Protein AF-A0A7S1FEK4-F1 (afdb_monomer_lite)

Organism: Noctiluca scintillans (NCBI:txid2966)

Radius of gyration: 28.72 Å; chains: 1; bounding box: 79×56×78 Å

Secondary structure (DSSP, 8-state):
----TTSSGGGS----------------------PPBP-B-SS---HHHHHHHHHHHTTT-TTHHHHHHHHHHHHHHHHHS-S-EEEEEE-HHHHHH----EEESSTTHHHHHHHHH-SBTTTSHHHHHHHHHHHHS--SSSB--HHHHHHHHHH-GGGHHHHGGGTT-B--SEEEEETT-BEEEEEEEE----SS-B--BTTB----HHHHHHHHHHHHHTTT-SSS--EEEEEE-TTS-EEEEE-SSS-EEEEE--PPPPPHHHHHHHHHHHHHHHSEEEEE---EEEEE--TT-EEEEEETTEEEEEEE--STTEEEEE-SSTT--EEEEEHHHHHHHB-GGG-B--------S-HHHHHHHHHHHHHHHHTT-EEE-B-TT-EEEEEEPPHHHHHHH-TTSEEE-TTS-EEE--TT-EEEEETT-S--EEE-GGGGGGEEE--SSS------S-SSB-HHHHHHHHHHHHHHHSEEEEE-SEEEEEEPPTT-EEEEEETTEEEEEEE---TT-EEEE-TTT--EEEE-HHHHHHHEE------S-TT-HHHHHHHHTT-EEEEEPTT-EEEEEEPPHHHHHHHSSSEEE-TTS-EEE--TT-EEEEESS-----EEE-HHHHHTTSEEEPPGGG-

Sequence (639 aa):
FGSSHSATLARLAKFRGALATMSDHSPHKLKLSIRPACKVEPDSRSVHEVVSLLKGHIAGAPCEKDFAHTLTTTVKLIQAGVGGIMIVVLADECLRECEFDFACLDDGHLQDCFEVAAPNIHTHRLEFEEILALFTAHGETDRWEQHELEALVKVLPAVAEKVAKMKGRAKDGAIVLSHSGTVLASAMNLKYPPKQWQLVKDGQHVSGTRHAGALGFAEHLSGITDNSLAGVVFVRSDAGGVHTFLPLKTPVAYHCGTKQHPTQEEVLAAFKNRAMHFGQQMVKMAPSMARPGHAGEIVKTVVGGRTIMQTLIENDCQMVVEEATEDRHLYVLPLQKFKLRFLWNSCVELDEPTLSGPDALKAYVEKELTQKREQGFKLYCPNPDIRRWMYRLTCDDISKHLSTGFFHAKWGALMPVQPGDFLAVPFEMDEVYLIPSENFCLYVPWSGTGKLEWRTTSRFLPQSNMMVLFQKRIQEEGKIMRKTGTVMARSAEVDEVVSTRVNGRVTSTKVVVDRTDMVVRSSAATDLYVLTKAKFEAMYVGPVEDEGDADDPLQLMLSAQGFKTYASRPDNLRWAYELTEKDIHDMKVAAFKSYWGAIQRVQPGDFLCIPYNTPTEIYLMPAAIMSGGMYESVRADAL

Foldseek 3Di:
DDDDPPPPVVVPPPDDDDDDDDDDDDDDDDDPDPFAAQDEPPDADDLVVVLVVVLVQQPPPVVSVLLSVQSSLVSVLLQAAAAKAKEKEFEVVLVVPDDFPKDAQQNQLLVLVCVFQPQFCPVRVVLVSLSVNLLRDDDALQADDLVSLLVNCVVPVRSLLSSLSRHRTHSDDYFYAYSNRGTPGPNIDRPFAADRYAHADPNHRDDDPSRRSQNRVLCVQLVRDPRHFRIWMWIAHNQFWIWIWGSHPRIYIYIHTHPHFAEQLLCCVLPVVVLVPVFFKKFQFDWWKKAFDAQQDWFFFAFLNHRQDIDHDNHRQKMWIQDPALVSTTDIDGVVVVVQFWVPVQWDQLDQDPDDDDPVVSVVVRVVSVVCVVVVITITGTDRVFMKRKD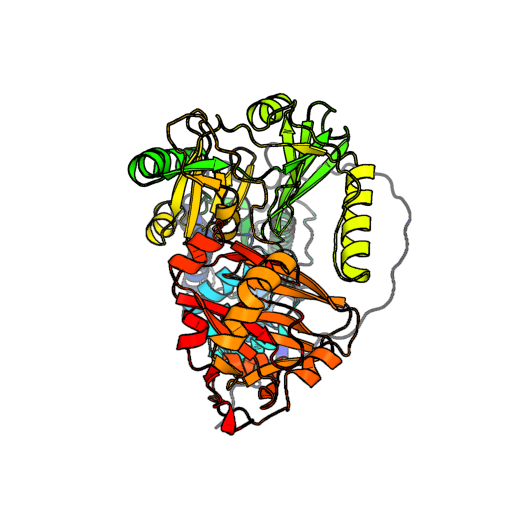FDAPVCCVPRRVNQWHQFPVRGIGGHDGGWIWIGTPPDSGIDIDGNLNCLSMDGDPVPSDPPPPPVCSAAEFVVCCVLPVVVLVPVFFKKFFFDKWWKAFDDQQDWFFFAAPNGGSDIDGDHDRQWMWIADPPGRTTDIDHNVRDVQFWADLDPDPDDPSRSNVSSSVSNVIGITGTDPLQIKRKDFDAPVNCVVSVHQWHQWPVGDIGGHDGRWIWIAGPPDRPTIDIDGNVNVVVPRMDGDDPVND

pLDDT: mean 86.13, std 16.71, range [21.19, 98.62]

Structure (mmCIF, N/CA/C/O backbone):
data_AF-A0A7S1FEK4-F1
#
_entry.id   AF-A0A7S1FEK4-F1
#
loop_
_atom_site.group_PDB
_atom_site.id
_atom_site.type_symbol
_atom_site.label_atom_id
_atom_site.label_alt_id
_atom_site.label_comp_id
_atom_site.label_asym_id
_atom_site.label_entity_id
_atom_site.label_seq_id
_atom_site.pdbx_PDB_ins_code
_atom_site.Cartn_x
_atom_site.Cartn_y
_atom_site.Cartn_z
_atom_site.occupancy
_atom_site.B_iso_or_equiv
_atom_site.auth_seq_id
_atom_site.auth_comp_id
_atom_site.auth_asym_id
_atom_site.auth_atom_id
_atom_site.pdbx_PDB_model_num
ATOM 1 N N . PHE A 1 1 ? 22.343 1.192 38.723 1.00 34.25 1 PHE A N 1
ATOM 2 C CA . PHE A 1 1 ? 21.776 0.175 37.818 1.00 34.25 1 PHE A CA 1
ATOM 3 C C . PHE A 1 1 ? 20.942 -0.793 38.640 1.00 34.25 1 PHE A C 1
ATOM 5 O O . PHE A 1 1 ? 21.455 -1.789 39.127 1.00 34.25 1 PHE A O 1
ATOM 12 N N . GLY A 1 2 ? 19.692 -0.420 38.915 1.00 28.95 2 GLY A N 1
ATOM 13 C CA . GLY A 1 2 ? 18.805 -1.138 39.824 1.00 28.95 2 GLY A CA 1
ATOM 14 C C . GLY A 1 2 ? 17.351 -0.994 39.387 1.00 28.95 2 GLY A C 1
ATOM 15 O O . GLY A 1 2 ? 16.915 0.104 39.062 1.00 28.95 2 GLY A O 1
ATOM 16 N N . SER A 1 3 ? 16.673 -2.142 39.356 1.00 40.44 3 SER A N 1
ATOM 17 C CA . SER A 1 3 ? 15.232 -2.378 39.523 1.00 40.44 3 SER A CA 1
ATOM 18 C C . SER A 1 3 ? 14.231 -1.407 38.874 1.00 40.44 3 SER A C 1
ATOM 20 O O . SER A 1 3 ? 13.824 -0.423 39.486 1.00 40.44 3 SER A O 1
ATOM 22 N N . SER A 1 4 ? 13.684 -1.807 37.721 1.00 31.36 4 SER A N 1
ATOM 23 C CA . SER A 1 4 ? 12.276 -1.516 37.369 1.00 31.36 4 SER A CA 1
ATOM 24 C C . SER A 1 4 ? 11.621 -2.516 36.397 1.00 31.36 4 SER A C 1
ATOM 26 O O . SER A 1 4 ? 10.408 -2.490 36.236 1.00 31.36 4 SER A O 1
ATOM 28 N N . HIS A 1 5 ? 12.357 -3.463 35.804 1.00 35.06 5 HIS A N 1
ATOM 29 C CA . HIS A 1 5 ? 11.821 -4.346 34.751 1.00 35.06 5 HIS A CA 1
ATOM 30 C C . HIS A 1 5 ? 11.108 -5.633 35.224 1.00 35.06 5 HIS A C 1
ATOM 32 O O . HIS A 1 5 ? 10.622 -6.403 34.402 1.00 35.06 5 HIS A O 1
ATOM 38 N N . SER A 1 6 ? 11.006 -5.892 36.533 1.00 35.62 6 SER A N 1
ATOM 39 C CA . SER A 1 6 ? 10.488 -7.179 37.043 1.00 35.62 6 SER A CA 1
ATOM 40 C C . SER A 1 6 ? 8.998 -7.184 37.426 1.00 35.62 6 SER A C 1
ATOM 42 O O . SER A 1 6 ? 8.461 -8.257 37.696 1.00 35.62 6 SER A O 1
ATOM 44 N N . ALA A 1 7 ? 8.316 -6.035 37.474 1.00 32.75 7 ALA A N 1
ATOM 45 C CA . ALA A 1 7 ? 6.931 -5.969 37.964 1.00 32.75 7 ALA A CA 1
ATOM 46 C C . ALA A 1 7 ? 5.872 -6.195 36.866 1.00 32.75 7 ALA A C 1
ATOM 48 O O . ALA A 1 7 ? 4.785 -6.689 37.160 1.00 32.75 7 ALA A O 1
ATOM 49 N N . THR A 1 8 ? 6.191 -5.903 35.603 1.00 37.31 8 THR A N 1
ATOM 50 C CA . THR A 1 8 ? 5.234 -6.015 34.487 1.00 37.31 8 THR A CA 1
ATOM 51 C C . THR A 1 8 ? 5.152 -7.445 33.932 1.00 37.31 8 THR A C 1
ATOM 53 O O . THR A 1 8 ? 4.069 -7.925 33.608 1.00 37.31 8 THR A O 1
ATOM 56 N N . LEU A 1 9 ? 6.260 -8.197 33.941 1.00 35.81 9 LEU A N 1
ATOM 57 C CA . LEU A 1 9 ? 6.309 -9.583 33.443 1.00 35.81 9 LEU A CA 1
ATOM 58 C C . LEU A 1 9 ? 5.668 -10.618 34.387 1.00 35.81 9 LEU A C 1
ATOM 60 O O . LEU A 1 9 ? 5.262 -11.691 33.944 1.00 35.81 9 LEU A O 1
ATOM 64 N N . ALA A 1 10 ? 5.503 -10.299 35.675 1.00 34.69 10 ALA A N 1
ATOM 65 C CA . ALA A 1 10 ? 4.890 -11.207 36.648 1.00 34.69 10 ALA A CA 1
ATOM 66 C C . ALA A 1 10 ? 3.350 -11.290 36.545 1.00 34.69 10 ALA A C 1
ATOM 68 O O . ALA A 1 10 ? 2.750 -12.171 37.159 1.00 34.69 10 ALA A O 1
ATOM 69 N N . ARG A 1 11 ? 2.696 -10.420 35.756 1.00 38.12 11 ARG A N 1
ATOM 70 C CA . ARG A 1 11 ? 1.232 -10.445 35.549 1.00 38.12 11 ARG A CA 1
ATOM 71 C C . ARG A 1 11 ? 0.770 -11.191 34.290 1.00 38.12 11 ARG A C 1
ATOM 73 O O . ARG A 1 11 ? -0.414 -11.479 34.187 1.00 38.12 11 ARG A O 1
ATOM 80 N N . LEU A 1 12 ? 1.678 -11.589 33.394 1.00 34.00 12 LEU A N 1
ATOM 81 C CA . LEU A 1 12 ? 1.349 -12.301 32.142 1.00 34.00 12 LEU A CA 1
ATOM 82 C C . LEU A 1 12 ? 1.669 -13.812 32.162 1.00 34.00 12 LEU A C 1
ATOM 84 O O . LEU A 1 12 ? 1.335 -14.535 31.228 1.00 34.00 12 LEU A O 1
ATOM 88 N N . ALA A 1 13 ? 2.255 -14.335 33.243 1.00 31.28 13 ALA A N 1
ATOM 89 C CA . ALA A 1 13 ? 2.728 -15.724 33.329 1.00 31.28 13 ALA A CA 1
ATOM 90 C C . ALA A 1 13 ? 1.694 -16.747 33.861 1.00 31.28 13 ALA A C 1
ATOM 92 O O . ALA A 1 13 ? 2.074 -17.757 34.453 1.00 31.28 13 ALA A O 1
ATOM 93 N N . LYS A 1 14 ? 0.389 -16.526 33.648 1.00 32.66 14 LYS A N 1
ATOM 94 C CA . LYS A 1 14 ? -0.673 -17.480 34.037 1.00 32.66 14 LYS A CA 1
ATOM 95 C C . LYS A 1 14 ? -1.536 -17.970 32.868 1.00 32.66 14 LYS A C 1
ATOM 97 O O . LYS A 1 14 ? -2.694 -18.317 33.054 1.00 32.66 14 LYS A O 1
ATOM 102 N N . PHE A 1 15 ? -0.958 -18.046 31.671 1.00 37.34 15 PHE A N 1
ATOM 103 C CA . PHE A 1 15 ? -1.645 -18.506 30.462 1.00 37.34 15 PHE A CA 1
ATOM 104 C C . PHE A 1 15 ? -0.815 -19.561 29.723 1.00 37.34 15 PHE A C 1
ATOM 106 O O . PHE A 1 15 ? 0.049 -19.235 28.915 1.00 37.34 15 PHE A O 1
ATOM 113 N N . ARG A 1 16 ? -1.064 -20.844 30.015 1.00 31.80 16 ARG A N 1
ATOM 114 C CA . ARG A 1 16 ? -0.754 -21.984 29.132 1.00 31.80 16 ARG A CA 1
ATOM 115 C C . ARG A 1 16 ? -1.435 -23.247 29.660 1.00 31.80 16 ARG A C 1
ATOM 117 O O . ARG A 1 16 ? -0.975 -23.840 30.630 1.00 31.80 16 ARG A O 1
ATOM 124 N N . GLY A 1 17 ? -2.510 -23.669 28.997 1.00 27.50 17 GLY A N 1
ATOM 125 C CA . GLY A 1 17 ? -3.096 -24.989 29.224 1.00 27.50 17 GLY A CA 1
ATOM 126 C C . GLY A 1 17 ? -4.518 -25.144 28.698 1.00 27.50 17 GLY A C 1
ATOM 127 O O . GLY A 1 17 ? -5.448 -25.004 29.477 1.00 27.50 17 GLY A O 1
ATOM 128 N N . ALA A 1 18 ? -4.665 -25.443 27.401 1.00 25.59 18 ALA A N 1
ATOM 129 C CA . ALA A 1 18 ? -5.616 -26.423 26.846 1.00 25.59 18 ALA A CA 1
ATOM 130 C C . ALA A 1 18 ? -5.756 -26.219 25.328 1.00 25.59 18 ALA A C 1
ATOM 132 O O . ALA A 1 18 ? -6.378 -25.267 24.866 1.00 25.59 18 ALA A O 1
ATOM 133 N N . LEU A 1 19 ? -5.184 -27.136 24.550 1.00 25.67 19 LEU A N 1
ATOM 134 C CA . LEU A 1 19 ? -5.393 -27.240 23.109 1.00 25.67 19 LEU A CA 1
ATOM 135 C C . LEU A 1 19 ? -5.577 -28.726 22.802 1.00 25.67 19 LEU A C 1
ATOM 137 O O . LEU A 1 19 ? -4.598 -29.461 22.727 1.00 25.67 19 LEU A O 1
ATOM 141 N N . ALA A 1 20 ? -6.830 -29.173 22.703 1.00 25.83 20 ALA A N 1
ATOM 142 C CA . ALA A 1 20 ? -7.195 -30.409 22.016 1.00 25.83 20 ALA A CA 1
ATOM 143 C C . ALA A 1 20 ? -8.710 -30.473 21.751 1.00 25.83 20 ALA A C 1
ATOM 145 O O . ALA A 1 20 ? -9.516 -30.346 22.666 1.00 25.83 20 ALA A O 1
ATOM 146 N N . THR A 1 21 ? -9.028 -30.758 20.483 1.00 28.38 21 THR A N 1
ATOM 147 C CA . THR A 1 21 ? -10.268 -31.334 19.928 1.00 28.38 21 THR A CA 1
ATOM 148 C C . THR A 1 21 ? -11.559 -30.518 20.000 1.00 28.38 21 THR A C 1
ATOM 150 O O . THR A 1 21 ? -12.125 -30.385 21.072 1.00 28.38 21 THR A O 1
ATOM 153 N N . MET A 1 22 ? -12.086 -30.118 18.832 1.00 24.09 22 MET A N 1
ATOM 154 C CA . MET A 1 22 ? -13.467 -30.412 18.404 1.00 24.09 22 MET A CA 1
ATOM 155 C C . MET A 1 22 ? -13.584 -30.261 16.875 1.00 24.09 22 MET A C 1
ATOM 157 O O . MET A 1 22 ? -13.577 -29.155 16.344 1.00 24.09 22 MET A O 1
ATOM 161 N N . SER A 1 23 ? -13.711 -31.389 16.175 1.00 25.47 23 SER A N 1
ATOM 162 C CA . SER A 1 23 ? -14.320 -31.473 14.848 1.00 25.47 23 SER A CA 1
ATOM 163 C C . SER A 1 23 ? -15.615 -32.260 15.010 1.00 25.47 23 SER A C 1
ATOM 165 O O . SER A 1 23 ? -15.557 -33.463 15.255 1.00 25.47 23 SER A O 1
ATOM 167 N N . ASP A 1 24 ? -16.766 -31.604 14.900 1.00 24.11 24 ASP A N 1
ATOM 168 C CA . ASP A 1 24 ? -18.014 -32.315 14.635 1.00 24.11 24 ASP A CA 1
ATOM 169 C C . ASP A 1 24 ? -18.982 -31.408 13.865 1.00 24.11 24 ASP A C 1
ATOM 171 O O . ASP A 1 24 ? -19.339 -30.312 14.305 1.00 24.11 24 ASP A O 1
ATOM 175 N N . HIS A 1 25 ? -19.348 -31.849 12.664 1.00 27.64 25 HIS A N 1
ATOM 176 C CA . HIS A 1 25 ? -20.291 -31.185 11.776 1.00 27.64 25 HIS A CA 1
ATOM 177 C C . HIS A 1 25 ? -21.609 -31.957 11.820 1.00 27.64 25 HIS A C 1
ATOM 179 O O . HIS A 1 25 ? -21.702 -33.067 11.301 1.00 27.64 25 HIS A O 1
ATOM 185 N N . SER A 1 26 ? -22.659 -31.330 12.354 1.00 24.62 26 SER A N 1
ATOM 186 C CA . SER A 1 26 ? -24.037 -31.764 12.123 1.00 24.62 26 SER A CA 1
ATOM 187 C C . SER A 1 26 ? -24.940 -30.558 11.820 1.00 24.62 26 SER A C 1
ATOM 189 O O . SER A 1 26 ? -24.748 -29.490 12.410 1.00 24.62 26 SER A O 1
ATOM 191 N N . PRO A 1 27 ? -25.905 -30.672 10.884 1.00 27.42 27 PRO A N 1
ATOM 192 C CA . PRO A 1 27 ? -26.661 -29.536 10.379 1.00 27.42 27 PRO A CA 1
ATOM 193 C C . PRO A 1 27 ? -27.870 -29.259 11.278 1.00 27.42 27 PRO A C 1
ATOM 195 O O . PRO A 1 27 ? -28.834 -30.029 11.321 1.00 27.42 27 PRO A O 1
ATOM 198 N N . HIS A 1 28 ? -27.860 -28.127 11.982 1.00 24.67 28 HIS A N 1
ATOM 199 C CA . HIS A 1 28 ? -29.025 -27.659 12.726 1.00 24.67 28 HIS A CA 1
ATOM 200 C C . HIS A 1 28 ? -29.735 -26.490 12.039 1.00 24.67 28 HIS A C 1
ATOM 202 O O . HIS A 1 28 ? -29.163 -25.448 11.736 1.00 24.67 28 HIS A O 1
ATOM 208 N N . LYS A 1 29 ? -31.033 -26.741 11.829 1.00 24.81 29 LYS A N 1
ATOM 209 C CA . LYS A 1 29 ? -32.154 -25.852 11.509 1.00 24.81 29 LYS A CA 1
ATOM 210 C C . LYS A 1 29 ? -31.912 -24.372 11.846 1.00 24.81 29 LYS A C 1
ATOM 212 O O . LYS A 1 29 ? -31.720 -24.012 13.006 1.00 24.81 29 LYS A O 1
ATOM 217 N N . LEU A 1 30 ? -32.057 -23.524 10.825 1.00 21.19 30 LEU A N 1
ATOM 218 C CA . LEU A 1 30 ? -32.137 -22.065 10.922 1.00 21.19 30 LEU A CA 1
ATOM 219 C C . LEU A 1 30 ? -33.287 -21.643 11.854 1.00 21.19 30 LEU A C 1
ATOM 221 O O . LEU A 1 30 ? -34.457 -21.662 11.474 1.00 21.19 30 LEU A O 1
ATOM 225 N N . LYS A 1 31 ? -32.951 -21.240 13.083 1.00 22.31 31 LYS A N 1
ATOM 226 C CA . LYS A 1 31 ? -33.803 -20.378 13.909 1.00 22.31 31 LYS A CA 1
ATOM 227 C C . LYS A 1 31 ? -33.533 -18.931 13.500 1.00 22.31 31 LYS A C 1
ATOM 229 O O . LYS A 1 31 ? -32.456 -18.409 13.773 1.00 22.31 31 LYS A O 1
ATOM 234 N N . LEU A 1 32 ? -34.513 -18.284 12.873 1.00 24.19 32 LEU A N 1
ATOM 235 C CA . LEU A 1 32 ? -34.544 -16.829 12.713 1.00 24.19 32 LEU A CA 1
ATOM 236 C C . LEU A 1 32 ? -34.671 -16.195 14.105 1.00 24.19 32 LEU A C 1
ATOM 238 O O . LEU A 1 32 ? -35.745 -16.184 14.700 1.00 24.19 32 LEU A O 1
ATOM 242 N N . SER A 1 33 ? -33.548 -15.728 14.646 1.00 30.56 33 SER A N 1
ATOM 243 C CA . SER A 1 33 ? -33.507 -14.889 15.841 1.00 30.56 33 SER A CA 1
ATOM 244 C C . SER A 1 33 ? -33.490 -13.431 15.392 1.00 30.56 33 SER A C 1
ATOM 246 O O . SER A 1 33 ? -32.501 -12.973 14.822 1.00 30.56 33 SER A O 1
ATOM 248 N N . ILE A 1 34 ? -34.595 -12.715 15.612 1.00 51.22 34 ILE A N 1
ATOM 249 C CA . ILE A 1 34 ? -34.664 -11.264 15.419 1.00 51.22 34 ILE A CA 1
ATOM 250 C C . ILE A 1 34 ? -34.016 -10.642 16.656 1.00 51.22 34 ILE A C 1
ATOM 252 O O . ILE A 1 34 ? -34.642 -10.539 17.711 1.00 51.22 34 ILE A O 1
ATOM 256 N N . ARG A 1 35 ? -32.732 -10.296 16.556 1.00 59.34 35 ARG A N 1
ATOM 257 C CA . ARG A 1 35 ? -32.041 -9.557 17.616 1.00 59.34 35 ARG A CA 1
ATOM 258 C C . ARG A 1 35 ? -32.496 -8.096 17.598 1.00 59.34 35 ARG A C 1
ATOM 260 O O . ARG A 1 35 ? -32.673 -7.546 16.509 1.00 59.34 35 ARG A O 1
ATOM 267 N N . PRO A 1 36 ? -32.682 -7.450 18.759 1.00 69.81 36 PRO A N 1
ATOM 268 C CA . PRO A 1 36 ? -32.928 -6.017 18.800 1.00 69.81 36 PRO A CA 1
ATOM 269 C C . PRO A 1 36 ? -31.762 -5.245 18.156 1.00 69.81 36 PRO A C 1
ATOM 271 O O . PRO A 1 36 ? -30.588 -5.597 18.306 1.00 69.81 36 PRO A O 1
ATOM 274 N N . ALA A 1 37 ? -32.097 -4.197 17.402 1.00 69.88 37 ALA A N 1
ATOM 275 C CA . ALA A 1 37 ? -31.111 -3.367 16.721 1.00 69.88 37 ALA A CA 1
ATOM 276 C C . ALA A 1 37 ? -30.411 -2.438 17.723 1.00 69.88 37 ALA A C 1
ATOM 278 O O . ALA A 1 37 ? -31.070 -1.758 18.513 1.00 69.88 37 ALA A O 1
ATOM 279 N N . CYS A 1 38 ? -29.079 -2.383 17.672 1.00 70.38 38 CYS A N 1
ATOM 280 C CA . CYS A 1 38 ? -28.321 -1.344 18.361 1.00 70.38 38 CYS A CA 1
ATOM 281 C C . CYS A 1 38 ? -28.657 0.001 17.707 1.00 70.38 38 CYS A C 1
ATOM 283 O O . CYS A 1 38 ? -28.471 0.164 16.498 1.00 70.38 38 CYS A O 1
ATOM 285 N N . LYS A 1 39 ? -29.159 0.966 18.486 1.00 66.31 39 LYS A N 1
ATOM 286 C CA . LYS A 1 39 ? -29.499 2.294 17.970 1.00 66.31 39 LYS A CA 1
ATOM 287 C C . LYS A 1 39 ? -28.207 3.048 17.655 1.00 66.31 39 LYS A C 1
ATOM 289 O O . LYS A 1 39 ? -27.507 3.494 18.561 1.00 66.31 39 LYS A O 1
ATOM 294 N N . VAL A 1 40 ? -27.904 3.184 16.368 1.00 70.50 40 VAL A N 1
ATOM 295 C CA . VAL A 1 40 ? -26.949 4.182 15.880 1.00 70.50 40 VAL A CA 1
ATOM 296 C C . VAL A 1 40 ? -27.720 5.486 15.764 1.00 70.50 40 VAL A C 1
ATOM 298 O O . VAL A 1 40 ? -28.808 5.516 15.185 1.00 70.50 40 VAL A O 1
ATOM 301 N N . GLU A 1 41 ? -27.217 6.550 16.373 1.00 72.19 41 GLU A N 1
ATOM 302 C CA . GLU A 1 41 ? -27.870 7.843 16.216 1.00 72.19 41 GLU A CA 1
ATOM 303 C C . GLU A 1 41 ? -27.711 8.342 14.771 1.00 72.19 41 GLU A C 1
ATOM 305 O O . GLU A 1 41 ? -26.610 8.262 14.225 1.00 72.19 41 GLU A O 1
ATOM 310 N N . PRO A 1 42 ? -28.806 8.800 14.136 1.00 58.72 42 PRO A N 1
ATOM 311 C CA . PRO A 1 42 ? -28.859 9.004 12.688 1.00 58.72 42 PRO A CA 1
ATOM 312 C C . PRO A 1 42 ? -28.021 10.193 12.207 1.00 58.72 42 PRO A C 1
ATOM 314 O O . PRO A 1 42 ? -27.601 10.208 11.052 1.00 58.72 42 PRO A O 1
ATOM 317 N N . ASP A 1 43 ? -27.755 11.164 13.081 1.00 73.62 43 ASP A N 1
ATOM 318 C CA . ASP A 1 43 ? -27.037 12.380 12.720 1.00 73.62 43 ASP A CA 1
ATOM 319 C C . ASP A 1 43 ? -25.547 12.236 13.029 1.00 73.62 43 ASP A C 1
ATOM 321 O O . ASP A 1 43 ? -25.150 11.918 14.155 1.00 73.62 43 ASP A O 1
ATOM 325 N N . SER A 1 44 ? -24.708 12.503 12.024 1.00 80.06 44 SER A N 1
ATOM 326 C CA . SER A 1 44 ? -23.266 12.623 12.232 1.00 80.06 44 SER A CA 1
ATOM 327 C C . SER A 1 44 ? -23.000 13.738 13.233 1.00 80.06 44 SER A C 1
ATOM 329 O O . SER A 1 44 ? -23.197 14.916 12.937 1.00 80.06 44 SER A O 1
ATOM 331 N N . ARG A 1 45 ? -22.485 13.364 14.401 1.00 88.19 45 ARG A N 1
ATOM 332 C CA . ARG A 1 45 ? -22.069 14.311 15.429 1.00 88.19 45 ARG A CA 1
ATOM 333 C C . ARG A 1 45 ? -20.685 14.858 15.110 1.00 88.19 45 ARG A C 1
ATOM 335 O O . ARG A 1 45 ? -19.827 14.175 14.546 1.00 88.19 45 ARG A O 1
ATOM 342 N N . SER A 1 46 ? -20.436 16.090 15.522 1.00 90.12 46 SER A N 1
ATOM 343 C CA . SER A 1 46 ? -19.081 16.624 15.589 1.00 90.12 46 SER A CA 1
ATOM 344 C C . SER A 1 46 ? -18.270 15.875 16.652 1.00 90.12 46 SER A C 1
ATOM 346 O O . SER A 1 46 ? -18.803 15.372 17.644 1.00 90.12 46 SER A O 1
ATOM 348 N N . VAL A 1 47 ? -16.943 15.851 16.502 1.00 88.50 47 VAL A N 1
ATOM 349 C CA . VAL A 1 47 ? -16.064 15.294 17.545 1.00 88.50 47 VAL A CA 1
ATOM 350 C C . VAL A 1 47 ? -16.249 16.003 18.881 1.00 88.50 47 VAL A C 1
ATOM 352 O O . VAL A 1 47 ? -16.174 15.360 19.923 1.00 88.50 47 VAL A O 1
ATOM 355 N N . HIS A 1 48 ? -16.538 17.305 18.870 1.00 91.94 48 HIS A N 1
ATOM 356 C CA . HIS A 1 48 ? -16.799 18.047 20.097 1.00 91.94 48 HIS A CA 1
ATOM 357 C C . HIS A 1 48 ? -18.040 17.526 20.837 1.00 91.94 48 HIS A C 1
ATOM 359 O O . HIS A 1 48 ? -17.982 17.328 22.048 1.00 91.94 48 HIS A O 1
ATOM 365 N N . GLU A 1 49 ? -19.130 17.241 20.121 1.00 92.19 49 GLU A N 1
ATOM 366 C CA . GLU A 1 49 ? -20.353 16.683 20.710 1.00 92.19 49 GLU A CA 1
ATOM 367 C C . GLU A 1 49 ? -20.140 15.268 21.239 1.00 92.19 49 GLU A C 1
ATOM 369 O O . GLU A 1 49 ? -20.539 14.987 22.367 1.00 92.19 49 GLU A O 1
ATOM 374 N N . VAL A 1 50 ? -19.473 14.395 20.472 1.00 90.50 50 VAL A N 1
ATOM 375 C CA . VAL A 1 50 ? -19.140 13.037 20.939 1.00 90.50 50 VAL A CA 1
ATOM 376 C C . VAL A 1 50 ? -18.308 13.116 22.217 1.00 90.50 50 VAL A C 1
ATOM 378 O O . VAL A 1 50 ? -18.641 12.475 23.207 1.00 90.50 50 VAL A O 1
ATOM 381 N N . VAL A 1 51 ? -17.272 13.956 22.244 1.00 92.06 51 VAL A N 1
ATOM 382 C CA . VAL A 1 51 ? -16.432 14.155 23.434 1.00 92.06 51 VAL A CA 1
ATOM 383 C C . VAL A 1 51 ? -17.231 14.711 24.614 1.00 92.06 51 VAL A C 1
ATOM 385 O O . VAL A 1 51 ? -17.019 14.276 25.743 1.00 92.06 51 VAL A O 1
ATOM 388 N N . SER A 1 52 ? -18.145 15.653 24.378 1.00 93.94 52 SER A N 1
ATOM 389 C CA . SER A 1 52 ? -19.008 16.215 25.423 1.00 93.94 52 SER A CA 1
ATOM 390 C C . SER A 1 52 ? -19.910 15.146 26.050 1.00 93.94 52 SER A C 1
ATOM 392 O O . SER A 1 52 ? -19.980 15.032 27.272 1.00 93.94 52 SER A O 1
ATOM 394 N N . LEU A 1 53 ? -20.521 14.292 25.222 1.00 92.75 53 LEU A N 1
ATOM 395 C CA . LEU A 1 53 ? -21.326 13.160 25.688 1.00 92.75 53 LEU A CA 1
ATOM 396 C C . LEU A 1 53 ? -20.489 12.162 26.486 1.00 92.75 53 LEU A C 1
ATOM 398 O O . LEU A 1 53 ? -20.896 11.762 27.572 1.00 92.75 53 LEU A O 1
ATOM 402 N N . LEU A 1 54 ? -19.311 11.790 25.973 1.00 91.62 54 LEU A N 1
ATOM 403 C CA . LEU A 1 54 ? -18.395 10.883 26.663 1.00 91.62 54 LEU A CA 1
ATOM 404 C C . LEU A 1 54 ? -18.032 11.409 28.051 1.00 91.62 54 LEU A C 1
ATOM 406 O O . LEU A 1 54 ? -18.119 10.655 29.012 1.00 91.62 54 LEU A O 1
ATOM 410 N N . LYS A 1 55 ? -17.706 12.704 28.165 1.00 93.56 55 LYS A N 1
ATOM 411 C CA . LYS A 1 55 ? -17.441 13.368 29.450 1.00 93.56 55 LYS A CA 1
ATOM 412 C C . LYS A 1 55 ? -18.632 13.295 30.401 1.00 93.56 55 LYS A C 1
ATOM 414 O O . LYS A 1 55 ? -18.436 13.029 31.577 1.00 93.56 55 LYS A O 1
ATOM 419 N N . GLY A 1 56 ? -19.851 13.478 29.894 1.00 93.19 56 GLY A N 1
ATOM 420 C CA . GLY A 1 56 ? -21.068 13.332 30.694 1.00 93.19 56 GLY A CA 1
ATOM 421 C C . GLY A 1 56 ? -21.237 11.928 31.286 1.00 93.19 56 GLY A C 1
ATOM 422 O O . GLY A 1 56 ? -21.640 11.806 32.437 1.00 93.19 56 GLY A O 1
ATOM 423 N N . HIS A 1 57 ? -20.880 10.878 30.537 1.00 90.38 57 HIS A N 1
ATOM 424 C CA . HIS A 1 57 ? -20.988 9.482 30.994 1.00 90.38 57 HIS A CA 1
ATOM 425 C C . HIS A 1 57 ? -19.919 9.065 32.009 1.00 90.38 57 HIS A C 1
ATOM 427 O O . HIS A 1 57 ? -20.137 8.116 32.756 1.00 90.38 57 HIS A O 1
ATOM 433 N N . ILE A 1 58 ? -18.774 9.750 32.043 1.00 92.44 58 ILE A N 1
ATOM 434 C CA . ILE A 1 58 ? -17.702 9.495 33.022 1.00 92.44 58 ILE A CA 1
ATOM 435 C C . ILE A 1 58 ? -17.682 10.515 34.165 1.00 92.44 58 ILE A C 1
ATOM 437 O O . ILE A 1 58 ? -16.782 10.467 35.001 1.00 92.44 58 ILE A O 1
ATOM 441 N N . ALA A 1 59 ? -18.643 11.439 34.203 1.00 93.06 59 ALA A N 1
ATOM 442 C CA . ALA A 1 59 ? -18.718 12.460 35.236 1.00 93.06 59 ALA A CA 1
ATOM 443 C C . ALA A 1 59 ? -18.806 11.812 36.627 1.00 93.06 59 ALA A C 1
ATOM 445 O O . ALA A 1 59 ? -19.690 10.996 36.892 1.00 93.06 59 ALA A O 1
ATOM 446 N N . GLY A 1 60 ? -17.880 12.171 37.518 1.00 88.69 60 GLY A N 1
ATOM 447 C CA . GLY A 1 60 ? -17.779 11.601 38.863 1.00 88.69 60 GLY A CA 1
ATOM 448 C C . GLY A 1 60 ? -17.036 10.263 38.952 1.00 88.69 60 GLY A C 1
ATOM 449 O O . GLY A 1 60 ? -16.913 9.724 40.053 1.00 88.69 60 GLY A O 1
ATOM 450 N N . ALA A 1 61 ? -16.516 9.726 37.843 1.00 87.19 61 ALA A N 1
ATOM 451 C CA . ALA A 1 61 ? -15.659 8.545 37.877 1.00 87.19 61 ALA A CA 1
ATOM 452 C C . ALA A 1 61 ? -14.291 8.860 38.522 1.00 87.19 61 ALA A C 1
ATOM 454 O O . ALA A 1 61 ? -13.766 9.972 38.371 1.00 87.19 61 ALA A O 1
ATOM 455 N N . PRO A 1 62 ? -13.653 7.881 39.191 1.00 83.56 62 PRO A N 1
ATOM 456 C CA . PRO A 1 62 ? -12.238 7.980 39.532 1.00 83.56 62 PRO A CA 1
ATOM 457 C C . PRO A 1 62 ? -11.425 8.287 38.267 1.00 83.56 62 PRO A C 1
ATOM 459 O O . PRO A 1 62 ? -11.669 7.707 37.212 1.00 83.56 62 PRO A O 1
ATOM 462 N N . CYS A 1 63 ? -10.490 9.235 38.352 1.00 89.94 63 CYS A N 1
ATOM 463 C CA . CYS A 1 63 ? -9.649 9.647 37.221 1.00 89.94 63 CYS A CA 1
ATOM 464 C C . CYS A 1 63 ? -10.410 10.223 36.005 1.00 89.94 63 CYS A C 1
ATOM 466 O O . CYS A 1 63 ? -9.897 10.176 34.885 1.00 89.94 63 CYS A O 1
ATOM 468 N N . GLU A 1 64 ? -11.592 10.828 36.213 1.00 92.94 64 GLU A N 1
ATOM 469 C CA . GLU A 1 64 ? -12.417 11.451 35.158 1.00 92.94 64 GLU A CA 1
ATOM 470 C C . GLU A 1 64 ? -11.592 12.293 34.173 1.00 92.94 64 GLU A C 1
ATOM 472 O O . GLU A 1 64 ? -11.770 12.192 32.962 1.00 92.94 64 GLU A O 1
ATOM 477 N N . LYS A 1 65 ? -10.657 13.109 34.676 1.00 95.19 65 LYS A N 1
ATOM 478 C CA . LYS A 1 65 ? -9.843 14.004 33.844 1.00 95.19 65 LYS A CA 1
ATOM 479 C C . LYS A 1 65 ? -8.958 13.244 32.853 1.00 95.19 65 LYS A C 1
ATOM 481 O O . LYS A 1 65 ? -8.921 13.615 31.679 1.00 95.19 65 LYS A O 1
ATOM 486 N N . ASP A 1 66 ? -8.265 12.208 33.316 1.00 95.81 66 ASP A N 1
ATOM 487 C CA . ASP A 1 66 ? -7.349 11.424 32.484 1.00 95.81 66 ASP A CA 1
ATOM 488 C C . ASP A 1 66 ? -8.142 10.571 31.498 1.00 95.81 66 ASP A C 1
ATOM 490 O O . ASP A 1 66 ? -7.837 10.565 30.303 1.00 95.81 66 ASP A O 1
ATOM 494 N N . PHE A 1 67 ? -9.244 9.971 31.960 1.00 95.75 67 PHE A N 1
ATOM 495 C CA . PHE A 1 67 ? -10.133 9.208 31.093 1.00 95.75 67 PHE A CA 1
ATOM 496 C C . PHE A 1 67 ? -10.732 10.100 29.997 1.00 95.75 67 PHE A C 1
ATOM 498 O O . PHE A 1 67 ? -10.634 9.785 28.811 1.00 95.75 67 PHE A O 1
ATOM 505 N N . ALA A 1 68 ? -11.255 11.275 30.357 1.00 95.69 68 ALA A N 1
ATOM 506 C CA . ALA A 1 68 ? -11.759 12.264 29.409 1.00 95.69 68 ALA A CA 1
ATOM 507 C C . ALA A 1 68 ? -10.690 12.699 28.400 1.00 95.69 68 ALA A C 1
ATOM 509 O O . ALA A 1 68 ? -10.999 12.898 27.219 1.00 95.69 68 ALA A O 1
ATOM 510 N N . 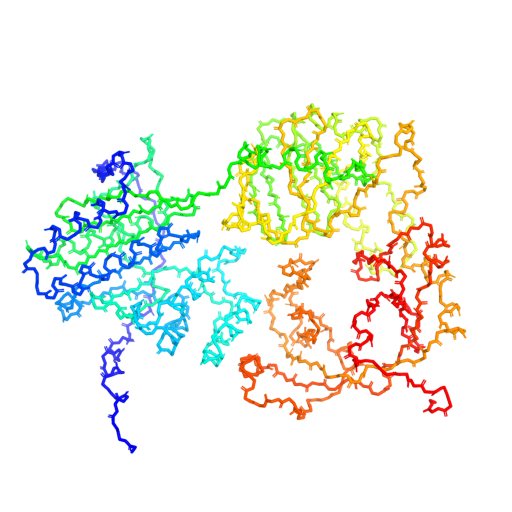HIS A 1 69 ? -9.444 12.872 28.852 1.00 97.25 69 HIS A N 1
ATOM 511 C CA . HIS A 1 69 ? -8.326 13.230 27.988 1.00 97.25 69 HIS A CA 1
ATOM 512 C C . HIS A 1 69 ? -8.036 12.117 26.977 1.00 97.25 69 HIS A C 1
ATOM 514 O O . HIS A 1 69 ? -8.022 12.396 25.780 1.00 97.25 69 HIS A O 1
ATOM 520 N N . THR A 1 70 ? -7.921 10.864 27.426 1.00 97.94 70 THR A N 1
ATOM 521 C CA . THR A 1 70 ? -7.726 9.683 26.567 1.00 97.94 70 THR A CA 1
ATOM 522 C C . THR A 1 70 ? -8.843 9.521 25.555 1.00 97.94 70 THR A C 1
ATOM 524 O O . THR A 1 70 ? -8.564 9.485 24.362 1.00 97.94 70 THR A O 1
ATOM 527 N N . LEU A 1 71 ? -10.106 9.553 25.984 1.00 96.69 71 LEU A N 1
ATOM 528 C CA . LEU A 1 71 ? -11.251 9.470 25.073 1.00 96.69 71 LEU A CA 1
ATOM 529 C C . LEU A 1 71 ? -11.227 10.592 24.021 1.00 96.69 71 LEU A C 1
ATOM 531 O O . LEU A 1 71 ? -11.473 10.349 22.840 1.00 96.69 71 LEU A O 1
ATOM 535 N N . THR A 1 72 ? -10.878 11.818 24.425 1.00 96.75 72 THR A N 1
ATOM 536 C CA . THR A 1 72 ? -10.756 12.957 23.502 1.00 96.75 72 THR A CA 1
ATOM 537 C C . THR A 1 72 ? -9.634 12.747 22.487 1.00 96.75 72 THR A C 1
ATOM 539 O O . THR A 1 72 ? -9.834 13.002 21.296 1.00 96.75 72 THR A O 1
ATOM 542 N N . THR A 1 73 ? -8.459 12.313 22.944 1.00 97.50 73 THR A N 1
ATOM 543 C CA . THR A 1 73 ? -7.294 12.053 22.091 1.00 97.50 73 THR A CA 1
ATOM 544 C C . THR A 1 73 ? -7.601 10.930 21.104 1.00 97.50 73 THR A C 1
ATOM 546 O O . THR A 1 73 ? -7.426 11.123 19.902 1.00 97.50 73 THR A O 1
ATOM 549 N N . THR A 1 74 ? -8.160 9.811 21.574 1.00 97.62 74 THR A N 1
ATOM 550 C CA . THR A 1 74 ? -8.523 8.658 20.743 1.00 97.62 74 THR A CA 1
ATOM 551 C C . THR A 1 74 ? -9.537 9.025 19.660 1.00 97.62 74 THR A C 1
ATOM 553 O O . THR A 1 74 ? -9.300 8.720 18.493 1.00 97.62 74 THR A O 1
ATOM 556 N N . VAL A 1 75 ? -10.626 9.738 19.985 1.00 95.75 75 VAL A N 1
ATOM 557 C CA . VAL A 1 75 ? -11.617 10.150 18.969 1.00 95.75 75 VAL A CA 1
ATOM 558 C C . VAL A 1 75 ? -10.981 11.032 17.897 1.00 95.75 75 VAL A C 1
ATOM 560 O O . VAL A 1 75 ? -11.184 10.784 16.711 1.00 95.75 75 VAL A O 1
ATOM 563 N N . LYS A 1 76 ? -10.205 12.050 18.293 1.00 95.25 76 LYS A N 1
ATOM 564 C CA . LYS A 1 76 ? -9.550 12.968 17.346 1.00 95.25 76 LYS A CA 1
ATOM 565 C C . LYS A 1 76 ? -8.574 12.237 16.431 1.00 95.25 76 LYS A C 1
ATOM 567 O O . LYS A 1 76 ? -8.574 12.472 15.225 1.00 95.25 76 LYS A O 1
ATOM 572 N N . LEU A 1 77 ? -7.769 11.351 17.011 1.00 95.38 77 LEU A N 1
ATOM 573 C CA . LEU A 1 77 ? -6.784 10.559 16.290 1.00 95.38 77 LEU A CA 1
ATOM 574 C C . LEU A 1 77 ? -7.451 9.664 15.243 1.00 95.38 77 LEU A C 1
ATOM 576 O O . LEU A 1 77 ? -7.091 9.684 14.066 1.00 95.38 77 LEU A O 1
ATOM 580 N N . ILE A 1 78 ? -8.464 8.904 15.663 1.00 94.56 78 ILE A N 1
ATOM 581 C CA . ILE A 1 78 ? -9.172 7.995 14.769 1.00 94.56 78 ILE A CA 1
ATOM 582 C C . ILE A 1 78 ? -9.882 8.790 13.665 1.00 94.56 78 ILE A C 1
ATOM 584 O O . ILE A 1 78 ? -9.777 8.419 12.498 1.00 94.56 78 ILE A O 1
ATOM 588 N N . GLN A 1 79 ? -10.536 9.908 13.993 1.00 93.56 79 GLN A N 1
ATOM 589 C CA . GLN A 1 79 ? -11.237 10.750 13.018 1.00 93.56 79 GLN A CA 1
ATOM 590 C C . GLN A 1 79 ? -10.319 11.266 11.894 1.00 93.56 79 GLN A C 1
ATOM 592 O O . GLN A 1 79 ? -10.744 11.353 10.738 1.00 93.56 79 GLN A O 1
ATOM 597 N N . ALA A 1 80 ? -9.079 11.626 12.239 1.00 91.81 80 ALA A N 1
ATOM 598 C CA . ALA A 1 80 ? -8.123 12.233 11.317 1.00 91.81 80 ALA A CA 1
ATOM 599 C C . ALA A 1 80 ? -7.478 11.234 10.340 1.00 91.81 80 ALA A C 1
ATOM 601 O O . ALA A 1 80 ? -7.063 11.638 9.251 1.00 91.81 80 ALA A O 1
ATOM 602 N N . GLY A 1 81 ? -7.377 9.957 10.718 1.00 91.06 81 GLY A N 1
ATOM 603 C CA . GLY A 1 81 ? -6.726 8.932 9.898 1.00 91.06 81 GLY A CA 1
ATOM 604 C C . GLY A 1 81 ? -7.650 8.225 8.893 1.00 91.06 81 GLY A C 1
ATOM 605 O O . GLY A 1 81 ? -8.828 8.551 8.754 1.00 91.06 81 GLY A O 1
ATOM 606 N N . VAL A 1 82 ? -7.091 7.227 8.203 1.00 90.19 82 VAL A N 1
ATOM 607 C CA . VAL A 1 82 ? -7.724 6.449 7.118 1.00 90.19 82 VAL A CA 1
ATOM 608 C C . VAL A 1 82 ? -7.577 4.942 7.351 1.00 90.19 82 VAL A C 1
ATOM 610 O O . VAL A 1 82 ? -6.667 4.530 8.059 1.00 90.19 82 VAL A O 1
ATOM 613 N N . GLY A 1 83 ? -8.449 4.121 6.759 1.00 90.44 83 GLY A N 1
ATOM 614 C CA . GLY A 1 83 ? -8.426 2.657 6.918 1.00 90.44 83 GLY A CA 1
ATOM 615 C C . GLY A 1 83 ? -9.014 2.175 8.246 1.00 90.44 83 GLY A C 1
ATOM 616 O O . GLY A 1 83 ? -9.285 2.962 9.148 1.00 90.44 83 GLY A O 1
ATOM 617 N N . GLY A 1 84 ? -9.269 0.889 8.395 1.00 93.19 84 GLY A N 1
ATOM 618 C CA . GLY A 1 84 ? -10.020 0.345 9.524 1.00 93.19 84 GLY A CA 1
ATOM 619 C C . GLY A 1 84 ? -9.184 0.200 10.782 1.00 93.19 84 GLY A C 1
ATOM 620 O O . GLY A 1 84 ? -8.038 -0.230 10.733 1.00 93.19 84 GLY A O 1
ATOM 621 N N . ILE A 1 85 ? -9.771 0.529 11.931 1.00 96.88 85 ILE A N 1
ATOM 622 C CA . ILE A 1 85 ? -9.136 0.300 13.233 1.00 96.88 85 ILE A CA 1
ATOM 623 C C . ILE A 1 85 ? -10.179 0.081 14.315 1.00 96.88 85 ILE A C 1
ATOM 625 O O . ILE A 1 85 ? -11.274 0.645 14.257 1.00 96.88 85 ILE A O 1
ATOM 629 N N . MET A 1 86 ? -9.811 -0.697 15.328 1.00 97.94 86 MET A N 1
ATOM 630 C CA . MET A 1 86 ? -10.501 -0.743 16.607 1.00 97.94 86 MET A CA 1
ATOM 631 C C . MET A 1 86 ? -9.564 -0.283 17.725 1.00 97.94 86 MET A C 1
ATOM 633 O O . MET A 1 86 ? -8.444 -0.777 17.836 1.00 97.94 86 MET A O 1
ATOM 637 N N . ILE A 1 87 ? -10.019 0.652 18.558 1.00 98.44 87 ILE A N 1
ATOM 638 C CA . ILE A 1 87 ? -9.309 1.055 19.776 1.00 98.44 87 ILE A CA 1
ATOM 639 C C . ILE A 1 87 ? -10.250 0.899 20.962 1.00 98.44 87 ILE A C 1
ATOM 641 O O . ILE A 1 87 ? -11.369 1.401 20.949 1.00 98.44 87 ILE A O 1
ATOM 645 N N . VAL A 1 88 ? -9.792 0.215 21.997 1.00 98.44 88 VAL A N 1
ATOM 646 C CA . VAL A 1 88 ? -10.504 0.028 23.257 1.00 98.44 88 VAL A CA 1
ATOM 647 C C . VAL A 1 88 ? -9.821 0.887 24.313 1.00 98.44 88 VAL A C 1
ATOM 649 O O . VAL A 1 88 ? -8.604 0.837 24.430 1.00 98.44 88 VAL A O 1
ATOM 652 N N . VAL A 1 89 ? -10.579 1.644 25.104 1.00 98.19 89 VAL A N 1
ATOM 653 C CA . VAL A 1 89 ? -10.062 2.358 26.282 1.00 98.19 89 VAL A CA 1
ATOM 654 C C . VAL A 1 89 ? -10.738 1.791 27.524 1.00 98.19 89 VAL A C 1
ATOM 656 O O . VAL A 1 89 ? -11.962 1.851 27.621 1.00 98.19 89 VAL A O 1
ATOM 659 N N . LEU A 1 90 ? -9.967 1.233 28.457 1.00 97.19 90 LEU A N 1
ATOM 660 C CA . LEU A 1 90 ? -10.472 0.565 29.663 1.00 97.19 90 LEU A CA 1
ATOM 661 C C . LEU A 1 90 ? -10.175 1.374 30.928 1.00 97.19 90 LEU A C 1
ATOM 663 O O . LEU A 1 90 ? -9.086 1.929 31.077 1.00 97.19 90 LEU A O 1
ATOM 667 N N . ALA A 1 91 ? -11.131 1.402 31.858 1.00 94.75 91 ALA A N 1
ATOM 668 C CA . ALA A 1 91 ? -10.918 1.924 33.205 1.00 94.75 91 ALA A CA 1
ATOM 669 C C . ALA A 1 91 ? -9.994 0.992 34.010 1.00 94.75 91 ALA A C 1
ATOM 671 O O . ALA A 1 91 ? -10.039 -0.232 33.851 1.00 94.75 91 ALA A O 1
ATOM 672 N N . ASP A 1 92 ? -9.170 1.549 34.901 1.00 91.50 92 ASP A N 1
ATOM 673 C CA . ASP A 1 92 ? -8.199 0.747 35.660 1.00 91.50 92 ASP A CA 1
ATOM 674 C C . ASP A 1 92 ? -8.872 -0.207 36.650 1.00 91.50 92 ASP A C 1
ATOM 676 O O . ASP A 1 92 ? -8.348 -1.285 36.918 1.00 91.50 92 ASP A O 1
ATOM 680 N N . GLU A 1 93 ? -10.036 0.162 37.180 1.00 91.06 93 GLU A N 1
ATOM 681 C CA . GLU A 1 93 ? -10.875 -0.702 38.015 1.00 91.06 93 GLU A CA 1
ATOM 682 C C . GLU A 1 93 ? -11.224 -1.983 37.255 1.00 91.06 93 GLU A C 1
ATOM 684 O O . GLU A 1 93 ? -10.979 -3.085 37.742 1.00 91.06 93 GLU A O 1
ATOM 689 N N . CYS A 1 94 ? -11.681 -1.832 36.009 1.00 91.88 94 CYS A N 1
ATOM 690 C CA . CYS A 1 94 ? -12.048 -2.949 35.151 1.00 91.88 94 CYS A CA 1
ATOM 691 C C . CYS A 1 94 ? -10.838 -3.841 34.834 1.00 91.88 94 CYS A C 1
ATOM 693 O O . CYS A 1 94 ? -10.946 -5.062 34.875 1.00 91.88 94 CYS A O 1
ATOM 695 N N . LEU A 1 95 ? -9.667 -3.246 34.586 1.00 91.38 95 LEU A N 1
ATOM 696 C CA . LEU A 1 95 ? -8.423 -3.987 34.343 1.00 91.38 95 LEU A CA 1
ATOM 697 C C . LEU A 1 95 ? -7.941 -4.790 35.559 1.00 91.38 95 LEU A C 1
ATOM 699 O O . LEU A 1 95 ? -7.248 -5.791 35.393 1.00 91.38 95 LEU A O 1
ATOM 703 N N . ARG A 1 96 ? -8.253 -4.346 36.783 1.00 90.88 96 ARG A N 1
ATOM 704 C CA . ARG A 1 96 ? -7.872 -5.054 38.017 1.00 90.88 96 ARG A CA 1
ATOM 705 C C . ARG A 1 96 ? -8.819 -6.199 38.355 1.00 90.88 96 ARG A C 1
ATOM 707 O O . ARG A 1 96 ? -8.382 -7.172 38.963 1.00 90.88 96 ARG A O 1
ATOM 714 N N . GLU A 1 97 ? -10.093 -6.049 38.019 1.00 91.56 97 GLU A N 1
ATOM 715 C CA . GLU A 1 97 ? -11.165 -6.939 38.473 1.00 91.56 97 GLU A CA 1
ATOM 716 C C . GLU A 1 97 ? -11.560 -7.991 37.434 1.00 91.56 97 GLU A C 1
ATOM 718 O O . GLU A 1 97 ? -12.224 -8.967 37.780 1.00 91.56 97 GLU A O 1
ATOM 723 N N . CYS A 1 98 ? -11.170 -7.816 36.170 1.00 91.38 98 CYS A N 1
ATOM 724 C CA . CYS A 1 98 ? -11.607 -8.672 35.072 1.00 91.38 98 CYS A CA 1
ATOM 725 C C . CYS A 1 98 ? -10.448 -9.324 34.328 1.00 91.38 98 CYS A C 1
ATOM 727 O O . CYS A 1 98 ? -9.411 -8.713 34.074 1.00 91.38 98 CYS A O 1
ATOM 729 N N . GLU A 1 99 ? -10.679 -10.565 33.908 1.00 93.81 99 GLU A N 1
ATOM 730 C CA . GLU A 1 99 ? -9.860 -11.236 32.907 1.00 93.81 99 GLU A CA 1
ATOM 731 C C . GLU A 1 99 ? -10.542 -11.113 31.545 1.00 93.81 99 GLU A C 1
ATOM 733 O O . GLU A 1 99 ? -11.740 -11.376 31.407 1.00 93.81 99 GLU A O 1
ATOM 738 N N . PHE A 1 100 ? -9.771 -10.720 30.534 1.00 95.56 100 PHE A N 1
ATOM 739 C CA . PHE A 1 100 ? -10.263 -10.589 29.171 1.00 95.56 100 PHE A CA 1
ATOM 740 C C . PHE A 1 100 ? -9.744 -11.722 28.286 1.00 95.56 100 PHE A C 1
ATOM 742 O O . PHE A 1 100 ? -8.552 -12.028 28.288 1.00 95.56 100 PHE A O 1
ATOM 749 N N . ASP A 1 101 ? -10.629 -12.319 27.487 1.00 96.12 101 ASP A N 1
ATOM 750 C CA . ASP A 1 101 ? -10.268 -13.320 26.482 1.00 96.12 101 ASP A CA 1
ATOM 751 C C . ASP A 1 101 ? -9.841 -12.625 25.185 1.00 96.12 101 ASP A C 1
ATOM 753 O O . ASP A 1 101 ? -10.610 -12.457 24.229 1.00 96.12 101 ASP A O 1
ATOM 757 N N . PHE A 1 102 ? -8.591 -12.171 25.182 1.00 96.44 102 PHE A N 1
ATOM 758 C CA . PHE A 1 102 ? -7.924 -11.639 24.002 1.00 96.44 102 PHE A CA 1
ATOM 759 C C . PHE A 1 102 ? -6.981 -12.687 23.414 1.00 96.44 102 PHE A C 1
ATOM 761 O O . PHE A 1 102 ? -6.313 -13.431 24.131 1.00 96.44 102 PHE A O 1
ATOM 768 N N . ALA A 1 103 ? -6.904 -12.735 22.087 1.00 96.75 103 ALA A N 1
ATOM 769 C CA . ALA A 1 103 ? -5.841 -13.451 21.392 1.00 96.75 103 ALA A CA 1
ATOM 770 C C . ALA A 1 103 ? -5.004 -12.465 20.586 1.00 96.75 103 ALA A C 1
ATOM 772 O O . ALA A 1 103 ? -5.548 -11.682 19.812 1.00 96.75 103 ALA A O 1
ATOM 773 N N . CYS A 1 104 ? -3.688 -12.530 20.750 1.00 96.75 104 CYS A N 1
ATOM 774 C CA . CYS A 1 104 ? -2.771 -11.739 19.950 1.00 96.75 104 CYS A CA 1
ATOM 775 C C . CYS A 1 104 ? -2.682 -12.307 18.527 1.00 96.75 104 CYS A C 1
ATOM 777 O O . CYS A 1 104 ? -2.466 -13.508 18.362 1.00 96.75 104 CYS A O 1
ATOM 779 N N . LEU A 1 105 ? -2.871 -11.466 17.510 1.00 96.75 105 LEU A N 1
ATOM 780 C CA . LEU A 1 105 ? -2.856 -11.877 16.102 1.00 96.75 105 LEU A CA 1
ATOM 781 C C . LEU A 1 105 ? -1.446 -11.915 15.495 1.00 96.75 105 LEU A C 1
ATOM 783 O O . LEU A 1 105 ? -1.243 -12.538 14.451 1.00 96.75 105 LEU A O 1
ATOM 787 N N . ASP A 1 106 ? -0.476 -11.268 16.137 1.00 97.00 106 ASP A N 1
ATOM 788 C CA . ASP A 1 106 ? 0.885 -11.092 15.629 1.00 97.00 106 ASP A CA 1
ATOM 789 C C . ASP A 1 106 ? 1.970 -11.579 16.605 1.00 97.00 106 ASP A C 1
ATOM 791 O O . ASP A 1 106 ? 3.126 -11.176 16.502 1.00 97.00 106 ASP A O 1
ATOM 795 N N . ASP A 1 107 ? 1.591 -12.440 17.554 1.00 96.81 107 ASP A N 1
ATOM 796 C CA . ASP A 1 107 ? 2.451 -12.961 18.625 1.00 96.81 107 ASP A CA 1
ATOM 797 C C . ASP A 1 107 ? 3.045 -11.883 19.564 1.00 96.81 107 ASP A C 1
ATOM 799 O O . ASP A 1 107 ? 3.961 -12.167 20.335 1.00 96.81 107 ASP A O 1
ATOM 803 N N . GLY A 1 108 ? 2.495 -10.662 19.560 1.00 97.25 108 GLY A N 1
ATOM 804 C CA . GLY A 1 108 ? 2.850 -9.571 20.476 1.00 97.25 108 GLY A CA 1
ATOM 805 C C . GLY A 1 108 ? 3.937 -8.649 19.933 1.00 97.25 108 GLY A C 1
ATOM 806 O O . GLY A 1 108 ? 4.422 -7.779 20.650 1.00 97.25 108 GLY A O 1
ATOM 807 N N . HIS A 1 109 ? 4.331 -8.815 18.673 1.00 97.88 109 HIS A N 1
ATOM 808 C CA . HIS A 1 109 ? 5.441 -8.064 18.096 1.00 97.88 109 HIS A CA 1
ATOM 809 C C . HIS A 1 109 ? 5.117 -6.578 17.876 1.00 97.88 109 HIS A C 1
ATOM 811 O O . HIS A 1 109 ? 5.989 -5.731 18.075 1.00 97.88 109 HIS A O 1
ATOM 817 N N . LEU A 1 110 ? 3.872 -6.226 17.547 1.00 97.94 110 LEU A N 1
ATOM 818 C CA . LEU A 1 110 ? 3.431 -4.831 17.506 1.00 97.94 110 LEU A CA 1
ATOM 819 C C . LEU A 1 110 ? 3.398 -4.211 18.908 1.00 97.94 110 LEU A C 1
ATOM 821 O O . LEU A 1 110 ? 3.747 -3.041 19.065 1.00 97.94 110 LEU A O 1
ATOM 825 N N . GLN A 1 111 ? 3.046 -4.992 19.934 1.00 98.19 111 GLN A N 1
ATOM 826 C CA . GLN A 1 111 ? 3.053 -4.518 21.319 1.00 98.19 111 GLN A CA 1
ATOM 827 C C . GLN A 1 111 ? 4.477 -4.184 21.766 1.00 98.19 111 GLN A C 1
ATOM 829 O O . GLN A 1 111 ? 4.690 -3.101 22.305 1.00 98.19 111 GLN A O 1
ATOM 834 N N . ASP A 1 112 ? 5.451 -5.042 21.448 1.00 98.06 112 ASP A N 1
ATOM 835 C CA . ASP A 1 112 ? 6.871 -4.761 21.688 1.00 98.06 112 ASP A CA 1
ATOM 836 C C . ASP A 1 112 ? 7.313 -3.430 21.043 1.00 98.06 112 ASP A C 1
ATOM 838 O O . ASP A 1 112 ? 8.148 -2.716 21.599 1.00 98.06 112 ASP A O 1
ATOM 842 N N . CYS A 1 113 ? 6.767 -3.077 19.872 1.00 98.06 113 CYS A N 1
ATOM 843 C CA . CYS A 1 113 ? 7.071 -1.808 19.205 1.00 98.06 113 CYS A CA 1
ATOM 844 C C . CYS A 1 113 ? 6.450 -0.611 19.935 1.00 98.06 113 CYS A C 1
ATOM 846 O O . CYS A 1 113 ? 7.125 0.401 20.134 1.00 98.06 113 CYS A O 1
ATOM 848 N N . PHE A 1 114 ? 5.190 -0.725 20.370 1.00 98.38 114 PHE A N 1
ATOM 849 C CA . PHE A 1 114 ? 4.546 0.311 21.180 1.00 98.38 114 PHE A CA 1
ATOM 850 C C . PHE A 1 114 ? 5.278 0.526 22.504 1.00 98.38 114 PHE A C 1
ATOM 852 O O . PHE A 1 114 ? 5.520 1.667 22.869 1.00 98.38 114 PHE A O 1
ATOM 859 N N . GLU A 1 115 ? 5.694 -0.529 23.201 1.00 98.25 115 GLU A N 1
ATOM 860 C CA . GLU A 1 115 ? 6.409 -0.402 24.478 1.00 98.25 115 GLU A CA 1
ATOM 861 C C . GLU A 1 115 ? 7.712 0.396 24.363 1.00 98.25 115 GLU A C 1
ATOM 863 O O . GLU A 1 115 ? 8.077 1.117 25.292 1.00 98.25 115 GLU A O 1
ATOM 868 N N . VAL A 1 116 ? 8.392 0.290 23.218 1.00 98.00 116 VAL A N 1
ATOM 869 C CA . VAL A 1 116 ? 9.661 0.977 22.963 1.00 98.00 116 VAL A CA 1
ATOM 870 C C . VAL A 1 116 ? 9.455 2.402 22.448 1.00 98.00 116 VAL A C 1
ATOM 872 O O . VAL A 1 116 ? 10.099 3.319 22.951 1.00 98.00 116 VAL A O 1
ATOM 875 N N . ALA A 1 117 ? 8.593 2.602 21.447 1.00 97.94 117 ALA A N 1
ATOM 876 C CA . ALA A 1 117 ? 8.477 3.894 20.763 1.00 97.94 117 ALA A CA 1
ATOM 877 C C . ALA A 1 117 ? 7.279 4.740 21.198 1.00 97.94 117 ALA A C 1
ATOM 879 O O . ALA A 1 117 ? 7.349 5.964 21.146 1.00 97.94 117 ALA A O 1
ATOM 880 N N . ALA A 1 118 ? 6.174 4.113 21.600 1.00 98.19 118 ALA A N 1
ATOM 881 C CA . ALA A 1 118 ? 4.922 4.815 21.862 1.00 98.19 118 ALA A CA 1
ATOM 882 C C . ALA A 1 118 ? 4.096 4.188 23.002 1.00 98.19 118 ALA A C 1
ATOM 884 O O . ALA A 1 118 ? 2.931 3.834 22.798 1.00 98.19 118 ALA A O 1
ATOM 885 N N . PRO A 1 119 ? 4.647 4.064 24.228 1.00 98.44 119 PRO A N 1
ATOM 886 C CA . PRO A 1 119 ? 3.974 3.356 25.318 1.00 98.44 119 PRO A CA 1
ATOM 887 C C . PRO A 1 119 ? 2.730 4.090 25.830 1.00 98.44 119 PRO A C 1
ATOM 889 O O . PRO A 1 119 ? 1.928 3.514 26.564 1.00 98.44 119 PRO A O 1
ATOM 892 N N . ASN A 1 120 ? 2.551 5.367 25.478 1.00 98.62 120 ASN A N 1
ATOM 893 C CA . ASN A 1 120 ? 1.396 6.162 25.873 1.00 98.62 120 ASN A CA 1
ATOM 894 C C . ASN A 1 120 ? 1.017 7.175 24.781 1.00 98.62 120 ASN A C 1
ATOM 896 O O . ASN A 1 120 ? 1.861 7.944 24.318 1.00 98.62 120 ASN A O 1
ATOM 900 N N . ILE A 1 121 ? -0.270 7.203 24.421 1.00 98.38 121 ILE A N 1
ATOM 901 C CA . ILE A 1 121 ? -0.832 8.015 23.327 1.00 98.38 121 ILE A CA 1
ATOM 902 C C . ILE A 1 121 ? -0.691 9.532 23.545 1.00 98.38 121 ILE A C 1
ATOM 904 O O . ILE A 1 121 ? -0.738 10.302 22.587 1.00 98.38 121 ILE A O 1
ATOM 908 N N . HIS A 1 122 ? -0.537 9.983 24.792 1.00 97.94 122 HIS A N 1
ATOM 909 C CA . HIS A 1 122 ? -0.448 11.407 25.123 1.00 97.94 122 HIS A CA 1
ATOM 910 C C . HIS A 1 122 ? 0.979 11.925 25.052 1.00 97.94 122 HIS A C 1
ATOM 912 O O . HIS A 1 122 ? 1.215 13.004 24.514 1.00 97.94 122 HIS A O 1
ATOM 918 N N . THR A 1 123 ? 1.925 11.169 25.610 1.00 98.12 123 THR A N 1
ATOM 919 C CA . THR A 1 123 ? 3.329 11.587 25.708 1.00 98.12 123 THR A CA 1
ATOM 920 C C . THR A 1 123 ? 4.154 11.226 24.476 1.00 98.12 123 THR A C 1
ATOM 922 O O . THR A 1 123 ? 5.153 11.891 24.234 1.00 98.12 123 THR A O 1
ATOM 925 N N . HIS A 1 124 ? 3.713 10.246 23.680 1.00 98.25 124 HIS A N 1
ATOM 926 C CA . HIS A 1 124 ? 4.386 9.765 22.461 1.00 98.25 124 HIS A CA 1
ATOM 927 C C . HIS A 1 124 ? 3.434 9.817 21.264 1.00 98.25 124 HIS A C 1
ATOM 929 O O . HIS A 1 124 ? 3.213 8.842 20.543 1.00 98.25 124 HIS A O 1
ATOM 935 N N . ARG A 1 125 ? 2.740 10.949 21.132 1.00 96.88 125 ARG A N 1
ATOM 936 C CA . ARG A 1 125 ? 1.619 11.075 20.203 1.00 96.88 125 ARG A CA 1
ATOM 937 C C . ARG A 1 125 ? 2.039 10.904 18.742 1.00 96.88 125 ARG A C 1
ATOM 939 O O . ARG A 1 125 ? 1.297 10.285 17.987 1.00 96.88 125 ARG A O 1
ATOM 946 N N . LEU A 1 126 ? 3.180 11.470 18.349 1.00 96.75 126 LEU A N 1
ATOM 947 C CA . LEU A 1 126 ? 3.644 11.426 16.960 1.00 96.75 126 LEU A CA 1
ATOM 948 C C . LEU A 1 126 ? 4.054 10.000 16.582 1.00 96.75 126 LEU A C 1
ATOM 950 O O . LEU A 1 126 ? 3.632 9.485 15.556 1.00 96.75 126 LEU A O 1
ATOM 954 N N . GLU A 1 127 ? 4.789 9.325 17.458 1.00 98.00 127 GLU A N 1
ATOM 955 C CA . GLU A 1 127 ? 5.212 7.940 17.279 1.00 98.00 127 GLU A CA 1
ATOM 956 C C . GLU A 1 127 ? 4.003 6.993 17.230 1.00 98.00 127 GLU A C 1
ATOM 958 O O . GLU A 1 127 ? 3.943 6.096 16.388 1.00 98.00 127 GLU A O 1
ATOM 963 N N . PHE A 1 128 ? 2.994 7.230 18.077 1.00 98.19 128 PHE A N 1
ATOM 964 C CA . PHE A 1 128 ? 1.728 6.497 18.031 1.00 98.19 128 PHE A CA 1
ATOM 965 C C . PHE A 1 128 ? 0.990 6.721 16.701 1.00 98.19 128 PHE A C 1
ATOM 967 O O . PHE A 1 128 ? 0.467 5.767 16.123 1.00 98.19 128 PHE A O 1
ATOM 974 N N . GLU A 1 129 ? 0.934 7.967 16.215 1.00 96.81 129 GLU A N 1
ATOM 975 C CA . GLU A 1 129 ? 0.322 8.339 14.930 1.00 96.81 129 GLU A CA 1
ATOM 976 C C . GLU A 1 129 ? 0.987 7.605 13.752 1.00 96.81 129 GLU A C 1
ATOM 978 O O . GLU A 1 129 ? 0.278 7.063 12.903 1.00 96.81 129 GLU A O 1
ATOM 983 N N . GLU A 1 130 ? 2.317 7.505 13.741 1.00 96.25 130 GLU A N 1
ATOM 984 C CA . GLU A 1 130 ? 3.092 6.823 12.693 1.00 96.25 130 GLU A CA 1
ATOM 985 C C . GLU A 1 130 ? 2.888 5.299 12.703 1.00 96.25 130 GLU A C 1
ATOM 987 O O . GLU A 1 130 ? 2.600 4.700 11.660 1.00 96.25 130 GLU A O 1
ATOM 992 N N . ILE A 1 131 ? 2.935 4.659 13.883 1.00 97.50 131 ILE A N 1
ATOM 993 C CA . ILE A 1 131 ? 2.622 3.223 14.009 1.00 97.50 131 ILE A CA 1
ATOM 994 C C . ILE A 1 131 ? 1.185 2.960 13.553 1.00 97.50 131 ILE A C 1
ATOM 996 O O . ILE A 1 131 ? 0.934 2.026 12.789 1.00 97.50 131 ILE A O 1
ATOM 1000 N N . LEU A 1 132 ? 0.232 3.791 13.989 1.00 96.81 132 LEU A N 1
ATOM 1001 C CA . LEU A 1 132 ? -1.173 3.640 13.629 1.00 96.81 132 LEU A CA 1
ATOM 1002 C C . LEU A 1 132 ? -1.396 3.821 12.121 1.00 96.81 132 LEU A C 1
ATOM 1004 O O . LEU A 1 132 ? -2.181 3.075 11.533 1.00 96.81 132 LEU A O 1
ATOM 1008 N N . ALA A 1 133 ? -0.725 4.781 11.483 1.00 93.56 133 ALA A N 1
ATOM 1009 C CA . ALA A 1 133 ? -0.830 5.007 10.044 1.00 93.56 133 ALA A CA 1
ATOM 1010 C C . ALA A 1 133 ? -0.392 3.769 9.246 1.00 93.56 133 ALA A C 1
ATOM 1012 O O . ALA A 1 133 ? -1.114 3.332 8.350 1.00 93.56 133 ALA A O 1
ATOM 1013 N N . LEU A 1 134 ? 0.734 3.151 9.615 1.00 94.19 134 LEU A N 1
ATOM 1014 C CA . LEU A 1 134 ? 1.219 1.931 8.963 1.00 94.19 134 LEU A CA 1
ATOM 1015 C C . LEU A 1 134 ? 0.360 0.705 9.296 1.00 94.19 134 LEU A C 1
ATOM 1017 O O . LEU A 1 134 ? 0.045 -0.078 8.397 1.00 94.19 134 LEU A O 1
ATOM 1021 N N . PHE A 1 135 ? -0.084 0.569 10.550 1.00 96.00 135 PHE A N 1
ATOM 1022 C CA . PHE A 1 135 ? -0.977 -0.509 10.986 1.00 96.00 135 PHE A CA 1
ATOM 1023 C C . PHE A 1 135 ? -2.330 -0.472 10.259 1.00 96.00 135 PHE A C 1
ATOM 1025 O O . PHE A 1 135 ? -2.878 -1.512 9.919 1.00 96.00 135 PHE A O 1
ATOM 1032 N N . THR A 1 136 ? -2.854 0.719 9.965 1.00 93.81 136 THR A N 1
ATOM 1033 C CA . THR A 1 136 ? -4.170 0.888 9.317 1.00 93.81 136 THR A CA 1
ATOM 1034 C C . THR A 1 136 ? -4.109 1.016 7.798 1.00 93.81 136 THR A C 1
ATOM 1036 O O . THR A 1 136 ? -5.148 1.011 7.137 1.00 93.81 136 THR A O 1
ATOM 1039 N N . ALA A 1 137 ? -2.911 1.105 7.215 1.00 88.56 137 ALA A N 1
ATOM 1040 C CA . ALA A 1 137 ? -2.747 1.095 5.769 1.00 88.56 137 ALA A CA 1
ATOM 1041 C C . ALA A 1 137 ? -3.226 -0.248 5.191 1.00 88.56 137 ALA A C 1
ATOM 1043 O O . ALA A 1 137 ? -2.819 -1.306 5.650 1.00 88.56 137 ALA A O 1
ATOM 1044 N N . HIS A 1 138 ? -4.054 -0.247 4.153 1.00 80.75 138 HIS A N 1
ATOM 1045 C CA . HIS A 1 138 ? -4.466 -1.508 3.532 1.00 80.75 138 HIS A CA 1
ATOM 1046 C C . HIS A 1 138 ? -3.338 -2.120 2.694 1.00 80.75 138 HIS A C 1
ATOM 1048 O O . HIS A 1 138 ? -2.761 -1.450 1.830 1.00 80.75 138 HIS A O 1
ATOM 1054 N N . GLY A 1 139 ? -3.053 -3.399 2.947 1.00 74.62 139 GLY A N 1
ATOM 1055 C CA . GLY A 1 139 ? -2.195 -4.253 2.126 1.00 74.62 139 GLY A CA 1
ATOM 1056 C C . GLY A 1 139 ? -3.020 -5.268 1.331 1.00 74.62 139 GLY A C 1
ATOM 1057 O O . GLY A 1 139 ? -4.244 -5.270 1.384 1.00 74.62 139 GLY A O 1
ATOM 1058 N N . GLU A 1 140 ? -2.358 -6.143 0.580 1.00 72.12 140 GLU A N 1
ATOM 1059 C CA . GLU A 1 140 ? -3.036 -7.247 -0.130 1.00 72.12 140 GLU A CA 1
ATOM 1060 C C . GLU A 1 140 ? -3.389 -8.404 0.787 1.00 72.12 140 GLU A C 1
ATOM 1062 O O . GLU A 1 140 ? -4.384 -9.099 0.601 1.00 72.12 140 GLU A O 1
ATOM 1067 N N . THR A 1 141 ? -2.504 -8.632 1.748 1.00 83.00 141 THR A N 1
ATOM 1068 C CA . THR A 1 141 ? -2.499 -9.820 2.591 1.00 83.00 141 THR A CA 1
ATOM 1069 C C . THR A 1 141 ? -3.019 -9.531 3.994 1.00 83.00 141 THR A C 1
ATOM 1071 O O . THR A 1 141 ? -3.088 -10.458 4.798 1.00 83.00 141 THR A O 1
ATOM 1074 N N . ASP A 1 142 ? -3.331 -8.260 4.293 1.00 89.25 142 ASP A N 1
ATOM 1075 C CA . ASP A 1 142 ? -3.535 -7.734 5.649 1.00 89.25 142 ASP A CA 1
ATOM 1076 C C . ASP A 1 142 ? -2.445 -8.223 6.619 1.00 89.25 142 ASP A C 1
ATOM 1078 O O . ASP A 1 142 ? -2.692 -8.557 7.779 1.00 89.25 142 ASP A O 1
ATOM 1082 N N . ARG A 1 143 ? -1.210 -8.313 6.114 1.00 93.44 143 ARG A N 1
ATOM 1083 C CA . ARG A 1 143 ? -0.011 -8.684 6.862 1.00 93.44 143 ARG A CA 1
ATOM 1084 C C . ARG A 1 143 ? 1.061 -7.632 6.666 1.00 93.44 143 ARG A C 1
ATOM 1086 O O . ARG A 1 143 ? 1.077 -6.938 5.656 1.00 93.44 143 ARG A O 1
ATOM 1093 N N . TRP A 1 144 ? 1.968 -7.559 7.628 1.00 94.69 144 TRP A N 1
ATOM 1094 C CA . TRP A 1 144 ? 3.123 -6.679 7.563 1.00 94.69 144 TRP A CA 1
ATOM 1095 C C . TRP A 1 144 ? 4.079 -7.094 6.448 1.00 94.69 144 TRP A C 1
ATOM 1097 O O . TRP A 1 144 ? 4.635 -8.200 6.451 1.00 94.69 144 TRP A O 1
ATOM 1107 N N . GLU A 1 145 ? 4.304 -6.177 5.518 1.00 91.50 145 GLU A N 1
ATOM 1108 C CA . GLU A 1 145 ? 5.212 -6.369 4.396 1.00 91.50 145 GLU A CA 1
ATOM 1109 C C . GLU A 1 145 ? 6.557 -5.671 4.619 1.00 91.50 145 GLU A C 1
ATOM 1111 O O . GLU A 1 145 ? 6.643 -4.667 5.321 1.00 91.50 145 GLU A O 1
ATOM 1116 N N . GLN A 1 146 ? 7.618 -6.155 3.962 1.00 92.94 146 GLN A N 1
ATOM 1117 C CA . GLN A 1 146 ? 8.980 -5.638 4.166 1.00 92.94 146 GLN A CA 1
ATOM 1118 C C . GLN A 1 146 ? 9.072 -4.112 4.036 1.00 92.94 146 GLN A C 1
ATOM 1120 O O . GLN A 1 146 ? 9.668 -3.456 4.879 1.00 92.94 146 GLN A O 1
ATOM 1125 N N . HIS A 1 147 ? 8.474 -3.541 2.991 1.00 89.25 147 HIS A N 1
ATOM 1126 C CA . HIS A 1 147 ? 8.548 -2.104 2.739 1.00 89.25 147 HIS A CA 1
ATOM 1127 C C . HIS A 1 147 ? 7.875 -1.263 3.840 1.00 89.25 147 HIS A C 1
ATOM 1129 O O . HIS A 1 147 ? 8.313 -0.147 4.103 1.00 89.25 147 HIS A O 1
ATOM 1135 N N . GLU A 1 148 ? 6.841 -1.795 4.499 1.00 92.56 148 GLU A N 1
ATOM 1136 C CA . GLU A 1 148 ? 6.172 -1.141 5.629 1.00 92.56 148 GLU A CA 1
ATOM 1137 C C . GLU A 1 148 ? 7.052 -1.189 6.878 1.00 92.56 148 GLU A C 1
ATOM 1139 O O . GLU A 1 148 ? 7.143 -0.202 7.601 1.00 92.56 148 GLU A O 1
ATOM 1144 N N . LEU A 1 149 ? 7.746 -2.311 7.098 1.00 95.62 149 LEU A N 1
ATOM 1145 C CA . LEU A 1 149 ? 8.717 -2.467 8.182 1.00 95.62 149 LEU A CA 1
ATOM 1146 C C . LEU A 1 149 ? 9.897 -1.501 8.019 1.00 95.62 149 LEU A C 1
ATOM 1148 O O . LEU A 1 149 ? 10.280 -0.825 8.969 1.00 95.62 149 LEU A O 1
ATOM 1152 N N . GLU A 1 150 ? 10.435 -1.373 6.805 1.00 94.44 150 GLU A N 1
ATOM 1153 C CA . GLU A 1 150 ? 11.505 -0.413 6.515 1.00 94.44 150 GLU A CA 1
ATOM 1154 C C . GLU A 1 150 ? 11.039 1.038 6.691 1.00 94.44 150 GLU A C 1
ATOM 1156 O O . GLU A 1 150 ? 11.772 1.858 7.245 1.00 94.44 150 GLU A O 1
ATOM 1161 N N . ALA A 1 151 ? 9.811 1.356 6.263 1.00 92.56 151 ALA A N 1
ATOM 1162 C CA . ALA A 1 151 ? 9.215 2.668 6.495 1.00 92.56 151 ALA A CA 1
ATOM 1163 C C . ALA A 1 151 ? 9.060 2.954 7.997 1.00 92.56 151 ALA A C 1
ATOM 1165 O O . ALA A 1 151 ? 9.398 4.049 8.443 1.00 92.56 151 ALA A O 1
ATOM 1166 N N . LEU A 1 152 ? 8.625 1.958 8.776 1.00 95.62 152 LEU A N 1
ATOM 1167 C CA . LEU A 1 152 ? 8.485 2.065 10.224 1.00 95.62 152 LEU A CA 1
ATOM 1168 C C . LEU A 1 152 ? 9.830 2.330 10.902 1.00 95.62 152 LEU A C 1
ATOM 1170 O O . LEU A 1 152 ? 9.926 3.260 11.691 1.00 95.62 152 LEU A O 1
ATOM 1174 N N . VAL A 1 153 ? 10.879 1.574 10.568 1.00 97.12 153 VAL A N 1
ATOM 1175 C CA . VAL A 1 153 ? 12.222 1.748 11.156 1.00 97.12 153 VAL A CA 1
ATOM 1176 C C . VAL A 1 153 ? 12.847 3.084 10.768 1.00 97.12 153 VAL A C 1
ATOM 1178 O O . VAL A 1 153 ? 13.520 3.711 11.583 1.00 97.12 153 VAL A O 1
ATOM 1181 N N . LYS A 1 154 ? 12.591 3.565 9.548 1.00 95.00 154 LYS A N 1
ATOM 1182 C CA . LYS A 1 154 ? 13.059 4.884 9.111 1.00 95.00 154 LYS A CA 1
ATOM 1183 C C . LYS A 1 154 ? 12.469 6.017 9.954 1.00 95.00 154 LYS A C 1
ATOM 1185 O O . LYS A 1 154 ? 13.153 7.008 10.195 1.00 95.00 154 LYS A O 1
ATOM 1190 N N . VAL A 1 155 ? 11.207 5.889 10.362 1.00 96.00 155 VAL A N 1
ATOM 1191 C CA . VAL A 1 155 ? 10.518 6.891 11.187 1.00 96.00 155 VAL A CA 1
ATOM 1192 C C . VAL A 1 155 ? 10.793 6.670 12.676 1.00 96.00 155 VAL A C 1
ATOM 1194 O O . VAL A 1 155 ? 10.968 7.635 13.415 1.00 96.00 155 VAL A O 1
ATOM 1197 N N . LEU A 1 156 ? 10.895 5.411 13.107 1.00 97.38 156 LEU A N 1
ATOM 1198 C CA . LEU A 1 156 ? 11.101 4.985 14.490 1.00 97.38 156 LEU A CA 1
ATOM 1199 C C . LEU A 1 156 ? 12.323 4.051 14.611 1.00 97.38 156 LEU A C 1
ATOM 1201 O O . LEU A 1 156 ? 12.175 2.847 14.821 1.00 97.38 156 LEU A O 1
ATOM 1205 N N . PRO A 1 157 ? 13.551 4.595 14.545 1.00 97.44 157 PRO A N 1
ATOM 1206 C CA . PRO A 1 157 ? 14.796 3.839 14.696 1.00 97.44 157 PRO A CA 1
ATOM 1207 C C . PRO A 1 157 ? 14.835 2.856 15.873 1.00 97.44 157 PRO A C 1
ATOM 1209 O O . PRO A 1 157 ? 15.313 1.731 15.744 1.00 97.44 157 PRO A O 1
ATOM 1212 N N . ALA A 1 158 ? 14.288 3.259 17.024 1.00 97.19 158 ALA A N 1
ATOM 1213 C CA . ALA A 1 158 ? 14.365 2.494 18.266 1.00 97.19 158 ALA A CA 1
ATOM 1214 C C . ALA A 1 158 ? 13.672 1.119 18.201 1.00 97.19 158 ALA A C 1
ATOM 1216 O O . ALA A 1 158 ? 13.979 0.247 19.011 1.00 97.19 158 ALA A O 1
ATOM 1217 N N . VAL A 1 159 ? 12.751 0.899 17.252 1.00 97.38 159 VAL A N 1
ATOM 1218 C CA . VAL A 1 159 ? 12.011 -0.370 17.139 1.00 97.38 159 VAL A CA 1
ATOM 1219 C C . VAL A 1 159 ? 12.653 -1.378 16.184 1.00 97.38 159 VAL A C 1
ATOM 1221 O O . VAL A 1 159 ? 12.114 -2.472 16.033 1.00 97.38 159 VAL A O 1
ATOM 1224 N N . ALA A 1 160 ? 13.798 -1.063 15.571 1.00 96.75 160 ALA A N 1
ATOM 1225 C CA . ALA A 1 160 ? 14.479 -1.891 14.569 1.00 96.75 160 ALA A CA 1
ATOM 1226 C C . ALA A 1 160 ? 14.480 -3.403 14.866 1.00 96.75 160 ALA A C 1
ATOM 1228 O O . ALA A 1 160 ? 13.989 -4.207 14.070 1.00 96.75 160 ALA A O 1
ATOM 1229 N N . GLU A 1 161 ? 14.967 -3.802 16.041 1.00 93.50 161 GLU A N 1
ATOM 1230 C CA . GLU A 1 161 ? 15.048 -5.216 16.427 1.00 93.50 161 GLU A CA 1
ATOM 1231 C C . GLU A 1 161 ? 13.675 -5.877 16.626 1.00 93.50 161 GLU A C 1
ATOM 1233 O O . GLU A 1 161 ? 13.513 -7.081 16.406 1.00 93.50 161 GLU A O 1
ATOM 1238 N N . LYS A 1 162 ? 12.674 -5.105 17.065 1.00 96.19 162 LYS A N 1
ATOM 1239 C CA . LYS A 1 162 ? 11.311 -5.595 17.322 1.00 96.19 162 LYS A CA 1
ATOM 1240 C C . LYS A 1 162 ? 10.555 -5.804 16.015 1.00 96.19 162 LYS A C 1
ATOM 1242 O O . LYS A 1 162 ? 9.961 -6.863 15.802 1.00 96.19 162 LYS A O 1
ATOM 1247 N N . VAL A 1 163 ? 10.670 -4.833 15.112 1.00 95.62 163 VAL A N 1
ATOM 1248 C CA . VAL A 1 163 ? 10.001 -4.801 13.806 1.00 95.62 163 VAL A CA 1
ATOM 1249 C C . VAL A 1 163 ? 10.400 -5.987 12.928 1.00 95.62 163 VAL A C 1
ATOM 1251 O O . VAL A 1 163 ? 9.567 -6.522 12.196 1.00 95.62 163 VAL A O 1
ATOM 1254 N N . ALA A 1 164 ? 11.636 -6.481 13.048 1.00 94.88 164 ALA A N 1
ATOM 1255 C CA . ALA A 1 164 ? 12.114 -7.641 12.295 1.00 94.88 164 ALA A CA 1
ATOM 1256 C C . ALA A 1 164 ? 11.185 -8.869 12.398 1.00 94.88 164 ALA A C 1
ATOM 1258 O O . ALA A 1 164 ? 10.983 -9.575 11.407 1.00 94.88 164 ALA A O 1
ATOM 1259 N N . LYS A 1 165 ? 10.573 -9.092 13.570 1.00 96.06 165 LYS A N 1
ATOM 1260 C CA . LYS A 1 165 ? 9.709 -10.251 13.860 1.00 96.06 165 LYS A CA 1
ATOM 1261 C C . LYS A 1 165 ? 8.273 -10.102 13.354 1.00 96.06 165 LYS A C 1
ATOM 1263 O O . LYS A 1 165 ? 7.526 -11.081 13.326 1.00 96.06 165 LYS A O 1
ATOM 1268 N N . MET A 1 166 ? 7.883 -8.897 12.940 1.00 97.00 166 MET A N 1
ATOM 1269 C CA . MET A 1 166 ? 6.535 -8.611 12.451 1.00 97.00 166 MET A CA 1
ATOM 1270 C C . MET A 1 166 ? 6.323 -9.075 11.009 1.00 97.00 166 MET A C 1
ATOM 1272 O O . MET A 1 166 ? 5.179 -9.197 10.584 1.00 97.00 166 MET A O 1
ATOM 1276 N N . LYS A 1 167 ? 7.384 -9.372 10.247 1.00 95.00 167 LYS A N 1
ATOM 1277 C CA . LYS A 1 167 ? 7.272 -9.762 8.835 1.00 95.00 167 LYS A CA 1
ATOM 1278 C C . LYS A 1 167 ? 6.290 -10.920 8.631 1.00 95.00 167 LYS A C 1
ATOM 1280 O O . LYS A 1 167 ? 6.414 -11.976 9.245 1.00 95.00 167 LYS A O 1
ATOM 1285 N N . GLY A 1 168 ? 5.314 -10.714 7.744 1.00 93.38 168 GLY A N 1
ATOM 1286 C CA . GLY A 1 168 ? 4.289 -11.704 7.416 1.00 93.38 168 GLY A CA 1
ATOM 1287 C C . GLY A 1 168 ? 3.255 -11.940 8.523 1.00 93.38 168 GLY A C 1
ATOM 1288 O O . GLY A 1 168 ? 2.358 -12.767 8.343 1.00 93.38 168 GLY A O 1
ATOM 1289 N N . ARG A 1 169 ? 3.330 -11.238 9.659 1.00 96.06 169 ARG A N 1
ATOM 1290 C CA . ARG A 1 169 ? 2.330 -11.310 10.735 1.00 96.06 169 ARG A CA 1
ATOM 1291 C C . ARG A 1 169 ? 1.104 -10.481 10.396 1.00 96.06 169 ARG A C 1
ATOM 1293 O O . ARG A 1 169 ? 1.181 -9.572 9.575 1.00 96.06 169 ARG A O 1
ATOM 1300 N N . ALA A 1 170 ? -0.029 -10.830 11.000 1.00 95.38 170 ALA A N 1
ATOM 1301 C CA . ALA A 1 170 ? -1.291 -10.152 10.742 1.00 95.38 170 ALA A CA 1
ATOM 1302 C C . ALA A 1 170 ? -1.215 -8.670 11.135 1.00 95.38 170 ALA A C 1
ATOM 1304 O O . ALA A 1 170 ? -0.630 -8.310 12.156 1.00 95.38 170 ALA A O 1
ATOM 1305 N N . LYS A 1 171 ? -1.836 -7.830 10.315 1.00 94.25 171 LYS A N 1
ATOM 1306 C CA . LYS A 1 171 ? -1.950 -6.387 10.491 1.00 94.25 171 LYS A CA 1
ATOM 1307 C C . LYS A 1 171 ? -3.417 -6.015 10.707 1.00 94.25 171 LYS A C 1
ATOM 1309 O O . LYS A 1 171 ? -4.027 -5.297 9.925 1.00 94.25 171 LYS A O 1
ATOM 1314 N N . ASP A 1 172 ? -4.005 -6.600 11.744 1.00 94.69 172 ASP A N 1
ATOM 1315 C CA . ASP A 1 172 ? -5.413 -6.416 12.096 1.00 94.69 172 ASP A CA 1
ATOM 1316 C C . ASP A 1 172 ? -5.600 -6.544 13.614 1.00 94.69 172 ASP A C 1
ATOM 1318 O O . ASP A 1 172 ? -4.667 -6.875 14.349 1.00 94.69 172 ASP A O 1
ATOM 1322 N N . GLY A 1 173 ? -6.817 -6.285 14.085 1.00 96.19 173 GLY A N 1
ATOM 1323 C CA . GLY A 1 173 ? -7.200 -6.386 15.490 1.00 96.19 173 GLY A CA 1
ATOM 1324 C C . GLY A 1 173 ? -7.330 -5.035 16.190 1.00 96.19 173 GLY A C 1
ATOM 1325 O O . GLY A 1 173 ? -7.338 -3.969 15.573 1.00 96.19 173 GLY A O 1
ATOM 1326 N N . ALA A 1 174 ? -7.494 -5.098 17.507 1.00 98.25 174 ALA A N 1
ATOM 1327 C CA . ALA A 1 174 ? -7.704 -3.944 18.364 1.00 98.25 174 ALA A CA 1
ATOM 1328 C C . ALA A 1 174 ? -6.414 -3.493 19.058 1.00 98.25 174 ALA A C 1
ATOM 1330 O O . ALA A 1 174 ? -5.576 -4.313 19.442 1.00 98.25 174 ALA A O 1
ATOM 1331 N N . ILE A 1 175 ? -6.302 -2.183 19.276 1.00 98.62 175 ILE A N 1
ATOM 1332 C CA . ILE A 1 175 ? -5.363 -1.587 20.231 1.00 98.62 175 ILE A CA 1
ATOM 1333 C C . ILE A 1 175 ? -6.121 -1.333 21.533 1.00 98.62 175 ILE A C 1
ATOM 1335 O O . ILE A 1 175 ? -7.203 -0.752 21.518 1.00 98.62 175 ILE A O 1
ATOM 1339 N N . VAL A 1 176 ? -5.568 -1.764 22.661 1.00 98.56 176 VAL A N 1
ATOM 1340 C CA . VAL A 1 176 ? -6.163 -1.599 23.988 1.00 98.56 176 VAL A CA 1
ATOM 1341 C C . VAL A 1 176 ? -5.348 -0.577 24.768 1.00 98.56 176 VAL A C 1
ATOM 1343 O O . VAL A 1 176 ? -4.137 -0.719 24.916 1.00 98.56 176 VAL A O 1
ATOM 1346 N N . LEU A 1 177 ? -6.021 0.449 25.274 1.00 98.62 177 LEU A N 1
ATOM 1347 C CA . LEU A 1 177 ? -5.457 1.540 26.054 1.00 98.62 177 LEU A CA 1
ATOM 1348 C C . LEU A 1 177 ? -6.019 1.522 27.478 1.00 98.62 177 LEU A C 1
ATOM 1350 O O . LEU A 1 177 ? -7.185 1.176 27.692 1.00 98.62 177 LEU A O 1
ATOM 1354 N N . SER A 1 178 ? -5.224 1.963 28.449 1.00 97.88 178 SER A N 1
ATOM 1355 C CA . SER A 1 178 ? -5.740 2.362 29.760 1.00 97.88 178 SER A CA 1
ATOM 1356 C C . SER A 1 178 ? -6.468 3.702 29.660 1.00 97.88 178 SER A C 1
ATOM 1358 O O . SER A 1 178 ? -6.265 4.481 28.726 1.00 97.88 178 SER A O 1
ATOM 1360 N N . HIS A 1 179 ? -7.257 4.036 30.676 1.00 96.31 179 HIS A N 1
ATOM 1361 C CA . HIS A 1 179 ? -7.888 5.348 30.790 1.00 96.31 179 HIS A CA 1
ATOM 1362 C C . HIS A 1 179 ? -6.871 6.500 30.889 1.00 96.31 179 HIS A C 1
ATOM 1364 O O . HIS A 1 179 ? -7.209 7.633 30.561 1.00 96.31 179 HIS A O 1
ATOM 1370 N N . SER A 1 180 ? -5.624 6.223 31.280 1.00 97.31 180 SER A N 1
ATOM 1371 C CA . SER A 1 180 ? -4.496 7.167 31.288 1.00 97.31 180 SER A CA 1
ATOM 1372 C C . SER A 1 180 ? -3.725 7.230 29.959 1.00 97.31 180 SER A C 1
ATOM 1374 O O . SER A 1 180 ? -2.731 7.949 29.852 1.00 97.31 180 SER A O 1
ATOM 1376 N N . GLY A 1 181 ? -4.173 6.497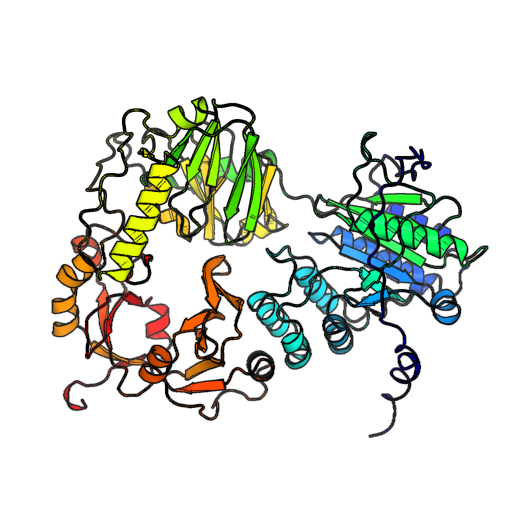 28.936 1.00 98.12 181 GLY A N 1
ATOM 1377 C CA . GLY A 1 181 ? -3.616 6.523 27.583 1.00 98.12 181 GLY A CA 1
ATOM 1378 C C . GLY A 1 181 ? -2.441 5.576 27.341 1.00 98.12 181 GLY A C 1
ATOM 1379 O O . GLY A 1 181 ? -1.855 5.615 26.261 1.00 98.12 181 GLY A O 1
ATOM 1380 N N . THR A 1 182 ? -2.084 4.732 28.310 1.00 98.44 182 THR A N 1
ATOM 1381 C CA . THR A 1 182 ? -1.008 3.740 28.170 1.00 98.44 182 THR A CA 1
ATOM 1382 C C . THR A 1 182 ? -1.452 2.611 27.250 1.00 98.44 182 THR A C 1
ATOM 1384 O O . THR A 1 182 ? -2.572 2.123 27.382 1.00 98.44 182 THR A O 1
ATOM 1387 N N . VAL A 1 183 ? -0.580 2.171 26.343 1.00 98.44 183 VAL A N 1
ATOM 1388 C CA . VAL A 1 183 ? -0.844 1.039 25.447 1.00 98.44 183 VAL A CA 1
ATOM 1389 C C . VAL A 1 183 ? -0.671 -0.267 26.211 1.00 98.44 183 VAL A C 1
ATOM 1391 O O . VAL A 1 183 ? 0.430 -0.619 26.624 1.00 98.44 183 VAL A O 1
ATOM 1394 N N . LEU A 1 184 ? -1.774 -0.981 26.415 1.00 98.00 184 LEU A N 1
ATOM 1395 C CA . LEU A 1 184 ? -1.816 -2.225 27.184 1.00 98.00 184 LEU A CA 1
ATOM 1396 C C . LEU A 1 184 ? -1.630 -3.458 26.303 1.00 98.00 184 LEU A C 1
ATOM 1398 O O . LEU A 1 184 ? -1.070 -4.455 26.748 1.00 98.00 184 LEU A O 1
ATOM 1402 N N . ALA A 1 185 ? -2.161 -3.403 25.083 1.00 97.94 185 ALA A N 1
ATOM 1403 C CA . ALA A 1 185 ? -2.094 -4.482 24.112 1.00 97.94 185 ALA A CA 1
ATOM 1404 C C . ALA A 1 185 ? -2.347 -3.937 22.698 1.00 97.94 185 ALA A C 1
ATOM 1406 O O . ALA A 1 185 ? -3.029 -2.925 22.525 1.00 97.94 185 ALA A O 1
ATOM 1407 N N . SER A 1 186 ? -1.864 -4.631 21.671 1.00 98.00 186 SER A N 1
ATOM 1408 C CA . SER A 1 186 ? -2.099 -4.287 20.264 1.00 98.00 186 SER A CA 1
ATOM 1409 C C . SER A 1 186 ? -2.255 -5.544 19.411 1.00 98.00 186 SER A C 1
ATOM 1411 O O . SER A 1 186 ? -1.909 -6.632 19.860 1.00 98.00 186 SER A O 1
ATOM 1413 N N . ALA A 1 187 ? -2.849 -5.411 18.221 1.00 97.44 187 ALA A N 1
ATOM 1414 C CA . ALA A 1 187 ? -3.214 -6.538 17.354 1.00 97.44 187 ALA A CA 1
ATOM 1415 C C . ALA A 1 187 ? -4.086 -7.606 18.058 1.00 97.44 187 ALA A C 1
ATOM 1417 O O . ALA A 1 187 ? -3.938 -8.811 17.849 1.00 97.44 187 ALA A O 1
ATOM 1418 N N . MET A 1 188 ? -5.010 -7.170 18.923 1.00 98.00 188 MET A N 1
ATOM 1419 C CA . MET A 1 188 ? -5.846 -8.069 19.724 1.00 98.00 188 MET A CA 1
ATOM 1420 C C . MET A 1 188 ? -7.121 -8.485 18.985 1.00 98.00 188 MET A C 1
ATOM 1422 O O . MET A 1 188 ? -7.930 -7.648 18.586 1.00 98.00 188 MET A O 1
ATOM 1426 N N . ASN A 1 189 ? -7.362 -9.788 18.879 1.00 97.38 189 ASN A N 1
ATOM 1427 C CA . ASN A 1 189 ? -8.668 -10.340 18.541 1.00 97.38 189 ASN A CA 1
ATOM 1428 C C . ASN A 1 189 ? -9.540 -10.411 19.800 1.00 97.38 189 ASN A C 1
ATOM 1430 O O . ASN A 1 189 ? -9.269 -11.200 20.711 1.00 97.38 189 ASN A O 1
ATOM 1434 N N . LEU A 1 190 ? -10.591 -9.593 19.836 1.00 96.25 190 LEU A N 1
ATOM 1435 C CA . LEU A 1 190 ? -11.566 -9.582 20.921 1.00 96.25 190 LEU A CA 1
ATOM 1436 C C . LEU A 1 190 ? -12.536 -10.759 20.721 1.00 96.25 190 LEU A C 1
ATOM 1438 O O . LEU A 1 190 ? -13.399 -10.703 19.844 1.00 96.25 190 LEU A O 1
ATOM 1442 N N . LYS A 1 191 ? -12.441 -11.825 21.530 1.00 95.81 191 LYS A N 1
ATOM 1443 C CA . LYS A 1 191 ? -13.288 -13.031 21.389 1.00 95.81 191 LYS A CA 1
ATOM 1444 C C . LYS A 1 191 ? -14.703 -12.859 21.954 1.00 95.81 191 LYS A C 1
ATOM 1446 O O . LYS A 1 191 ? -15.236 -13.717 22.655 1.00 95.81 191 LYS A O 1
ATOM 1451 N N . TYR A 1 192 ? -15.341 -11.746 21.612 1.00 95.56 192 TYR A N 1
ATOM 1452 C CA . TYR A 1 192 ? -16.632 -11.336 22.149 1.00 95.56 192 TYR A CA 1
ATOM 1453 C C . TYR A 1 192 ? -17.625 -11.123 21.010 1.00 95.56 192 TYR A C 1
ATOM 1455 O O . TYR A 1 192 ? -17.795 -9.999 20.541 1.00 95.56 192 TYR A O 1
ATOM 1463 N N . PRO A 1 193 ? -18.285 -12.188 20.518 1.00 94.06 193 PRO A N 1
ATOM 1464 C CA . PRO A 1 193 ? -19.339 -12.023 19.531 1.00 94.06 193 PRO A CA 1
ATOM 1465 C C . PRO A 1 193 ? -20.542 -11.319 20.176 1.00 94.06 193 PRO A C 1
ATOM 1467 O O . PRO A 1 193 ? -20.889 -11.647 21.317 1.00 94.06 193 PRO A O 1
ATOM 1470 N N . PRO A 1 194 ? -21.228 -10.410 19.461 1.00 93.44 194 PRO A N 1
ATOM 1471 C CA . PRO A 1 194 ? -22.440 -9.798 19.980 1.00 93.44 194 PRO A CA 1
ATOM 1472 C C . PRO A 1 194 ? -23.489 -10.892 20.181 1.00 93.44 194 PRO A C 1
ATOM 1474 O O . PRO A 1 194 ? -23.691 -11.750 19.310 1.00 93.44 194 PRO A O 1
ATOM 1477 N N . LYS A 1 195 ? -24.128 -10.911 21.349 1.00 94.06 195 LYS A N 1
ATOM 1478 C CA . LYS A 1 195 ? -25.131 -11.914 21.733 1.00 94.06 195 LYS A CA 1
ATOM 1479 C C . LYS A 1 195 ? -26.527 -11.321 21.702 1.00 94.06 195 LYS A C 1
ATOM 1481 O O . LYS A 1 195 ? -27.458 -11.999 21.265 1.00 94.06 195 LYS A O 1
ATOM 1486 N N . GLN A 1 196 ? -26.658 -10.085 22.170 1.00 92.12 196 GLN A N 1
ATOM 1487 C CA . GLN A 1 196 ? -27.948 -9.443 22.386 1.00 92.12 196 GLN A CA 1
ATOM 1488 C C . GLN A 1 196 ? -28.312 -8.498 21.248 1.00 92.12 196 GLN A C 1
ATOM 1490 O O . GLN A 1 196 ? -29.468 -8.477 20.835 1.00 92.12 196 GLN A O 1
ATOM 1495 N N . TRP A 1 197 ? -27.339 -7.772 20.705 1.00 90.00 197 TRP A N 1
ATOM 1496 C CA . TRP A 1 197 ? -27.583 -6.705 19.750 1.00 90.00 197 TRP A CA 1
ATOM 1497 C C . TRP A 1 197 ? -26.987 -7.030 18.383 1.00 90.00 197 TRP A C 1
ATOM 1499 O O . TRP A 1 197 ? -26.181 -7.947 18.199 1.00 90.00 197 TRP A O 1
ATOM 1509 N N . GLN A 1 198 ? -27.429 -6.278 17.384 1.00 89.50 198 GLN A N 1
ATOM 1510 C CA . GLN A 1 198 ? -26.836 -6.283 16.056 1.00 89.50 198 GLN A CA 1
ATOM 1511 C C . GLN A 1 198 ? -26.859 -4.867 15.488 1.00 89.50 198 GLN A C 1
ATOM 1513 O O . GLN A 1 198 ? -27.817 -4.119 15.693 1.00 89.50 198 GLN A O 1
ATOM 1518 N N . LEU A 1 199 ? -25.807 -4.503 14.759 1.00 85.12 199 LEU A N 1
ATOM 1519 C CA . LEU A 1 199 ? -25.796 -3.282 13.964 1.00 85.12 199 LEU A CA 1
ATOM 1520 C C . LEU A 1 199 ? -26.537 -3.525 12.652 1.00 85.12 199 LEU A C 1
ATOM 1522 O O . LEU A 1 199 ? -26.273 -4.500 11.948 1.00 85.12 199 LEU A O 1
ATOM 1526 N N . VAL A 1 200 ? -27.461 -2.624 12.338 1.00 81.94 200 VAL A N 1
ATOM 1527 C CA . VAL A 1 200 ? -28.259 -2.654 11.113 1.00 81.94 200 VAL A CA 1
ATOM 1528 C C . VAL A 1 200 ? -27.984 -1.359 10.361 1.00 81.94 200 VAL A C 1
ATOM 1530 O O . VAL A 1 200 ? -28.106 -0.280 10.938 1.00 81.94 200 VAL A O 1
ATOM 1533 N N . LYS A 1 201 ? -27.604 -1.466 9.088 1.00 75.12 201 LYS A N 1
ATOM 1534 C CA . LYS A 1 201 ? -27.365 -0.327 8.196 1.00 75.12 201 LYS A CA 1
ATOM 1535 C C . LYS A 1 201 ? -28.461 -0.312 7.138 1.00 75.12 201 LYS A C 1
ATOM 1537 O O . LYS A 1 201 ? -28.606 -1.294 6.421 1.00 75.12 201 LYS A O 1
ATOM 1542 N N . ASP A 1 202 ? -29.246 0.762 7.066 1.00 75.81 202 ASP A N 1
ATOM 1543 C CA . ASP A 1 202 ? -30.315 0.941 6.066 1.00 75.81 202 ASP A CA 1
ATOM 1544 C C . ASP A 1 202 ? -31.303 -0.242 5.993 1.00 75.81 202 ASP A C 1
ATOM 1546 O O . ASP A 1 202 ? -31.732 -0.674 4.925 1.00 75.81 202 ASP A O 1
ATOM 1550 N N . GLY A 1 203 ? -31.628 -0.829 7.151 1.00 72.75 203 GLY A N 1
ATOM 1551 C CA . GLY A 1 203 ? -32.484 -2.018 7.244 1.00 72.75 203 GLY A CA 1
ATOM 1552 C C . GLY A 1 203 ? -31.810 -3.334 6.831 1.00 72.75 203 GLY A C 1
ATOM 1553 O O . GLY A 1 203 ? -32.433 -4.388 6.937 1.00 72.75 203 GLY A O 1
ATOM 1554 N N . GLN A 1 204 ? -30.544 -3.307 6.406 1.00 73.19 204 GLN A N 1
ATOM 1555 C CA . GLN A 1 204 ? -29.759 -4.487 6.059 1.00 73.19 204 GLN A CA 1
ATOM 1556 C C . GLN A 1 204 ? -28.843 -4.925 7.212 1.00 73.19 204 GLN A C 1
ATOM 1558 O O . GLN A 1 204 ? -28.199 -4.119 7.891 1.00 73.19 204 GLN A O 1
ATOM 1563 N N . HIS A 1 205 ? -28.749 -6.242 7.410 1.00 69.44 205 HIS A N 1
ATOM 1564 C CA . HIS A 1 205 ? -27.887 -6.892 8.402 1.00 69.44 205 HIS A CA 1
ATOM 1565 C C . HIS A 1 205 ? -26.419 -6.938 7.940 1.00 69.44 205 HIS A C 1
ATOM 1567 O O . HIS A 1 205 ? -25.837 -8.013 7.808 1.00 69.44 205 HIS A O 1
ATOM 1573 N N . VAL A 1 206 ? -25.822 -5.780 7.654 1.00 65.31 206 VAL A N 1
ATOM 1574 C CA . VAL A 1 206 ? -24.452 -5.685 7.131 1.00 65.31 206 VAL A CA 1
ATOM 1575 C C . VAL A 1 206 ? -23.607 -4.854 8.088 1.00 65.31 206 VAL A C 1
ATOM 1577 O O . VAL A 1 206 ? -23.528 -3.633 7.979 1.00 65.31 206 VAL A O 1
ATOM 1580 N N . SER A 1 207 ? -22.967 -5.522 9.046 1.00 75.06 207 SER A N 1
ATOM 1581 C CA . SER A 1 207 ? -21.918 -4.920 9.870 1.00 75.06 207 SER A CA 1
ATOM 1582 C C . SER A 1 207 ? -20.587 -5.593 9.570 1.00 75.06 207 SER A C 1
ATOM 1584 O O . SER A 1 207 ? -20.516 -6.823 9.578 1.00 75.06 207 SER A O 1
ATOM 1586 N N . GLY A 1 208 ? -19.535 -4.802 9.347 1.00 88.69 208 GLY A N 1
ATOM 1587 C CA . GLY A 1 208 ? -18.177 -5.330 9.225 1.00 88.69 208 GLY A CA 1
ATOM 1588 C C . GLY A 1 208 ? -17.761 -6.112 10.475 1.00 88.69 208 GLY A C 1
ATOM 1589 O O . GLY A 1 208 ? -18.277 -5.874 11.571 1.00 88.69 208 GLY A O 1
ATOM 1590 N N . THR A 1 209 ? -16.812 -7.036 10.325 1.00 92.19 209 THR A N 1
ATOM 1591 C CA . THR A 1 209 ? -16.306 -7.880 11.423 1.00 92.19 209 THR A CA 1
ATOM 1592 C C . THR A 1 209 ? -15.787 -7.048 12.598 1.00 92.19 209 THR A C 1
ATOM 1594 O O . THR A 1 209 ? -16.094 -7.365 13.745 1.00 92.19 209 THR A O 1
ATOM 1597 N N . ARG A 1 210 ? -15.099 -5.929 12.324 1.00 94.25 210 ARG A N 1
ATOM 1598 C CA . ARG A 1 210 ? -14.641 -4.978 13.354 1.00 94.25 210 ARG A CA 1
ATOM 1599 C C . ARG A 1 210 ? -15.812 -4.363 14.124 1.00 94.25 210 ARG A C 1
ATOM 1601 O O . ARG A 1 210 ? -15.818 -4.385 15.347 1.00 94.25 210 ARG A O 1
ATOM 1608 N N . HIS A 1 211 ? -16.847 -3.877 13.439 1.00 94.25 211 HIS A N 1
ATOM 1609 C CA . HIS A 1 211 ? -18.040 -3.328 14.098 1.00 94.25 211 HIS A CA 1
ATOM 1610 C C . HIS A 1 211 ? -18.771 -4.365 14.948 1.00 94.25 211 HIS A C 1
ATOM 1612 O O . HIS A 1 211 ? -19.200 -4.050 16.055 1.00 94.25 211 HIS A O 1
ATOM 1618 N N . ALA A 1 212 ? -18.884 -5.601 14.457 1.00 94.00 212 ALA A N 1
ATOM 1619 C CA . ALA A 1 212 ? -19.483 -6.693 15.215 1.00 94.00 212 ALA A CA 1
ATOM 1620 C C . ALA A 1 212 ? -18.660 -7.029 16.470 1.00 94.00 212 ALA A C 1
ATOM 1622 O O . ALA A 1 212 ? -19.234 -7.140 17.551 1.00 94.00 212 ALA A O 1
ATOM 1623 N N . GLY A 1 213 ? -17.332 -7.134 16.345 1.00 95.56 213 GLY A N 1
ATOM 1624 C CA . GLY A 1 213 ? -16.431 -7.382 17.475 1.00 95.56 213 GLY A CA 1
ATOM 1625 C C . GLY A 1 213 ? -16.467 -6.263 18.517 1.00 95.56 213 GLY A C 1
ATOM 1626 O O . GLY A 1 213 ? -16.531 -6.534 19.711 1.00 95.56 213 GLY A O 1
ATOM 1627 N N . ALA A 1 214 ? -16.521 -5.004 18.080 1.00 96.38 214 ALA A N 1
ATOM 1628 C CA . ALA A 1 214 ? -16.634 -3.867 18.986 1.00 96.38 214 ALA A CA 1
ATOM 1629 C C . ALA A 1 214 ? -17.974 -3.812 19.717 1.00 96.38 214 ALA A C 1
ATOM 1631 O O . ALA A 1 214 ? -17.993 -3.567 20.921 1.00 96.38 214 ALA A O 1
ATOM 1632 N N . LEU A 1 215 ? -19.083 -4.074 19.016 1.00 95.81 215 LEU A N 1
ATOM 1633 C CA . LEU A 1 215 ? -20.395 -4.174 19.649 1.00 95.81 215 LEU A CA 1
ATOM 1634 C C . LEU A 1 215 ? -20.408 -5.306 20.677 1.00 95.81 215 LEU A C 1
ATOM 1636 O O . LEU A 1 215 ? -20.838 -5.096 21.805 1.00 95.81 215 LEU A O 1
ATOM 1640 N N . GLY A 1 216 ? -19.916 -6.491 20.313 1.00 96.06 216 GLY A N 1
ATOM 1641 C CA . GLY A 1 216 ? -19.895 -7.627 21.228 1.00 96.06 216 GLY A CA 1
ATOM 1642 C C . GLY A 1 216 ? -18.981 -7.413 22.435 1.00 96.06 216 GLY A C 1
ATOM 1643 O O . GLY A 1 216 ? -19.325 -7.829 23.541 1.00 96.06 216 GLY A O 1
ATOM 1644 N N . PHE A 1 217 ? -17.872 -6.688 22.273 1.00 97.00 217 PHE A N 1
ATOM 1645 C CA . PHE A 1 217 ? -17.039 -6.298 23.407 1.00 97.00 217 PHE A CA 1
ATOM 1646 C C . PHE A 1 217 ? -17.700 -5.223 24.282 1.00 97.00 217 PHE A C 1
ATOM 1648 O O . PHE A 1 217 ? -17.672 -5.334 25.505 1.00 97.00 217 PHE A O 1
ATOM 1655 N N . ALA A 1 218 ? -18.374 -4.232 23.693 1.00 95.81 218 ALA A N 1
ATOM 1656 C CA . ALA A 1 218 ? -19.155 -3.251 24.448 1.00 95.81 218 ALA A CA 1
ATOM 1657 C C . ALA A 1 218 ? -20.322 -3.903 25.219 1.00 95.81 218 ALA A C 1
ATOM 1659 O O . ALA A 1 218 ? -20.578 -3.539 26.365 1.00 95.81 218 ALA A O 1
ATOM 1660 N N . GLU A 1 219 ? -20.989 -4.908 24.638 1.00 95.19 219 GLU A N 1
ATOM 1661 C CA . GLU A 1 219 ? -21.975 -5.738 25.345 1.00 95.19 219 GLU A CA 1
ATOM 1662 C C . GLU A 1 219 ? -21.353 -6.432 26.557 1.00 95.19 219 GLU A C 1
ATOM 1664 O O . GLU A 1 219 ? -21.941 -6.429 27.637 1.00 95.19 219 GLU A O 1
ATOM 1669 N N . HIS A 1 220 ? -20.163 -7.012 26.398 1.00 95.31 220 HIS A N 1
ATOM 1670 C CA . HIS A 1 220 ? -19.470 -7.669 27.500 1.00 95.31 220 HIS A CA 1
ATOM 1671 C C . HIS A 1 220 ? -19.136 -6.688 28.628 1.00 95.31 220 HIS A C 1
ATOM 1673 O O . HIS A 1 220 ? -19.477 -6.960 29.777 1.00 95.31 220 HIS A O 1
ATOM 1679 N N . LEU A 1 221 ? -18.557 -5.530 28.293 1.00 94.81 221 LEU A N 1
ATOM 1680 C CA . LEU A 1 221 ? -18.231 -4.478 29.259 1.00 94.81 221 LEU A CA 1
ATOM 1681 C C . LEU A 1 221 ? -19.470 -3.984 30.025 1.00 94.81 221 LEU A C 1
ATOM 1683 O O . LEU A 1 221 ? -19.367 -3.687 31.211 1.00 94.81 221 LEU A O 1
ATOM 1687 N N . SER A 1 222 ? -20.647 -3.952 29.385 1.00 93.38 222 SER A N 1
ATOM 1688 C CA . SER A 1 222 ? -21.895 -3.514 30.034 1.00 93.38 222 SER A CA 1
ATOM 1689 C C . SER A 1 222 ? -22.368 -4.440 31.161 1.00 93.38 222 SER A C 1
ATOM 1691 O O . SER A 1 222 ? -23.194 -4.042 31.976 1.00 93.38 222 SER A O 1
ATOM 1693 N N . GLY A 1 223 ? -21.862 -5.677 31.201 1.00 92.06 223 GLY A N 1
ATOM 1694 C CA . GLY A 1 223 ? -22.170 -6.654 32.244 1.00 92.06 223 GLY A CA 1
ATOM 1695 C C . GLY A 1 223 ? -21.173 -6.679 33.403 1.00 92.06 223 GLY A C 1
ATOM 1696 O O . GLY A 1 223 ? -21.366 -7.478 34.314 1.00 92.06 223 GLY A O 1
ATOM 1697 N N . ILE A 1 224 ? -20.105 -5.874 33.358 1.00 90.94 224 ILE A N 1
ATOM 1698 C CA . ILE A 1 224 ? -19.038 -5.895 34.369 1.00 90.94 224 ILE A CA 1
ATOM 1699 C C . ILE A 1 224 ? -19.354 -4.956 35.537 1.00 90.94 224 ILE A C 1
ATOM 1701 O O . ILE A 1 224 ? -19.131 -5.313 36.691 1.00 90.94 224 ILE A O 1
ATOM 1705 N N . THR A 1 225 ? -19.863 -3.758 35.256 1.00 78.25 225 THR A N 1
ATOM 1706 C CA . THR A 1 225 ? -20.029 -2.700 36.258 1.00 78.25 225 THR A CA 1
ATOM 1707 C C . THR A 1 225 ? -21.476 -2.224 36.326 1.00 78.25 225 THR A C 1
ATOM 1709 O O . THR A 1 225 ? -22.054 -1.793 35.333 1.00 78.25 225 THR A O 1
ATOM 1712 N N . ASP A 1 226 ? -22.062 -2.243 37.527 1.00 74.62 226 ASP A N 1
ATOM 1713 C CA . ASP A 1 226 ? -23.473 -1.879 37.709 1.00 74.62 226 ASP A CA 1
ATOM 1714 C C . ASP A 1 226 ? -23.747 -0.372 37.534 1.00 74.62 226 ASP A C 1
ATOM 1716 O O . ASP A 1 226 ? -24.890 -0.008 37.274 1.00 74.62 226 ASP A O 1
ATOM 1720 N N . ASN A 1 227 ? -22.740 0.512 37.664 1.00 68.38 227 ASN A N 1
ATOM 1721 C CA . ASN A 1 227 ? -22.940 1.976 37.606 1.00 68.38 227 ASN A CA 1
ATOM 1722 C C . ASN A 1 227 ? -21.757 2.826 37.085 1.00 68.38 227 ASN A C 1
ATOM 1724 O O . ASN A 1 227 ? -21.925 4.033 36.919 1.00 68.38 227 ASN A O 1
ATOM 1728 N N . SER A 1 228 ? -20.569 2.262 36.843 1.00 78.94 228 SER A N 1
ATOM 1729 C CA . SER A 1 228 ? -19.412 3.004 36.309 1.00 78.94 228 SER A CA 1
ATOM 1730 C C . SER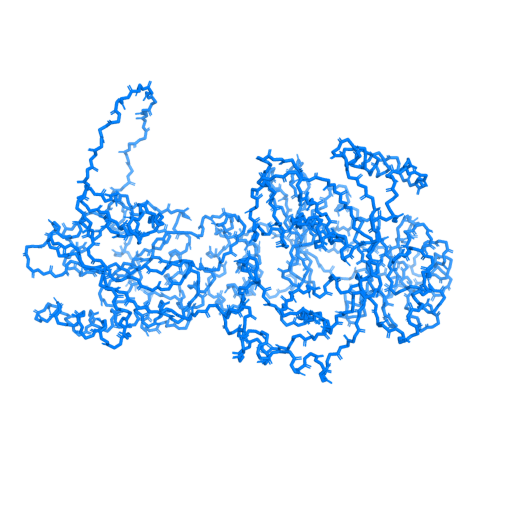 A 1 228 ? -19.088 2.568 34.884 1.00 78.94 228 SER A C 1
ATOM 1732 O O . SER A 1 228 ? -19.375 1.441 34.489 1.00 78.94 228 SER A O 1
ATOM 1734 N N . LEU A 1 229 ? -18.491 3.450 34.085 1.00 85.75 229 LEU A N 1
ATOM 1735 C CA . LEU A 1 229 ? -18.106 3.115 32.718 1.00 85.75 229 LEU A CA 1
ATOM 1736 C C . LEU A 1 229 ? -16.846 2.232 32.725 1.00 85.75 229 LEU A C 1
ATOM 1738 O O . LEU A 1 229 ? -15.743 2.734 32.925 1.00 85.75 229 LEU A O 1
ATOM 1742 N N . ALA A 1 230 ? -17.003 0.927 32.482 1.00 93.06 230 ALA A N 1
ATOM 1743 C CA . ALA A 1 230 ? -15.885 -0.025 32.432 1.00 93.06 230 ALA A CA 1
ATOM 1744 C C . ALA A 1 230 ? -14.879 0.278 31.302 1.00 93.06 230 ALA A C 1
ATOM 1746 O O . ALA A 1 230 ? -13.685 -0.007 31.417 1.00 93.06 230 ALA A O 1
ATOM 1747 N N . GLY A 1 231 ? -15.352 0.876 30.207 1.00 95.62 231 GLY A N 1
ATOM 1748 C CA . GLY A 1 231 ? -14.527 1.248 29.066 1.00 95.62 231 GLY A CA 1
ATOM 1749 C C . GLY A 1 231 ? -15.329 1.860 27.922 1.00 95.62 231 GLY A C 1
ATOM 1750 O O . GLY A 1 231 ? -16.539 2.042 28.018 1.00 95.62 231 GLY A O 1
ATOM 1751 N N . VAL A 1 232 ? -14.652 2.177 26.823 1.00 97.00 232 VAL A N 1
ATOM 1752 C CA . VAL A 1 232 ? -15.251 2.670 25.574 1.00 97.00 232 VAL A CA 1
ATOM 1753 C C . VAL A 1 232 ? -14.573 1.978 24.401 1.00 97.00 232 VAL A C 1
ATOM 1755 O O . VAL A 1 232 ? -13.351 1.820 24.400 1.00 97.00 232 VAL A O 1
ATOM 1758 N N . VAL A 1 233 ? -15.351 1.579 23.393 1.00 97.75 233 VAL A N 1
ATOM 1759 C CA . VAL A 1 233 ? -14.811 0.963 22.174 1.00 97.75 233 VAL A CA 1
ATOM 1760 C C . VAL A 1 233 ? -15.007 1.900 20.994 1.00 97.75 233 VAL A C 1
ATOM 1762 O O . VAL A 1 233 ? -16.122 2.314 20.691 1.00 97.75 233 VAL A O 1
ATOM 1765 N N . PHE A 1 234 ? -13.925 2.212 20.301 1.00 97.88 234 PHE A N 1
ATOM 1766 C CA . PHE A 1 234 ? -13.910 3.022 19.096 1.00 97.88 234 PHE A CA 1
ATOM 1767 C C . PHE A 1 234 ? -13.648 2.141 17.883 1.00 97.88 234 PHE A C 1
ATOM 1769 O O . PHE A 1 234 ? -12.749 1.303 17.904 1.00 97.88 234 PHE A O 1
ATOM 1776 N N . VAL A 1 235 ? -14.393 2.363 16.804 1.00 96.81 235 VAL A N 1
ATOM 1777 C CA . VAL A 1 235 ? -14.173 1.695 15.518 1.00 96.81 235 VAL A CA 1
ATOM 1778 C C . VAL A 1 235 ? -14.193 2.703 14.392 1.00 96.81 235 VAL A C 1
ATOM 1780 O O . VAL A 1 235 ? -15.172 3.429 14.233 1.00 96.81 235 VAL A O 1
ATOM 1783 N N . ARG A 1 236 ? -13.165 2.683 13.546 1.00 95.19 236 ARG A N 1
ATOM 1784 C CA . ARG A 1 236 ? -13.198 3.324 12.229 1.00 95.19 236 ARG A CA 1
ATOM 1785 C C . ARG A 1 236 ? -13.482 2.292 11.156 1.00 95.19 236 ARG A C 1
ATOM 1787 O O . ARG A 1 236 ? -12.855 1.233 11.151 1.00 95.19 236 ARG A O 1
ATOM 1794 N N . SER A 1 237 ? -14.412 2.596 10.257 1.00 91.00 237 SER A N 1
ATOM 1795 C CA . SER A 1 237 ? -14.634 1.767 9.069 1.00 91.00 237 SER A CA 1
ATOM 1796 C C . SER A 1 237 ? -13.628 2.098 7.971 1.00 91.00 237 SER A C 1
ATOM 1798 O O . SER A 1 237 ? -13.260 3.260 7.810 1.00 91.00 237 SER A O 1
ATOM 1800 N N . ASP A 1 238 ? -13.287 1.103 7.152 1.00 85.12 238 ASP A N 1
ATOM 1801 C CA . ASP A 1 238 ? -12.585 1.304 5.875 1.00 85.12 238 ASP A CA 1
ATOM 1802 C C . ASP A 1 238 ? -13.396 2.212 4.936 1.00 85.12 238 ASP A C 1
ATOM 1804 O O . ASP A 1 238 ? -12.839 3.015 4.198 1.00 85.12 238 ASP A O 1
ATOM 1808 N N . ALA A 1 239 ? -14.730 2.137 5.020 1.00 79.94 239 ALA A N 1
ATOM 1809 C CA . ALA A 1 239 ? -15.654 2.989 4.272 1.00 79.94 239 ALA A CA 1
ATOM 1810 C C . ALA A 1 239 ? -15.822 4.398 4.878 1.00 79.94 239 ALA A C 1
ATOM 1812 O O . ALA A 1 239 ? -16.666 5.167 4.422 1.00 79.94 239 ALA A O 1
ATOM 1813 N N . GLY A 1 240 ? -15.061 4.724 5.926 1.00 84.31 240 GLY A N 1
ATOM 1814 C CA . GLY A 1 240 ? -15.143 5.987 6.648 1.00 84.31 240 GLY A CA 1
ATOM 1815 C C . GLY A 1 240 ? -16.124 5.991 7.826 1.00 84.31 240 GLY A C 1
ATOM 1816 O O . GLY A 1 240 ? -16.949 5.098 8.026 1.00 84.31 240 GLY A O 1
ATOM 1817 N N . GLY A 1 241 ? -16.008 7.034 8.644 1.00 89.62 241 GLY A N 1
ATOM 1818 C CA . GLY A 1 241 ? -16.772 7.217 9.873 1.00 89.62 241 GLY A CA 1
ATOM 1819 C C . GLY A 1 241 ? -16.168 6.502 11.084 1.00 89.62 241 GLY A C 1
ATOM 1820 O O . GLY A 1 241 ? -15.637 5.391 10.992 1.00 89.62 241 GLY A O 1
ATOM 1821 N N . VAL A 1 242 ? -16.278 7.149 12.240 1.00 93.50 242 VAL A N 1
ATOM 1822 C CA . VAL A 1 242 ? -15.923 6.606 13.552 1.00 93.50 242 VAL A CA 1
ATOM 1823 C C . VAL A 1 242 ? -17.202 6.301 14.313 1.00 93.50 242 VAL A C 1
ATOM 1825 O O . VAL A 1 242 ? -18.125 7.111 14.347 1.00 93.50 242 VAL A O 1
ATOM 1828 N N . HIS A 1 243 ? -17.244 5.125 14.925 1.00 94.75 243 HIS A N 1
ATOM 1829 C CA . HIS A 1 243 ? -18.311 4.687 15.805 1.00 94.75 243 HIS A CA 1
ATOM 1830 C C . HIS A 1 243 ? -17.745 4.518 17.207 1.00 94.75 243 HIS A C 1
ATOM 1832 O O . HIS A 1 243 ? -16.766 3.797 17.400 1.00 94.75 243 HIS A O 1
ATOM 1838 N N . THR A 1 244 ? -18.371 5.174 18.172 1.00 96.00 244 THR A N 1
ATOM 1839 C CA . THR A 1 244 ? -18.009 5.098 19.584 1.00 96.00 244 THR A CA 1
ATOM 1840 C C . THR A 1 244 ? -19.092 4.334 20.324 1.00 96.00 244 THR A C 1
ATOM 1842 O O . THR A 1 244 ? -20.201 4.842 20.479 1.00 96.00 244 THR A O 1
ATOM 1845 N N . PHE A 1 245 ? -18.775 3.123 20.769 1.00 95.12 245 PHE A N 1
ATOM 1846 C CA . PHE A 1 245 ? -19.671 2.250 21.513 1.00 95.12 245 PHE A CA 1
ATOM 1847 C C . PHE A 1 245 ? -19.511 2.479 23.011 1.00 95.12 245 PHE A C 1
ATOM 1849 O O . PHE A 1 245 ? -18.425 2.300 23.571 1.00 95.12 245 PHE A O 1
ATOM 1856 N N . LEU A 1 246 ? -20.619 2.837 23.653 1.00 93.19 246 LEU A N 1
ATOM 1857 C CA . LEU A 1 246 ? -20.723 2.933 25.099 1.00 93.19 246 LEU A CA 1
ATOM 1858 C C . LEU A 1 246 ? -21.332 1.654 25.686 1.00 93.19 246 LEU A C 1
ATOM 1860 O O . LEU A 1 246 ? -22.435 1.276 25.271 1.00 93.19 246 LEU A O 1
ATOM 1864 N N . PRO A 1 247 ? -20.668 1.012 26.664 1.00 91.62 247 PRO A N 1
ATOM 1865 C CA . PRO A 1 247 ? -21.148 -0.201 27.320 1.00 91.62 247 PRO A CA 1
ATOM 1866 C C . PRO A 1 247 ? -22.241 0.097 28.354 1.00 91.62 247 PRO A C 1
ATOM 1868 O O . PRO A 1 247 ? -22.083 -0.121 29.549 1.00 91.62 247 PRO A O 1
ATOM 1871 N N . LEU A 1 248 ? -23.370 0.620 27.887 1.00 88.50 248 LEU A N 1
ATOM 1872 C CA . LEU A 1 248 ? -24.576 0.795 28.692 1.00 88.50 248 LEU A CA 1
ATOM 1873 C C . LEU A 1 248 ? -25.444 -0.469 28.604 1.00 88.50 248 LEU A C 1
ATOM 1875 O O . LEU A 1 248 ? -25.322 -1.244 27.656 1.00 88.50 248 LEU A O 1
ATOM 1879 N N . LYS A 1 249 ? -26.400 -0.630 29.532 1.00 87.19 249 LYS A N 1
ATOM 1880 C CA . LYS A 1 249 ? -27.400 -1.723 29.505 1.00 87.19 249 LYS A CA 1
ATOM 1881 C C . LYS A 1 249 ? -28.087 -1.872 28.139 1.00 87.19 249 LYS A C 1
ATOM 1883 O O . LYS A 1 249 ? -28.486 -2.961 27.735 1.00 87.19 249 LYS A O 1
ATOM 1888 N N . THR A 1 250 ? -28.243 -0.758 27.433 1.00 86.00 250 THR A N 1
ATOM 1889 C CA . THR A 1 250 ? -28.550 -0.723 26.006 1.00 86.00 250 THR A CA 1
ATOM 1890 C C . THR A 1 250 ? -27.383 -0.024 25.319 1.00 86.00 250 THR A C 1
ATOM 1892 O O . THR A 1 250 ? -27.265 1.191 25.492 1.00 86.00 250 THR A O 1
ATOM 1895 N N . PRO A 1 251 ? -26.515 -0.749 24.589 1.00 83.75 251 PRO A N 1
ATOM 1896 C CA . PRO A 1 251 ? -25.361 -0.153 23.938 1.00 83.75 251 PRO A CA 1
ATOM 1897 C C . PRO A 1 251 ? -25.779 1.014 23.047 1.00 83.75 251 PRO A C 1
ATOM 1899 O O . PRO A 1 251 ? -26.725 0.911 22.262 1.00 83.75 251 PRO A O 1
ATOM 1902 N N . VAL A 1 252 ? -25.069 2.130 23.185 1.00 88.19 252 VAL A N 1
ATOM 1903 C CA . VAL A 1 252 ? -25.254 3.316 22.345 1.00 88.19 252 VAL A CA 1
ATOM 1904 C C . VAL A 1 252 ? -24.018 3.464 21.477 1.00 88.19 252 VAL A C 1
ATOM 1906 O O . VAL A 1 252 ? -22.898 3.402 21.985 1.00 88.19 252 VAL A O 1
ATOM 1909 N N . ALA A 1 253 ? -24.223 3.661 20.177 1.00 91.44 253 ALA A N 1
ATOM 1910 C CA . ALA A 1 253 ? -23.155 3.943 19.232 1.00 91.44 253 ALA A CA 1
ATOM 1911 C C . ALA A 1 253 ? -23.291 5.379 18.712 1.00 91.44 253 ALA A C 1
ATOM 1913 O O . ALA A 1 253 ? -24.261 5.706 18.023 1.00 91.44 253 ALA A O 1
ATOM 1914 N N . TYR A 1 254 ? -22.313 6.228 19.025 1.00 92.00 254 TYR A N 1
ATOM 1915 C CA . TYR A 1 254 ? -22.216 7.567 18.445 1.00 92.00 254 TYR A CA 1
ATOM 1916 C C . TYR A 1 254 ? -21.424 7.524 17.146 1.00 92.00 254 TYR A C 1
ATOM 1918 O O . TYR A 1 254 ? -20.339 6.945 17.114 1.00 92.00 254 TYR A O 1
ATOM 1926 N N . HIS A 1 255 ? -21.943 8.164 16.102 1.00 91.06 255 HIS A N 1
ATOM 1927 C CA . HIS A 1 255 ? -21.279 8.281 14.810 1.00 91.06 255 HIS A CA 1
ATOM 1928 C C . HIS A 1 255 ? -20.675 9.679 14.631 1.00 91.06 255 HIS A C 1
ATOM 1930 O O . HIS A 1 255 ? -21.357 10.682 14.854 1.00 91.06 255 HIS A O 1
ATOM 1936 N N . CYS A 1 256 ? -19.420 9.756 14.189 1.00 91.00 256 CYS A N 1
ATOM 1937 C CA . CYS A 1 256 ? -18.840 10.987 13.657 1.00 91.00 256 CYS A CA 1
ATOM 1938 C C . CYS A 1 256 ? -18.092 10.731 12.343 1.00 91.00 256 CYS A C 1
ATOM 1940 O O . CYS A 1 256 ? -17.436 9.704 12.164 1.00 91.00 256 CYS A O 1
ATOM 1942 N N . GLY A 1 257 ? -18.192 11.673 11.404 1.00 88.06 257 GLY A N 1
ATOM 1943 C CA . GLY A 1 257 ? -17.513 11.577 10.114 1.00 88.06 257 GLY A CA 1
ATOM 1944 C C . GLY A 1 257 ? -15.986 11.600 10.245 1.00 88.06 257 GLY A C 1
ATOM 1945 O O . GLY A 1 257 ? -15.426 12.391 11.007 1.00 88.06 257 GLY A O 1
ATOM 1946 N N . THR A 1 258 ? -15.308 10.750 9.473 1.00 90.12 258 THR A N 1
ATOM 1947 C CA . THR A 1 258 ? -13.850 10.802 9.270 1.00 90.12 258 THR A CA 1
ATOM 1948 C C . THR A 1 258 ? -13.507 11.693 8.090 1.00 90.12 258 THR A C 1
ATOM 1950 O O . THR A 1 258 ? -14.384 12.110 7.327 1.00 90.12 258 THR A O 1
ATOM 1953 N N . LYS A 1 259 ? -12.205 11.902 7.887 1.00 86.88 259 LYS A N 1
ATOM 1954 C CA . LYS A 1 259 ? -11.681 12.301 6.584 1.00 86.88 259 LYS A CA 1
ATOM 1955 C C . LYS A 1 259 ? -12.257 11.377 5.501 1.00 86.88 259 LYS A C 1
ATOM 1957 O O . LYS A 1 259 ? -12.125 10.157 5.599 1.00 86.88 259 LYS A O 1
ATOM 1962 N N . GLN A 1 260 ? -12.957 11.959 4.534 1.00 87.12 260 GLN A N 1
ATOM 1963 C CA . GLN A 1 260 ? -13.539 11.226 3.414 1.00 87.12 260 GLN A CA 1
ATOM 1964 C C . GLN A 1 260 ? -12.531 11.173 2.272 1.00 87.12 260 GLN A C 1
ATOM 1966 O O . GLN A 1 260 ? -11.770 12.122 2.059 1.00 87.12 260 GLN A O 1
ATOM 1971 N N . HIS A 1 261 ? -12.523 10.063 1.545 1.00 90.81 261 HIS A N 1
ATOM 1972 C CA . HIS A 1 261 ? -11.832 10.003 0.268 1.00 90.81 261 HIS A CA 1
ATOM 1973 C C . HIS A 1 261 ? -12.562 10.919 -0.720 1.00 90.81 261 HIS A C 1
ATOM 1975 O O . HIS A 1 261 ? -13.783 10.790 -0.838 1.00 90.81 261 HIS A O 1
ATOM 1981 N N . PRO A 1 262 ? -11.855 11.815 -1.430 1.00 94.94 262 PRO A N 1
ATOM 1982 C CA . PRO A 1 262 ? -12.452 12.613 -2.486 1.00 94.94 262 PRO A CA 1
ATOM 1983 C C . PRO A 1 262 ? -13.238 11.739 -3.460 1.00 94.94 262 PRO A C 1
ATOM 1985 O O . PRO A 1 262 ? -12.772 10.685 -3.904 1.00 94.94 262 PRO A O 1
ATOM 1988 N N . THR A 1 263 ? -14.438 12.185 -3.783 1.00 95.00 263 THR A N 1
ATOM 1989 C CA . THR A 1 263 ? -15.288 11.594 -4.812 1.00 95.00 263 THR A CA 1
ATOM 1990 C C . THR A 1 263 ? -14.739 11.903 -6.201 1.00 95.00 263 THR A C 1
ATOM 1992 O O . THR A 1 263 ? -13.941 12.824 -6.398 1.00 95.00 263 THR A O 1
ATOM 1995 N N . GLN A 1 264 ? -15.198 11.152 -7.197 1.00 95.44 264 GLN A N 1
ATOM 1996 C CA . GLN A 1 264 ? -14.863 11.390 -8.598 1.00 95.44 264 GLN A CA 1
ATOM 1997 C C . GLN A 1 264 ? -15.174 12.836 -9.017 1.00 95.44 264 GLN A C 1
ATOM 1999 O O . GLN A 1 264 ? -14.402 13.455 -9.750 1.00 95.44 264 GLN A O 1
ATOM 2004 N N . GLU A 1 265 ? -16.299 13.371 -8.548 1.00 96.19 265 GLU A N 1
ATOM 2005 C CA . GLU A 1 265 ? -16.785 14.715 -8.838 1.00 96.19 265 GLU A CA 1
ATOM 2006 C C . GLU A 1 265 ? -15.891 15.784 -8.202 1.00 96.19 265 GLU A C 1
ATOM 2008 O O . GLU A 1 265 ? -15.538 16.756 -8.870 1.00 96.19 265 GLU A O 1
ATOM 2013 N N . GLU A 1 266 ? -15.468 15.588 -6.950 1.00 96.69 266 GLU A N 1
ATOM 2014 C CA . GLU A 1 266 ? -14.537 16.489 -6.260 1.00 96.69 266 GLU A CA 1
ATOM 2015 C C . GLU A 1 266 ? -13.164 16.507 -6.940 1.00 96.69 266 GLU A C 1
ATOM 2017 O O . GLU A 1 266 ? -12.614 17.582 -7.195 1.00 96.69 266 GLU A O 1
ATOM 2022 N N . VAL A 1 267 ? -12.629 15.338 -7.311 1.00 97.25 267 VAL A N 1
ATOM 2023 C CA . VAL A 1 267 ? -11.358 15.259 -8.049 1.00 97.25 267 VAL A CA 1
ATOM 2024 C C . VAL A 1 267 ? -11.495 15.913 -9.421 1.00 97.25 267 VAL A C 1
ATOM 2026 O O . VAL A 1 267 ? -10.629 16.689 -9.826 1.00 97.25 267 VAL A O 1
ATOM 2029 N N . LEU A 1 268 ? -12.590 15.668 -10.144 1.00 96.25 268 LEU A N 1
ATOM 2030 C CA . LEU A 1 268 ? -12.818 16.305 -11.437 1.00 96.25 268 LEU A CA 1
ATOM 2031 C C . LEU A 1 268 ? -12.923 17.832 -11.293 1.00 96.25 268 LEU A C 1
ATOM 2033 O O . LEU A 1 268 ? -12.303 18.553 -12.073 1.00 96.25 268 LEU A O 1
ATOM 2037 N N . ALA A 1 269 ? -13.631 18.338 -10.282 1.00 96.56 269 ALA A N 1
ATOM 2038 C CA . ALA A 1 269 ? -13.737 19.772 -10.013 1.00 96.56 269 ALA A CA 1
ATOM 2039 C C . ALA A 1 269 ? -12.370 20.408 -9.703 1.00 96.56 269 ALA A C 1
ATOM 2041 O O . ALA A 1 269 ? -12.061 21.487 -10.214 1.00 96.56 269 ALA A O 1
ATOM 2042 N N . ALA A 1 270 ? -11.525 19.724 -8.927 1.00 96.94 270 ALA A N 1
ATOM 2043 C CA . ALA A 1 270 ? -10.192 20.205 -8.571 1.00 96.94 270 ALA A CA 1
ATOM 2044 C C . ALA A 1 270 ? -9.194 20.157 -9.746 1.00 96.94 270 ALA A C 1
ATOM 2046 O O . ALA A 1 270 ? -8.360 21.059 -9.891 1.00 96.94 270 ALA A O 1
ATOM 2047 N N . PHE A 1 271 ? -9.273 19.125 -10.595 1.00 97.25 271 PHE A N 1
ATOM 2048 C CA . PHE A 1 271 ? -8.223 18.815 -11.570 1.00 97.25 271 PHE A CA 1
ATOM 2049 C C . PHE A 1 271 ? -8.597 19.008 -13.040 1.00 97.25 271 PHE A C 1
ATOM 2051 O O . PHE A 1 271 ? -7.680 19.116 -13.848 1.00 97.25 271 PHE A O 1
ATOM 2058 N N . LYS A 1 272 ? -9.874 19.121 -13.435 1.00 96.19 272 LYS A N 1
ATOM 2059 C CA . LYS A 1 272 ? -10.264 19.259 -14.859 1.00 96.19 272 LYS A CA 1
ATOM 2060 C C . LYS A 1 272 ? -9.581 20.453 -15.526 1.00 96.19 272 LYS A C 1
ATOM 2062 O O . LYS A 1 272 ? -8.882 20.288 -16.523 1.00 96.19 272 LYS A O 1
ATOM 2067 N N . ASN A 1 273 ? -9.690 21.638 -14.926 1.00 96.25 273 ASN A N 1
ATOM 2068 C CA . ASN A 1 273 ? -9.060 22.848 -15.465 1.00 96.25 273 ASN A CA 1
ATOM 2069 C C . ASN A 1 273 ? -7.527 22.781 -15.402 1.00 96.25 273 ASN A C 1
ATOM 2071 O O . ASN A 1 273 ? -6.859 23.221 -16.335 1.00 96.25 273 ASN A O 1
ATOM 2075 N N . ARG A 1 274 ? -6.960 22.187 -14.341 1.00 96.94 274 ARG A N 1
ATOM 2076 C CA . ARG A 1 274 ? -5.505 21.993 -14.221 1.00 96.94 274 ARG A CA 1
ATOM 2077 C C . ARG A 1 274 ? -4.978 21.069 -15.313 1.00 96.94 274 ARG A C 1
ATOM 2079 O O . ARG A 1 274 ? -3.986 21.395 -15.949 1.00 96.94 274 ARG A O 1
ATOM 2086 N N . ALA A 1 275 ? -5.665 19.962 -15.577 1.00 96.69 275 ALA A N 1
ATOM 2087 C CA . ALA A 1 275 ? -5.300 19.020 -16.623 1.00 96.69 275 ALA A CA 1
ATOM 2088 C C . ALA A 1 275 ? -5.413 19.634 -18.018 1.00 96.69 275 ALA A C 1
ATOM 2090 O O . ALA A 1 275 ? -4.551 19.394 -18.853 1.00 96.69 275 ALA A O 1
ATOM 2091 N N . MET A 1 276 ? -6.426 20.464 -18.262 1.00 95.12 276 MET A N 1
ATOM 2092 C CA . MET A 1 276 ? -6.569 21.167 -19.538 1.00 95.12 276 MET A CA 1
ATOM 2093 C C . MET A 1 276 ? -5.522 22.270 -19.742 1.00 95.12 276 MET A C 1
ATOM 2095 O O . MET A 1 276 ? -5.133 22.526 -20.876 1.00 95.12 276 MET A O 1
ATOM 2099 N N . HIS A 1 277 ? -5.088 22.940 -18.671 1.00 96.75 277 HIS A N 1
ATOM 2100 C CA . HIS A 1 277 ? -4.169 24.077 -18.766 1.00 96.75 277 HIS A CA 1
ATOM 2101 C C . HIS A 1 277 ? -2.689 23.677 -18.666 1.00 96.75 277 HIS A C 1
ATOM 2103 O O . HIS A 1 277 ? -1.861 24.198 -19.404 1.00 96.75 277 HIS A O 1
ATOM 2109 N N . PHE A 1 278 ? -2.358 22.751 -17.766 1.00 97.12 278 PHE A N 1
ATOM 2110 C CA . PHE A 1 278 ? -0.986 22.314 -17.476 1.00 97.12 278 PHE A CA 1
ATOM 2111 C C . PHE A 1 278 ? -0.696 20.879 -17.926 1.00 97.12 278 PHE A C 1
ATOM 2113 O O . PHE A 1 278 ? 0.452 20.443 -17.882 1.00 97.12 278 PHE A O 1
ATOM 2120 N N . GLY A 1 279 ? -1.724 20.115 -18.297 1.00 96.19 279 GLY A N 1
ATOM 2121 C CA . GLY A 1 279 ? -1.552 18.747 -18.769 1.00 96.19 279 GLY A CA 1
ATOM 2122 C C . GLY A 1 279 ? -1.199 18.668 -20.251 1.00 96.19 279 GLY A C 1
ATOM 2123 O O . GLY A 1 279 ? -1.145 19.661 -20.974 1.00 96.19 279 GLY A O 1
ATOM 2124 N N . GLN A 1 280 ? -0.986 17.441 -20.714 1.00 95.50 280 GLN A N 1
ATOM 2125 C CA . GLN A 1 280 ? -0.692 17.136 -22.111 1.00 95.50 280 GLN A CA 1
ATOM 2126 C C . GLN A 1 280 ? -1.824 16.315 -22.728 1.00 95.50 280 GLN A C 1
ATOM 2128 O O . GLN A 1 280 ? -2.322 15.374 -22.108 1.00 95.50 280 GLN A O 1
ATOM 2133 N N . GLN A 1 281 ? -2.227 16.639 -23.961 1.00 95.00 281 GLN A N 1
ATOM 2134 C CA . GLN A 1 281 ? -3.158 15.790 -24.703 1.00 95.00 281 GLN A CA 1
ATOM 2135 C C . GLN A 1 281 ? -2.452 14.535 -25.188 1.00 95.00 281 GLN A C 1
ATOM 2137 O O . GLN A 1 281 ? -1.445 14.604 -25.893 1.00 95.00 281 GLN A O 1
ATOM 2142 N N . MET A 1 282 ? -3.015 13.387 -24.836 1.00 94.50 282 MET A N 1
ATOM 2143 C CA . MET A 1 282 ? -2.458 12.090 -25.164 1.00 94.50 282 MET A CA 1
ATOM 2144 C C . MET A 1 282 ? -3.527 11.118 -25.643 1.00 94.50 282 MET A C 1
ATOM 2146 O O . MET A 1 282 ? -4.716 11.239 -25.331 1.00 94.50 282 MET A O 1
ATOM 2150 N N . VAL A 1 283 ? -3.073 10.122 -26.392 1.00 91.62 283 VAL A N 1
ATOM 2151 C CA . VAL A 1 283 ? -3.882 9.016 -26.906 1.00 91.62 283 VAL A CA 1
ATOM 2152 C C . VAL A 1 283 ? -3.242 7.700 -26.501 1.00 91.62 283 VAL A C 1
ATOM 2154 O O . VAL A 1 283 ? -2.018 7.586 -26.425 1.00 91.62 283 VAL A O 1
ATOM 2157 N N . LYS A 1 284 ? -4.076 6.703 -26.203 1.00 89.81 284 LYS A N 1
ATOM 2158 C CA . LYS A 1 284 ? -3.595 5.356 -25.897 1.00 89.81 284 LYS A CA 1
ATOM 2159 C C . LYS A 1 284 ? -3.140 4.716 -27.203 1.00 89.81 284 LYS A C 1
ATOM 2161 O O . LYS A 1 284 ? -3.932 4.640 -28.134 1.00 89.81 284 LYS A O 1
ATOM 2166 N N . MET A 1 285 ? -1.901 4.245 -27.272 1.00 83.88 285 MET A N 1
ATOM 2167 C CA . MET A 1 285 ? -1.412 3.507 -28.449 1.00 83.88 285 MET A CA 1
ATOM 2168 C C . MET A 1 285 ? -1.397 2.006 -28.234 1.00 83.88 285 MET A C 1
ATOM 2170 O O . MET A 1 285 ? -1.432 1.227 -29.180 1.00 83.88 285 MET A O 1
ATOM 2174 N N . ALA A 1 286 ? -1.297 1.597 -26.976 1.00 81.38 286 ALA A N 1
ATOM 2175 C CA . ALA A 1 286 ? -1.150 0.213 -26.605 1.00 81.38 286 ALA A CA 1
ATOM 2176 C C . ALA A 1 286 ? -2.428 -0.599 -26.875 1.00 81.38 286 ALA A C 1
ATOM 2178 O O . ALA A 1 286 ? -3.406 -0.368 -26.161 1.00 81.38 286 ALA A O 1
ATOM 2179 N N . PRO A 1 287 ? -2.446 -1.576 -27.813 1.00 84.19 287 PRO A N 1
ATOM 2180 C CA . PRO A 1 287 ? -3.522 -2.556 -27.842 1.00 84.19 287 PRO A CA 1
ATOM 2181 C C . PRO A 1 287 ? -3.703 -3.286 -26.508 1.00 84.19 287 PRO A C 1
ATOM 2183 O O . PRO A 1 287 ? -2.753 -3.503 -25.750 1.00 84.19 287 PRO A O 1
ATOM 2186 N N . SER A 1 288 ? -4.940 -3.669 -26.239 1.00 88.69 288 SER A N 1
ATOM 2187 C CA . SER A 1 288 ? -5.313 -4.453 -25.064 1.00 88.69 288 SER A CA 1
ATOM 2188 C C . SER A 1 288 ? -5.879 -5.782 -25.527 1.00 88.69 288 SER A C 1
ATOM 2190 O O . SER A 1 288 ? -6.498 -5.858 -26.592 1.00 88.69 288 SER A O 1
ATOM 2192 N N . MET A 1 289 ? -5.664 -6.828 -24.735 1.00 93.06 289 MET A N 1
ATOM 2193 C CA . MET A 1 289 ? -6.384 -8.074 -24.954 1.00 93.06 289 MET A CA 1
ATOM 2194 C C . MET A 1 289 ? -7.783 -7.917 -24.374 1.00 93.06 289 MET A C 1
ATOM 2196 O O . MET A 1 289 ? -7.952 -7.341 -23.302 1.00 93.06 289 MET A O 1
ATOM 2200 N N . ALA A 1 290 ? -8.796 -8.393 -25.080 1.00 96.12 290 ALA A N 1
ATOM 2201 C CA . ALA A 1 290 ? -10.149 -8.411 -24.556 1.00 96.12 290 ALA A CA 1
ATOM 2202 C C . ALA A 1 290 ? -10.918 -9.631 -25.041 1.00 96.12 290 ALA A C 1
ATOM 2204 O O . ALA A 1 290 ? -10.612 -10.198 -26.089 1.00 96.12 290 ALA A O 1
ATOM 2205 N N . ARG A 1 291 ? -11.941 -10.005 -24.281 1.00 96.94 291 ARG A N 1
ATOM 2206 C CA . ARG A 1 291 ? -12.911 -11.035 -24.650 1.00 96.94 291 ARG A CA 1
ATOM 2207 C C . ARG A 1 291 ? -14.309 -10.658 -24.170 1.00 96.94 291 ARG A C 1
ATOM 2209 O O . ARG A 1 291 ? -14.424 -9.837 -23.254 1.00 96.94 291 ARG A O 1
ATOM 2216 N N . PRO A 1 292 ? -15.366 -11.256 -24.734 1.00 97.44 292 PRO A N 1
ATOM 2217 C CA . PRO A 1 292 ? -16.678 -11.234 -24.106 1.00 97.44 292 PRO A CA 1
ATOM 2218 C C . PRO A 1 292 ? -16.606 -11.780 -22.672 1.00 97.44 292 PRO A C 1
ATOM 2220 O O . PRO A 1 292 ? -15.896 -12.749 -22.389 1.00 97.44 292 PRO A O 1
ATOM 2223 N N . GLY A 1 293 ? -17.305 -11.115 -21.760 1.00 96.88 293 GLY A N 1
ATOM 2224 C CA . GLY A 1 293 ? -17.577 -11.632 -20.427 1.00 96.88 293 GLY A CA 1
ATOM 2225 C C . GLY A 1 293 ? -18.670 -12.691 -20.461 1.00 96.88 293 GLY A C 1
ATOM 2226 O O . GLY A 1 293 ? -19.527 -12.652 -21.341 1.00 96.88 293 GLY A O 1
ATOM 2227 N N . HIS A 1 294 ? -18.651 -13.609 -19.498 1.00 96.62 294 HIS A N 1
ATOM 2228 C CA . HIS A 1 294 ? -19.702 -14.615 -19.345 1.00 96.62 294 HIS A CA 1
ATOM 2229 C C . HIS A 1 294 ? -20.620 -14.253 -18.177 1.00 96.62 294 HIS A C 1
ATOM 2231 O O . HIS A 1 294 ? -20.129 -13.958 -17.089 1.00 96.62 294 HIS A O 1
ATOM 2237 N N . ALA A 1 295 ? -21.942 -14.300 -18.359 1.00 96.94 295 ALA A N 1
ATOM 2238 C CA . ALA A 1 295 ? -22.880 -14.092 -17.254 1.00 96.94 295 ALA A CA 1
ATOM 2239 C C . ALA A 1 295 ? -22.558 -14.997 -16.040 1.00 96.94 295 ALA A C 1
ATOM 2241 O O . ALA A 1 295 ? -22.376 -16.208 -16.174 1.00 96.94 295 ALA A O 1
ATOM 2242 N N . GLY A 1 296 ? -22.481 -14.403 -14.847 1.00 96.06 296 GLY A N 1
ATOM 2243 C CA . GLY A 1 296 ? -22.085 -15.072 -13.603 1.00 96.06 296 GLY A CA 1
ATOM 2244 C C . GLY A 1 296 ? -20.574 -15.098 -13.334 1.00 96.06 296 GLY A C 1
ATOM 2245 O O . GLY A 1 296 ? -20.160 -15.465 -12.234 1.00 96.06 296 GLY A O 1
ATOM 2246 N N . GLU A 1 297 ? -19.741 -14.690 -14.294 1.00 96.44 297 GLU A N 1
ATOM 2247 C CA . GLU A 1 297 ? -18.294 -14.576 -14.114 1.00 96.44 297 GLU A CA 1
ATOM 2248 C C . GLU A 1 297 ? -17.946 -13.467 -13.114 1.00 96.44 297 GLU A C 1
ATOM 2250 O O . GLU A 1 297 ? -18.487 -12.364 -13.166 1.00 96.44 297 GLU A O 1
ATOM 2255 N N . ILE A 1 298 ? -16.991 -13.739 -12.225 1.00 95.69 298 ILE A N 1
ATOM 2256 C CA . ILE A 1 298 ? -16.448 -12.752 -11.295 1.00 95.69 298 ILE A CA 1
ATOM 2257 C C . ILE A 1 298 ? -15.059 -12.333 -11.771 1.00 95.69 298 ILE A C 1
ATOM 2259 O O . ILE A 1 298 ? -14.104 -13.106 -11.688 1.00 95.69 298 ILE A O 1
ATOM 2263 N N . VAL A 1 299 ? -14.931 -11.082 -12.204 1.00 94.94 299 VAL A N 1
ATOM 2264 C CA . VAL A 1 299 ? -13.658 -10.491 -12.628 1.00 94.94 299 VAL A CA 1
ATOM 2265 C C . VAL A 1 299 ? -13.076 -9.669 -11.490 1.00 94.94 299 VAL A C 1
ATOM 2267 O O . VAL A 1 299 ? -13.742 -8.786 -10.951 1.00 94.94 299 VAL A O 1
ATOM 2270 N N . LYS A 1 300 ? -11.820 -9.939 -11.130 1.00 92.12 300 LYS A N 1
ATOM 2271 C CA . LYS A 1 300 ? -11.071 -9.167 -10.133 1.00 92.12 300 LYS A CA 1
ATOM 2272 C C . LYS A 1 300 ? -10.087 -8.233 -10.830 1.00 92.12 300 LYS A C 1
ATOM 2274 O O . LYS A 1 300 ? -9.252 -8.688 -11.609 1.00 92.12 300 LYS A O 1
ATOM 2279 N N . THR A 1 301 ? -10.171 -6.943 -10.527 1.00 88.81 301 THR A N 1
ATOM 2280 C CA . THR A 1 301 ? -9.202 -5.940 -10.970 1.00 88.81 301 THR A CA 1
ATOM 2281 C C . THR A 1 301 ? -8.119 -5.793 -9.922 1.00 88.81 301 THR A C 1
ATOM 2283 O O . THR A 1 301 ? -8.402 -5.380 -8.798 1.00 88.81 301 THR A O 1
ATOM 2286 N N . VAL A 1 302 ? -6.886 -6.118 -10.307 1.00 80.50 302 VAL A N 1
ATOM 2287 C CA . VAL A 1 302 ? -5.714 -6.117 -9.430 1.00 80.50 302 VAL A CA 1
ATOM 2288 C C . VAL A 1 302 ? -4.717 -5.067 -9.917 1.00 80.50 302 VAL A C 1
ATOM 2290 O O . VAL A 1 302 ? -4.237 -5.198 -11.029 1.00 80.50 302 VAL A O 1
ATOM 2293 N N . VAL A 1 303 ? -4.418 -4.025 -9.138 1.00 73.19 303 VAL A N 1
ATOM 2294 C CA . VAL A 1 303 ? -3.470 -2.956 -9.515 1.00 73.19 303 VAL A CA 1
ATOM 2295 C C . VAL A 1 303 ? -2.408 -2.814 -8.430 1.00 73.19 303 VAL A C 1
ATOM 2297 O O . VAL A 1 303 ? -2.748 -2.607 -7.266 1.00 73.19 303 VAL A O 1
ATOM 2300 N N . GLY A 1 304 ? -1.133 -2.927 -8.808 1.00 65.25 304 GLY A N 1
ATOM 2301 C CA . GLY A 1 304 ? -0.004 -3.005 -7.882 1.00 65.25 304 GLY A CA 1
ATOM 2302 C C . GLY A 1 304 ? -0.180 -4.144 -6.882 1.00 65.25 304 GLY A C 1
ATOM 2303 O O . GLY A 1 304 ? -0.047 -3.896 -5.687 1.00 65.25 304 GLY A O 1
ATOM 2304 N N . GLY A 1 305 ? -0.608 -5.310 -7.386 1.00 62.66 305 GLY A N 1
ATOM 2305 C CA . GLY A 1 305 ? -0.996 -6.514 -6.635 1.00 62.66 305 GLY A CA 1
ATOM 2306 C C . GLY A 1 305 ? -2.294 -6.419 -5.801 1.00 62.66 305 GLY A C 1
ATOM 2307 O O . GLY A 1 305 ? -2.852 -7.439 -5.393 1.00 62.66 305 GLY A O 1
ATOM 2308 N N . ARG A 1 306 ? -2.883 -5.228 -5.612 1.00 66.44 306 ARG A N 1
ATOM 2309 C CA . ARG A 1 306 ? -4.107 -5.031 -4.807 1.00 66.44 306 ARG A CA 1
ATOM 2310 C C . ARG A 1 306 ? -5.384 -5.237 -5.599 1.00 66.44 306 ARG A C 1
ATOM 2312 O O . ARG A 1 306 ? -5.588 -4.582 -6.617 1.00 66.44 306 ARG A O 1
ATOM 2319 N N . THR A 1 307 ? -6.300 -6.066 -5.089 1.00 79.00 307 THR A N 1
ATOM 2320 C CA . THR A 1 307 ? -7.664 -6.142 -5.642 1.00 79.00 307 THR A CA 1
ATOM 2321 C C . THR A 1 307 ? -8.411 -4.847 -5.322 1.00 79.00 307 THR A C 1
ATOM 2323 O O . THR A 1 307 ? -8.854 -4.647 -4.196 1.00 79.00 307 THR A O 1
ATOM 2326 N N . ILE A 1 308 ? -8.558 -3.968 -6.313 1.00 81.75 308 ILE A N 1
ATOM 2327 C CA . ILE A 1 308 ? -9.249 -2.677 -6.167 1.00 81.75 308 ILE A CA 1
ATOM 2328 C C . ILE A 1 308 ? -10.741 -2.758 -6.510 1.00 81.75 308 ILE A C 1
ATOM 2330 O O . ILE A 1 308 ? -11.507 -1.857 -6.171 1.00 81.75 308 ILE A O 1
ATOM 2334 N N . MET A 1 309 ? -11.158 -3.812 -7.218 1.00 86.19 309 MET A N 1
ATOM 2335 C CA . MET A 1 309 ? -12.546 -4.022 -7.623 1.00 86.19 309 MET A CA 1
ATOM 2336 C C . MET A 1 309 ? -12.817 -5.499 -7.915 1.00 86.19 309 MET A C 1
ATOM 2338 O O . MET A 1 309 ? -11.968 -6.203 -8.461 1.00 86.19 309 MET A O 1
ATOM 2342 N N . GLN A 1 310 ? -14.034 -5.942 -7.607 1.00 91.12 310 GLN A N 1
ATOM 2343 C CA . GLN A 1 310 ? -14.582 -7.214 -8.057 1.00 91.12 310 GLN A CA 1
ATOM 2344 C C . GLN A 1 310 ? -15.908 -6.946 -8.774 1.00 91.12 310 GLN A C 1
ATOM 2346 O O . GLN A 1 310 ? -16.807 -6.329 -8.207 1.00 91.12 310 GLN A O 1
ATOM 2351 N N . THR A 1 311 ? -16.028 -7.389 -10.021 1.00 93.25 311 THR A N 1
ATOM 2352 C CA . THR A 1 311 ? -17.212 -7.166 -10.854 1.00 93.25 311 THR A CA 1
ATOM 2353 C C . THR A 1 311 ? -17.839 -8.503 -11.212 1.00 93.25 311 THR A C 1
ATOM 2355 O O . THR A 1 311 ? -17.183 -9.350 -11.817 1.00 93.25 311 THR A O 1
ATOM 2358 N N . LEU A 1 312 ? -19.105 -8.685 -10.837 1.00 94.94 312 LEU A N 1
ATOM 2359 C CA . LEU A 1 312 ? -19.934 -9.767 -11.355 1.00 94.94 312 LEU A CA 1
ATOM 2360 C C . LEU A 1 312 ? -20.426 -9.364 -12.745 1.00 94.94 312 LEU A C 1
ATOM 2362 O O . LEU A 1 312 ? -21.010 -8.293 -12.908 1.00 94.94 312 LEU A O 1
ATOM 2366 N N . ILE A 1 313 ? -20.181 -10.209 -13.736 1.00 95.94 313 ILE A N 1
ATOM 2367 C CA . ILE A 1 313 ? -20.706 -10.017 -15.080 1.00 95.94 313 ILE A CA 1
ATOM 2368 C C . ILE A 1 313 ? -22.178 -10.420 -15.066 1.00 95.94 313 ILE A C 1
ATOM 2370 O O . ILE A 1 313 ? -22.515 -11.585 -14.865 1.00 95.94 313 ILE A O 1
ATOM 2374 N N . GLU A 1 314 ? -23.067 -9.447 -15.238 1.00 93.44 314 GLU A N 1
ATOM 2375 C CA . GLU A 1 314 ? -24.517 -9.666 -15.142 1.00 93.44 314 GLU A CA 1
ATOM 2376 C C . GLU A 1 314 ? -25.095 -10.266 -16.427 1.00 93.44 314 GLU A C 1
ATOM 2378 O O . GLU A 1 314 ? -26.120 -10.944 -16.400 1.00 93.44 314 GLU A O 1
ATOM 2383 N N . ASN A 1 315 ? -24.457 -9.990 -17.566 1.00 93.88 315 ASN A N 1
ATOM 2384 C CA . ASN A 1 315 ? -24.893 -10.428 -18.886 1.00 93.88 315 ASN A CA 1
ATOM 2385 C C . ASN A 1 315 ? -23.728 -10.433 -19.886 1.00 93.88 315 ASN A C 1
ATOM 2387 O O . ASN A 1 315 ? -22.679 -9.830 -19.659 1.00 93.88 315 ASN A O 1
ATOM 2391 N N . ASP A 1 316 ? -23.959 -11.046 -21.044 1.00 92.12 316 ASP A N 1
ATOM 2392 C CA . ASP A 1 316 ? -22.950 -11.202 -22.099 1.00 92.12 316 ASP A CA 1
ATOM 2393 C C . ASP A 1 316 ? -22.700 -9.906 -22.911 1.00 92.12 316 ASP A C 1
ATOM 2395 O O . ASP A 1 316 ? -21.985 -9.909 -23.913 1.00 92.12 316 ASP A O 1
ATOM 2399 N N . CYS A 1 317 ? -23.260 -8.760 -22.493 1.00 95.00 317 CYS A N 1
ATOM 2400 C CA . CYS A 1 317 ? -23.018 -7.446 -23.107 1.00 95.00 317 CYS A CA 1
ATOM 2401 C C . CYS A 1 317 ? -21.849 -6.693 -22.449 1.00 95.00 317 CYS A C 1
ATOM 2403 O O . CYS A 1 317 ? -21.747 -5.466 -22.572 1.00 95.00 317 CYS A O 1
ATOM 2405 N N . GLN A 1 318 ? -20.965 -7.398 -21.746 1.00 97.06 318 GLN A N 1
ATOM 2406 C CA . GLN A 1 318 ? -19.769 -6.844 -21.118 1.00 97.06 318 GLN A CA 1
ATOM 2407 C C . GLN A 1 318 ? -18.507 -7.469 -21.720 1.00 97.06 318 GLN A C 1
ATOM 2409 O O . GLN A 1 318 ? -18.507 -8.604 -22.182 1.00 97.06 318 GLN A O 1
ATOM 2414 N N . MET A 1 319 ? -17.422 -6.702 -21.735 1.00 97.56 319 MET A N 1
ATOM 2415 C CA . MET A 1 319 ? -16.109 -7.118 -22.214 1.00 97.56 319 MET A CA 1
ATOM 2416 C C . MET A 1 319 ? -15.146 -7.159 -21.034 1.00 97.56 319 MET A C 1
ATOM 2418 O O . MET A 1 319 ? -15.058 -6.186 -20.282 1.00 97.56 319 MET A O 1
ATOM 2422 N N . VAL A 1 320 ? -14.402 -8.254 -20.904 1.00 97.44 320 VAL A N 1
ATOM 2423 C CA . VAL A 1 320 ? -13.259 -8.361 -19.994 1.00 97.44 320 VAL A CA 1
ATOM 2424 C C . VAL A 1 320 ? -12.032 -7.889 -20.752 1.00 97.44 320 VAL A C 1
ATOM 2426 O O . VAL A 1 320 ? -11.671 -8.471 -21.774 1.00 97.44 320 VAL A O 1
ATOM 2429 N N . VAL A 1 321 ? -11.416 -6.816 -20.273 1.00 96.38 321 VAL A N 1
ATOM 2430 C CA . VAL A 1 321 ? -10.232 -6.204 -20.870 1.00 96.38 321 VAL A CA 1
ATOM 2431 C C . VAL A 1 321 ? -9.042 -6.452 -19.963 1.00 96.38 321 VAL A C 1
ATOM 2433 O O . VAL A 1 321 ? -9.091 -6.158 -18.774 1.00 96.38 321 VAL A O 1
ATOM 2436 N N . GLU A 1 322 ? -7.972 -6.970 -20.540 1.00 94.12 322 GLU A N 1
ATOM 2437 C CA . GLU A 1 322 ? -6.672 -7.109 -19.909 1.00 94.12 322 GLU A CA 1
ATOM 2438 C C . GLU A 1 322 ? -5.789 -5.946 -20.350 1.00 94.12 322 GLU A C 1
ATOM 2440 O O . GLU A 1 322 ? -5.426 -5.809 -21.528 1.00 94.12 322 GLU A O 1
ATOM 2445 N N . GLU A 1 323 ? -5.494 -5.060 -19.404 1.00 88.50 323 GLU A N 1
ATOM 2446 C CA . GLU A 1 323 ? -4.649 -3.909 -19.673 1.00 88.50 323 GLU A CA 1
ATOM 2447 C C . GLU A 1 323 ? -3.206 -4.347 -19.900 1.00 88.50 323 GLU A C 1
ATOM 2449 O O . GLU A 1 323 ? -2.704 -5.264 -19.254 1.00 88.50 323 GLU A O 1
ATOM 2454 N N . ALA A 1 324 ? -2.502 -3.654 -20.791 1.00 81.31 324 ALA A N 1
ATOM 2455 C CA . ALA A 1 324 ? -1.107 -3.964 -21.079 1.00 81.31 324 ALA A CA 1
ATOM 2456 C C . ALA A 1 324 ? -0.149 -3.343 -20.043 1.00 81.31 324 ALA A C 1
ATOM 2458 O O . ALA A 1 324 ? 0.836 -2.709 -20.420 1.00 81.31 324 ALA A O 1
ATOM 2459 N N . THR A 1 325 ? -0.476 -3.480 -18.756 1.00 79.94 325 THR A N 1
ATOM 2460 C CA . THR A 1 325 ? 0.381 -3.099 -17.622 1.00 79.94 325 THR A CA 1
ATOM 2461 C C . THR A 1 325 ? 1.233 -4.278 -17.172 1.00 79.94 325 THR A C 1
ATOM 2463 O O . THR A 1 325 ? 0.968 -5.415 -17.561 1.00 79.94 325 THR A O 1
ATOM 2466 N N . GLU A 1 326 ? 2.214 -4.029 -16.303 1.00 70.19 326 GLU A N 1
ATOM 2467 C CA . GLU A 1 326 ? 3.008 -5.099 -15.677 1.00 70.19 326 GLU A CA 1
ATOM 2468 C C . GLU A 1 326 ? 2.117 -6.083 -14.901 1.00 70.19 326 GLU A C 1
ATOM 2470 O O . GLU A 1 326 ? 2.226 -7.288 -15.104 1.00 70.19 326 GLU A O 1
ATOM 2475 N N . ASP A 1 327 ? 1.129 -5.573 -14.153 1.00 69.06 327 ASP A N 1
ATOM 2476 C CA . ASP A 1 327 ? 0.146 -6.400 -13.427 1.00 69.06 327 ASP A CA 1
ATOM 2477 C C . ASP A 1 327 ? -0.866 -7.134 -14.320 1.00 69.06 327 ASP A C 1
ATOM 2479 O O . ASP A 1 327 ? -1.646 -7.950 -13.831 1.00 69.06 327 ASP A O 1
ATOM 2483 N N . ARG A 1 328 ? -0.926 -6.795 -15.617 1.00 82.25 328 ARG A N 1
ATOM 2484 C CA . ARG A 1 328 ? -1.916 -7.322 -16.574 1.00 82.25 328 ARG A CA 1
ATOM 2485 C C . ARG A 1 328 ? -3.347 -7.307 -16.028 1.00 82.25 328 ARG A C 1
ATOM 2487 O O . ARG A 1 328 ? -4.087 -8.289 -16.103 1.00 82.25 328 ARG A O 1
ATOM 2494 N N . HIS A 1 329 ? -3.726 -6.181 -15.433 1.00 86.06 329 HIS A N 1
ATOM 2495 C CA . HIS A 1 329 ? -4.957 -6.098 -14.664 1.00 86.06 329 HIS A CA 1
ATOM 2496 C C . HIS A 1 329 ? -6.197 -6.269 -15.546 1.00 86.06 329 HIS A C 1
ATOM 2498 O O . HIS A 1 329 ? -6.312 -5.673 -16.621 1.00 86.06 329 HIS A O 1
ATOM 2504 N N . LEU A 1 330 ? -7.145 -7.076 -15.067 1.00 93.75 330 LEU A N 1
ATOM 2505 C CA . LEU A 1 330 ? -8.429 -7.283 -15.726 1.00 93.75 330 LEU A CA 1
ATOM 2506 C C . LEU A 1 330 ? -9.432 -6.229 -15.271 1.00 93.75 330 LEU A C 1
ATOM 2508 O O . LEU A 1 330 ? -9.560 -5.963 -14.080 1.00 93.75 330 LEU A O 1
ATOM 2512 N N . TYR A 1 331 ? -10.199 -5.662 -16.190 1.00 94.12 331 TYR A N 1
ATOM 2513 C CA . TYR A 1 331 ? -11.337 -4.808 -15.864 1.00 94.12 331 TYR A CA 1
ATOM 2514 C C . TYR A 1 331 ? -12.500 -5.061 -16.815 1.00 94.12 331 TYR A C 1
ATOM 2516 O O . TYR A 1 331 ? -12.323 -5.551 -17.930 1.00 94.12 331 TYR A O 1
ATOM 2524 N N . VAL A 1 332 ? -13.708 -4.729 -16.367 1.00 95.12 332 VAL A N 1
ATOM 2525 C CA . VAL A 1 332 ? -14.936 -4.967 -17.128 1.00 95.12 332 VAL A CA 1
ATOM 2526 C C . VAL A 1 332 ? -15.433 -3.660 -17.734 1.00 95.12 332 VAL A C 1
ATOM 2528 O O . VAL A 1 332 ? -15.508 -2.632 -17.059 1.00 95.12 332 VAL A O 1
ATOM 2531 N N . LEU A 1 333 ? -15.794 -3.687 -19.016 1.00 95.12 333 LEU A N 1
ATOM 2532 C CA . LEU A 1 333 ? -16.451 -2.577 -19.704 1.00 95.12 333 LEU A CA 1
ATOM 2533 C C . LEU A 1 333 ? -17.783 -3.023 -20.310 1.00 95.12 333 LEU A C 1
ATOM 2535 O O . LEU A 1 333 ? -17.832 -4.076 -20.939 1.00 95.12 333 LEU A O 1
ATOM 2539 N N . PRO A 1 334 ? -18.842 -2.196 -20.257 1.00 95.94 334 PRO A N 1
ATOM 2540 C CA . PRO A 1 334 ? -19.999 -2.390 -21.125 1.00 95.94 334 PRO A CA 1
ATOM 2541 C C . PRO A 1 334 ? -19.572 -2.409 -22.600 1.00 95.94 334 PRO A C 1
ATOM 2543 O O . PRO A 1 334 ? -18.741 -1.590 -23.009 1.00 95.94 334 PRO A O 1
ATOM 2546 N N . LEU A 1 335 ? -20.167 -3.281 -23.418 1.00 95.88 335 LEU A N 1
ATOM 2547 C CA . LEU A 1 335 ? -19.809 -3.467 -24.831 1.00 95.88 335 LEU A CA 1
ATOM 2548 C C . LEU A 1 335 ? -19.839 -2.154 -25.626 1.00 95.88 335 LEU A C 1
ATOM 2550 O O . LEU A 1 335 ? -18.964 -1.903 -26.453 1.00 95.88 335 LEU A O 1
ATOM 2554 N N . GLN A 1 336 ? -20.806 -1.276 -25.351 1.00 95.06 336 GLN A N 1
ATOM 2555 C CA . GLN A 1 336 ? -20.875 0.043 -25.982 1.00 95.06 336 GLN A CA 1
ATOM 2556 C C . GLN A 1 336 ? -19.665 0.919 -25.617 1.00 95.06 336 GLN A C 1
ATOM 2558 O O . GLN A 1 336 ? -19.039 1.502 -26.500 1.00 95.06 336 GLN A O 1
ATOM 2563 N N . LYS A 1 337 ? -19.280 0.965 -24.333 1.00 93.50 337 LYS A N 1
ATOM 2564 C CA . LYS A 1 337 ? -18.093 1.706 -23.872 1.00 93.50 337 LYS A CA 1
ATOM 2565 C C . LYS A 1 337 ? -16.809 1.099 -24.443 1.00 93.50 337 LYS A C 1
ATOM 2567 O O . LYS A 1 337 ? -15.891 1.840 -24.786 1.00 93.50 337 LYS A O 1
ATOM 2572 N N . PHE A 1 338 ? -16.757 -0.224 -24.598 1.00 95.25 338 PHE A N 1
ATOM 2573 C CA . PHE A 1 338 ? -15.653 -0.912 -25.264 1.00 95.25 338 PHE A CA 1
ATOM 2574 C C . PHE A 1 338 ? -15.522 -0.489 -26.735 1.00 95.25 338 PHE A C 1
ATOM 2576 O O . PHE A 1 338 ? -14.450 -0.050 -27.136 1.00 95.25 338 PHE A O 1
ATOM 2583 N N . LYS A 1 339 ? -16.614 -0.516 -27.512 1.00 94.88 339 LYS A N 1
ATOM 2584 C CA . LYS A 1 339 ? -16.628 -0.098 -28.929 1.00 94.88 339 LYS A CA 1
ATOM 2585 C C . LYS A 1 339 ? -16.258 1.372 -29.145 1.00 94.88 339 LYS A C 1
ATOM 2587 O O . LYS A 1 339 ? -15.744 1.717 -30.201 1.00 94.88 339 LYS A O 1
ATOM 2592 N N . LEU A 1 340 ? -16.501 2.236 -28.158 1.00 92.94 340 LEU A N 1
ATOM 2593 C CA . LEU A 1 340 ? -16.024 3.622 -28.193 1.00 92.94 340 LEU A CA 1
ATOM 2594 C C . LEU A 1 340 ? -14.508 3.706 -27.966 1.00 92.94 340 LEU A C 1
ATOM 2596 O O . LEU A 1 340 ? -13.829 4.508 -28.602 1.00 92.94 340 LEU A O 1
ATOM 2600 N N . ARG A 1 341 ? -13.971 2.884 -27.057 1.00 92.19 341 ARG A N 1
ATOM 2601 C CA . ARG A 1 341 ? -12.562 2.924 -26.632 1.00 92.19 341 ARG A CA 1
ATOM 2602 C C . ARG A 1 341 ? -11.610 2.142 -27.528 1.00 92.19 341 ARG A C 1
ATOM 2604 O O . ARG A 1 341 ? -10.419 2.444 -27.514 1.00 92.19 341 ARG A O 1
ATOM 2611 N N . PHE A 1 342 ? -12.112 1.166 -28.273 1.00 92.19 342 PHE A N 1
ATOM 2612 C CA . PHE A 1 342 ? -11.324 0.261 -29.099 1.00 92.19 342 PHE A CA 1
ATOM 2613 C C . PHE A 1 342 ? -11.941 0.134 -30.488 1.00 92.19 342 PHE A C 1
ATOM 2615 O O . PHE A 1 342 ? -13.161 0.095 -30.642 1.00 92.19 342 PHE A O 1
ATOM 2622 N N . LEU A 1 343 ? -11.091 0.034 -31.508 1.00 88.81 343 LEU A N 1
ATOM 2623 C CA . LEU A 1 343 ? -11.533 -0.183 -32.880 1.00 88.81 343 LEU A CA 1
ATOM 2624 C C . LEU A 1 343 ? -12.069 -1.614 -33.005 1.00 88.81 343 LEU A C 1
ATOM 2626 O O . LEU A 1 343 ? -11.296 -2.567 -33.060 1.00 88.81 343 LEU A O 1
ATOM 2630 N N . TRP A 1 344 ? -13.392 -1.776 -33.062 1.00 88.88 344 TRP A N 1
ATOM 2631 C CA . TRP A 1 344 ? -14.040 -3.097 -33.098 1.00 88.88 344 TRP A CA 1
ATOM 2632 C C . TRP A 1 344 ? -13.509 -4.000 -34.224 1.00 88.88 344 TRP A C 1
ATOM 2634 O O . TRP A 1 344 ? -13.242 -5.179 -34.009 1.00 88.88 344 TRP A O 1
ATOM 2644 N N . ASN A 1 345 ? -13.272 -3.414 -35.399 1.00 84.12 345 ASN A N 1
ATOM 2645 C CA . ASN A 1 345 ? -12.776 -4.118 -36.584 1.00 84.12 345 ASN A CA 1
ATOM 2646 C C . ASN A 1 345 ? -11.246 -4.309 -36.596 1.00 84.12 345 ASN A C 1
ATOM 2648 O O . ASN A 1 345 ? -10.720 -4.867 -37.550 1.00 84.12 345 ASN A O 1
ATOM 2652 N N . SER A 1 346 ? -10.524 -3.841 -35.570 1.00 75.12 346 SER A N 1
ATOM 2653 C CA . SER A 1 346 ? -9.072 -4.060 -35.423 1.00 75.12 346 SER A CA 1
ATOM 2654 C C . SER A 1 346 ? -8.728 -5.362 -34.702 1.00 75.12 346 SER A C 1
ATOM 2656 O O . SER A 1 346 ? -7.574 -5.573 -34.346 1.00 75.12 346 SER A O 1
ATOM 2658 N N . CYS A 1 347 ? -9.734 -6.194 -34.433 1.00 78.12 347 CYS A N 1
ATOM 2659 C CA . CYS A 1 347 ? -9.575 -7.448 -33.726 1.00 78.12 347 CYS A CA 1
ATOM 2660 C C . CYS A 1 347 ? -8.626 -8.373 -34.494 1.00 78.12 347 CYS A C 1
ATOM 2662 O O . CYS A 1 347 ? -8.968 -8.850 -35.575 1.00 78.12 347 CYS A O 1
ATOM 2664 N N . VAL A 1 348 ? -7.459 -8.638 -33.915 1.00 77.50 348 VAL A N 1
ATOM 2665 C CA . VAL A 1 348 ? -6.507 -9.626 -34.424 1.00 77.50 348 VAL A CA 1
ATOM 2666 C C . VAL A 1 348 ? -6.596 -10.848 -33.519 1.00 77.50 348 VAL A C 1
ATOM 2668 O O . VAL A 1 348 ? -6.553 -10.720 -32.289 1.00 77.50 348 VAL A O 1
ATOM 2671 N N . GLU A 1 349 ? -6.780 -12.024 -34.120 1.00 77.62 349 GLU A N 1
ATOM 2672 C CA . GLU A 1 349 ? -6.641 -13.283 -33.389 1.00 77.62 349 GLU A CA 1
ATOM 2673 C C . GLU A 1 349 ? -5.221 -13.363 -32.825 1.00 77.62 349 GLU A C 1
ATOM 2675 O O . GLU A 1 349 ? -4.268 -12.859 -33.416 1.00 77.62 349 GLU A O 1
ATOM 2680 N N . LEU A 1 350 ? -5.060 -13.954 -31.645 1.00 72.25 350 LEU A N 1
ATOM 2681 C CA . LEU A 1 350 ? -3.723 -14.176 -31.106 1.00 72.25 350 LEU A CA 1
ATOM 2682 C C . LEU A 1 350 ? -3.062 -15.276 -31.948 1.00 72.25 350 LEU A C 1
ATOM 2684 O O . LEU A 1 350 ? -3.190 -16.443 -31.593 1.00 72.25 350 LEU A O 1
ATOM 2688 N N . ASP A 1 351 ? -2.428 -14.935 -33.072 1.00 68.19 351 ASP A N 1
ATOM 2689 C CA . ASP A 1 351 ? -1.744 -15.887 -33.961 1.00 68.19 351 ASP A CA 1
ATOM 2690 C C . ASP A 1 351 ? -0.616 -16.639 -33.229 1.00 68.19 351 ASP A C 1
ATOM 2692 O O . ASP A 1 351 ? -0.177 -16.240 -32.145 1.00 68.19 351 ASP A O 1
ATOM 2696 N N . GLU A 1 352 ? -0.157 -17.770 -33.784 1.00 56.09 352 GLU A N 1
ATOM 2697 C CA . GLU A 1 352 ? 1.017 -18.472 -33.252 1.00 56.09 352 GLU A CA 1
ATOM 2698 C C . GLU A 1 352 ? 2.227 -17.531 -33.256 1.00 56.09 352 GLU A C 1
ATOM 2700 O O . GLU A 1 352 ? 2.598 -16.996 -34.305 1.00 56.09 352 GLU A O 1
ATOM 2705 N N . PRO A 1 353 ? 2.852 -17.286 -32.096 1.00 53.91 353 PRO A N 1
ATOM 2706 C CA . PRO A 1 353 ? 3.987 -16.392 -32.048 1.00 53.91 353 PRO A CA 1
ATOM 2707 C C . PRO A 1 353 ? 5.158 -16.995 -32.836 1.00 53.91 353 PRO A C 1
ATOM 2709 O O . PRO A 1 353 ? 5.760 -17.982 -32.420 1.00 53.91 353 PRO A O 1
ATOM 2712 N N . THR A 1 354 ? 5.584 -16.349 -33.924 1.00 42.97 354 THR A N 1
ATOM 2713 C CA . THR A 1 354 ? 6.924 -16.567 -34.491 1.00 42.97 354 THR A CA 1
ATOM 2714 C C . THR A 1 354 ? 7.960 -15.898 -33.584 1.00 42.97 354 THR A C 1
ATOM 2716 O O . THR A 1 354 ? 8.557 -14.881 -33.933 1.00 42.97 354 THR A O 1
ATOM 2719 N N . LEU A 1 355 ? 8.123 -16.411 -32.363 1.00 47.38 355 LEU A N 1
ATOM 2720 C CA . LEU A 1 355 ? 9.111 -15.913 -31.412 1.00 47.38 355 LEU A CA 1
ATOM 2721 C C . LEU A 1 355 ? 10.447 -16.632 -31.620 1.00 47.38 355 LEU A C 1
ATOM 2723 O O . LEU A 1 355 ? 10.542 -17.859 -31.535 1.00 47.38 355 LEU A O 1
ATOM 2727 N N . SER A 1 356 ? 11.495 -15.842 -31.851 1.00 42.97 356 SER A N 1
ATOM 2728 C CA . SER A 1 356 ? 12.894 -16.244 -31.707 1.00 42.97 356 SER A CA 1
ATOM 2729 C C . SER A 1 356 ? 13.349 -15.930 -30.276 1.00 42.97 356 SER A C 1
ATOM 2731 O O . SER A 1 356 ? 13.467 -14.758 -29.915 1.00 42.97 356 SER A O 1
ATOM 2733 N N . GLY A 1 357 ? 13.576 -16.951 -29.448 1.00 48.53 357 GLY A N 1
ATOM 2734 C CA . GLY A 1 357 ? 14.028 -16.805 -28.061 1.00 48.53 357 GLY A CA 1
ATOM 2735 C C . GLY A 1 357 ? 14.369 -18.159 -27.423 1.00 48.53 357 GLY A C 1
ATOM 2736 O O . GLY A 1 357 ? 14.124 -19.184 -28.057 1.00 48.53 357 GLY A O 1
ATOM 2737 N N . PRO A 1 358 ? 14.934 -18.184 -26.200 1.00 52.66 358 PRO A N 1
ATOM 2738 C CA . PRO A 1 358 ? 15.264 -19.427 -25.501 1.00 52.66 358 PRO A CA 1
ATOM 2739 C C . PRO A 1 358 ? 14.024 -20.307 -25.310 1.00 52.66 358 PRO A C 1
ATOM 2741 O O . PRO A 1 358 ? 12.964 -19.794 -24.938 1.00 52.66 358 PRO A O 1
ATOM 2744 N N . ASP A 1 359 ? 14.175 -21.620 -25.499 1.00 61.00 359 ASP A N 1
ATOM 2745 C CA . ASP A 1 359 ? 13.065 -22.587 -25.550 1.00 61.00 359 ASP A CA 1
ATOM 2746 C C . ASP A 1 359 ? 12.106 -22.490 -24.353 1.00 61.00 359 ASP A C 1
ATOM 2748 O O . ASP A 1 359 ? 10.893 -22.580 -24.519 1.00 61.00 359 ASP A O 1
ATOM 2752 N N . ALA A 1 360 ? 12.620 -22.223 -23.148 1.00 44.44 360 ALA A N 1
ATOM 2753 C CA . ALA A 1 360 ? 11.806 -22.128 -21.935 1.00 44.44 360 ALA A CA 1
ATOM 2754 C C . ALA A 1 360 ? 10.922 -20.864 -21.874 1.00 44.44 360 ALA A C 1
ATOM 2756 O O . ALA A 1 360 ? 9.756 -20.948 -21.489 1.00 44.44 360 ALA A O 1
ATOM 2757 N N . LEU A 1 361 ? 11.448 -19.694 -22.264 1.00 46.12 361 LEU A N 1
ATOM 2758 C CA . LEU A 1 361 ? 10.664 -18.451 -22.301 1.00 46.12 361 LEU A CA 1
ATOM 2759 C C . LEU A 1 361 ? 9.646 -18.500 -23.441 1.00 46.12 361 LEU A C 1
ATOM 2761 O O . LEU A 1 361 ? 8.506 -18.072 -23.270 1.00 46.12 361 LEU A O 1
ATOM 2765 N N . LYS A 1 362 ? 10.053 -19.061 -24.583 1.00 63.03 362 LYS A N 1
ATOM 2766 C CA . LYS A 1 362 ? 9.167 -19.308 -25.716 1.00 63.03 362 LYS A CA 1
ATOM 2767 C C . LYS A 1 362 ? 8.003 -20.214 -25.307 1.00 63.03 362 LYS A C 1
ATOM 2769 O O . LYS A 1 362 ? 6.861 -19.799 -25.457 1.00 63.03 362 LYS A O 1
ATOM 2774 N N . ALA A 1 363 ? 8.284 -21.361 -24.687 1.00 65.81 363 ALA A N 1
ATOM 2775 C CA . ALA A 1 363 ? 7.260 -22.287 -24.208 1.00 65.81 363 ALA A CA 1
ATOM 2776 C C . ALA A 1 363 ? 6.332 -21.658 -23.153 1.00 65.81 363 ALA A C 1
ATOM 2778 O O . ALA A 1 363 ? 5.128 -21.903 -23.172 1.00 65.81 363 ALA A O 1
ATOM 2779 N N . TYR A 1 364 ? 6.861 -20.825 -22.246 1.00 59.91 364 TYR A N 1
ATOM 2780 C CA . TYR A 1 364 ? 6.040 -20.103 -21.269 1.00 59.91 364 TYR A CA 1
ATOM 2781 C C . TYR A 1 364 ? 5.081 -19.113 -21.946 1.00 59.91 364 TYR A C 1
ATOM 2783 O O . TYR A 1 364 ? 3.880 -19.145 -21.685 1.00 59.91 364 TYR A O 1
ATOM 2791 N N . VAL A 1 365 ? 5.597 -18.264 -22.842 1.00 68.31 365 VAL A N 1
ATOM 2792 C CA . VAL A 1 365 ? 4.793 -17.266 -23.565 1.00 68.31 365 VAL A CA 1
ATOM 2793 C C . VAL A 1 365 ? 3.778 -17.943 -24.486 1.00 68.31 365 VAL A C 1
ATOM 2795 O O . VAL A 1 365 ? 2.630 -17.516 -24.540 1.00 68.31 365 VAL A O 1
ATOM 2798 N N . GLU A 1 366 ? 4.160 -19.022 -25.169 1.00 74.56 366 GLU A N 1
ATOM 2799 C CA . GLU A 1 366 ? 3.252 -19.829 -25.990 1.00 74.56 366 GLU A CA 1
ATOM 2800 C C . GLU A 1 366 ? 2.143 -20.458 -25.155 1.00 74.56 366 GLU A C 1
ATOM 2802 O O . GLU A 1 366 ? 0.975 -20.363 -25.531 1.00 74.56 366 GLU A O 1
ATOM 2807 N N . LYS A 1 367 ? 2.475 -21.051 -24.002 1.00 79.00 367 LYS A N 1
ATOM 2808 C CA . LYS A 1 367 ? 1.482 -21.620 -23.086 1.00 79.00 367 LYS A CA 1
ATOM 2809 C C . LYS A 1 367 ? 0.505 -20.554 -22.601 1.00 79.00 367 LYS A C 1
ATOM 2811 O O . LYS A 1 367 ? -0.699 -20.788 -22.590 1.00 79.00 367 LYS A O 1
ATOM 2816 N N . GLU A 1 368 ? 1.009 -19.386 -22.221 1.00 80.38 368 GLU A N 1
ATOM 2817 C CA . GLU A 1 368 ? 0.170 -18.295 -21.740 1.00 80.38 368 GLU A CA 1
ATOM 2818 C C . GLU A 1 368 ? -0.734 -17.733 -22.846 1.00 80.38 368 GLU A C 1
ATOM 2820 O O . GLU A 1 368 ? -1.935 -17.569 -22.638 1.00 80.38 368 GLU A O 1
ATOM 2825 N N . LEU A 1 369 ? -0.194 -17.483 -24.041 1.00 81.75 369 LEU A N 1
ATOM 2826 C CA . LEU A 1 369 ? -0.982 -17.027 -25.188 1.00 81.75 369 LEU A CA 1
ATOM 2827 C C . LEU A 1 369 ? -2.015 -18.071 -25.616 1.00 81.75 369 LEU A C 1
ATOM 2829 O O . LEU A 1 369 ? -3.139 -17.702 -25.946 1.00 81.75 369 LEU A O 1
ATOM 2833 N N . THR A 1 370 ? -1.670 -19.359 -25.552 1.00 85.50 370 THR A N 1
ATOM 2834 C CA . THR A 1 370 ? -2.605 -20.463 -25.803 1.00 85.50 370 THR A CA 1
ATOM 2835 C C . THR A 1 370 ? -3.738 -20.439 -24.786 1.00 85.50 370 THR A C 1
ATOM 2837 O O . THR A 1 370 ? -4.897 -20.417 -25.181 1.00 85.50 370 THR A O 1
ATOM 2840 N N . GLN A 1 371 ? -3.429 -20.319 -23.491 1.00 87.94 371 GLN A N 1
ATOM 2841 C CA . GLN A 1 371 ? -4.446 -20.204 -22.445 1.00 87.94 371 GLN A CA 1
ATOM 2842 C C . GLN A 1 371 ? -5.352 -18.982 -22.662 1.00 87.94 371 GLN A C 1
ATOM 2844 O O . GLN A 1 371 ? -6.569 -19.069 -22.508 1.00 87.94 371 GLN A O 1
ATOM 2849 N N . LYS A 1 372 ? -4.786 -17.830 -23.042 1.00 91.00 372 LYS A N 1
ATOM 2850 C CA . LYS A 1 372 ? -5.564 -16.619 -23.346 1.00 91.00 372 LYS A CA 1
ATOM 2851 C C . LYS A 1 372 ? -6.452 -16.811 -24.575 1.00 91.00 372 LYS A C 1
ATOM 2853 O O . LYS A 1 372 ? -7.607 -16.390 -24.556 1.00 91.00 372 LYS A O 1
ATOM 2858 N N . ARG A 1 373 ? -5.955 -17.496 -25.604 1.00 90.38 373 ARG A N 1
ATOM 2859 C CA . ARG A 1 373 ? -6.717 -17.856 -26.804 1.00 90.38 373 ARG A CA 1
ATOM 2860 C C . ARG A 1 373 ? -7.869 -18.808 -26.474 1.00 90.38 373 ARG A C 1
ATOM 2862 O O . ARG A 1 373 ? -8.986 -18.567 -26.914 1.00 90.38 373 ARG A O 1
ATOM 2869 N N . GLU A 1 374 ? -7.628 -19.829 -25.654 1.00 92.12 374 GLU A N 1
ATOM 2870 C CA . GLU A 1 374 ? -8.657 -20.759 -25.160 1.00 92.12 374 GLU A CA 1
ATOM 2871 C C . GLU A 1 374 ? -9.725 -20.046 -24.322 1.00 92.12 374 GLU A C 1
ATOM 2873 O O . GLU A 1 374 ? -10.904 -20.381 -24.396 1.00 92.12 374 GLU A O 1
ATOM 2878 N N . GLN A 1 375 ? -9.331 -19.011 -23.576 1.00 93.62 375 GLN A N 1
ATOM 2879 C CA . GLN A 1 375 ? -10.254 -18.118 -22.872 1.00 93.62 375 GLN A CA 1
ATOM 2880 C C . GLN A 1 375 ? -11.004 -17.159 -23.815 1.00 93.62 375 GLN A C 1
ATOM 2882 O O . GLN A 1 375 ? -11.891 -16.444 -23.363 1.00 93.62 375 GLN A O 1
ATOM 2887 N N . GLY A 1 376 ? -10.670 -17.115 -25.107 1.00 94.81 376 GLY A N 1
ATOM 2888 C CA . GLY A 1 376 ? -11.317 -16.262 -26.105 1.00 94.81 376 GLY A CA 1
ATOM 2889 C C . GLY A 1 376 ? -10.784 -14.829 -26.168 1.00 94.81 376 GLY A C 1
ATOM 2890 O O . GLY A 1 376 ? -11.448 -13.966 -26.746 1.00 94.81 376 GLY A O 1
ATOM 2891 N N . PHE A 1 377 ? -9.618 -14.545 -25.575 1.00 94.75 377 PHE A N 1
ATOM 2892 C CA . PHE A 1 377 ? -8.979 -13.235 -25.698 1.00 94.75 377 PHE A CA 1
ATOM 2893 C C . PHE A 1 377 ? -8.485 -12.983 -27.119 1.00 94.75 377 PHE A C 1
ATOM 2895 O O . PHE A 1 377 ? -7.859 -13.833 -27.749 1.00 94.75 377 PHE A O 1
ATOM 2902 N N . LYS A 1 378 ? -8.721 -11.756 -27.579 1.00 90.94 378 LYS A N 1
ATOM 2903 C CA . LYS A 1 378 ? -8.253 -11.223 -28.859 1.00 90.94 378 LYS A CA 1
ATOM 2904 C C . LYS A 1 378 ? -7.598 -9.870 -28.647 1.00 90.94 378 LYS A C 1
ATOM 2906 O O . LYS A 1 378 ? -7.845 -9.212 -27.635 1.00 90.94 378 LYS A O 1
ATOM 2911 N N . LEU A 1 379 ? -6.761 -9.443 -29.585 1.00 85.38 379 LEU A N 1
ATOM 2912 C CA . LEU A 1 379 ? -6.057 -8.170 -29.485 1.00 85.38 379 LEU A CA 1
ATOM 2913 C C . LEU A 1 379 ? -6.869 -7.053 -30.146 1.00 85.38 379 LEU A C 1
ATOM 2915 O O . LEU A 1 379 ? -7.268 -7.180 -31.301 1.00 85.38 379 LEU A O 1
ATOM 2919 N N . TYR A 1 380 ? -7.075 -5.945 -29.434 1.00 87.12 380 TYR A N 1
ATOM 2920 C CA . TYR A 1 380 ? -7.811 -4.786 -29.937 1.00 87.12 380 TYR A CA 1
ATOM 2921 C C . TYR A 1 380 ? -6.967 -3.519 -29.867 1.00 87.12 380 TYR A C 1
ATOM 2923 O O . TYR A 1 380 ? -6.419 -3.180 -28.814 1.00 87.12 380 TYR A O 1
ATOM 2931 N N . CYS A 1 381 ? -6.915 -2.774 -30.969 1.00 84.94 381 CYS A N 1
ATOM 2932 C CA . CYS A 1 381 ? -6.272 -1.467 -31.012 1.00 84.94 381 CYS A CA 1
ATOM 2933 C C . CYS A 1 381 ? -7.151 -0.406 -30.331 1.00 84.94 381 CYS A C 1
ATOM 2935 O O . CYS A 1 381 ? -8.372 -0.390 -30.541 1.00 84.94 381 CYS A O 1
ATOM 2937 N N . PRO A 1 382 ? -6.569 0.513 -29.538 1.00 89.81 382 PRO A N 1
ATOM 2938 C CA . PRO A 1 382 ? -7.323 1.620 -28.973 1.00 89.81 382 PRO A CA 1
ATOM 2939 C C . PRO A 1 382 ? -7.844 2.525 -30.086 1.00 89.81 382 PRO A C 1
ATOM 2941 O O . PRO A 1 382 ? -7.211 2.676 -31.131 1.00 89.81 382 PRO A O 1
ATOM 2944 N N . ASN A 1 383 ? -8.987 3.151 -29.845 1.00 90.56 383 ASN A N 1
ATOM 2945 C CA . ASN A 1 383 ? -9.521 4.163 -30.737 1.00 90.56 383 ASN A CA 1
ATOM 2946 C C . ASN A 1 383 ? -8.667 5.449 -30.625 1.00 90.56 383 ASN A C 1
ATOM 2948 O O . ASN A 1 383 ? -8.639 6.050 -29.542 1.00 90.56 383 ASN A O 1
ATOM 2952 N N . PRO A 1 384 ? -7.975 5.876 -31.703 1.00 87.06 384 PRO A N 1
ATOM 2953 C CA . PRO A 1 384 ? -7.102 7.051 -31.682 1.00 87.06 384 PRO A CA 1
ATOM 2954 C C . PRO A 1 384 ? -7.857 8.367 -31.456 1.00 87.06 384 PRO A C 1
ATOM 2956 O O . PRO A 1 384 ? -7.246 9.345 -31.025 1.00 87.06 384 PRO A O 1
ATOM 2959 N N . ASP A 1 385 ? -9.172 8.393 -31.680 1.00 90.00 385 ASP A N 1
ATOM 2960 C CA . ASP A 1 385 ? -9.999 9.586 -31.473 1.00 90.00 385 ASP A CA 1
ATOM 2961 C C . ASP A 1 385 ? -10.250 9.869 -29.983 1.00 90.00 385 ASP A C 1
ATOM 2963 O O . ASP A 1 385 ? -10.593 10.989 -29.591 1.00 90.00 385 ASP A O 1
ATOM 2967 N N . ILE A 1 386 ? -10.021 8.876 -29.112 1.00 91.25 386 ILE A N 1
ATOM 2968 C CA . ILE A 1 386 ? -10.210 9.017 -27.667 1.00 91.25 386 ILE A CA 1
ATOM 2969 C C . ILE A 1 386 ? -8.995 9.704 -27.042 1.00 91.25 386 ILE A C 1
ATOM 2971 O O . ILE A 1 386 ? -8.069 9.075 -26.513 1.00 91.25 386 ILE A O 1
ATOM 2975 N N . ARG A 1 387 ? -9.053 11.033 -27.072 1.00 93.81 387 ARG A N 1
ATOM 2976 C CA . ARG A 1 387 ? -8.077 11.948 -26.476 1.00 93.81 387 ARG A CA 1
ATOM 2977 C C . ARG A 1 387 ? -8.319 12.130 -24.983 1.00 93.81 387 ARG A C 1
ATOM 2979 O O . ARG A 1 387 ? -9.461 12.169 -24.513 1.00 93.81 387 ARG A O 1
ATOM 2986 N N . ARG A 1 388 ? -7.231 12.280 -24.233 1.00 95.00 388 ARG A N 1
ATOM 2987 C CA . ARG A 1 388 ? -7.248 12.531 -22.788 1.00 95.00 388 ARG A CA 1
ATOM 2988 C C . ARG A 1 388 ? -6.226 13.600 -22.444 1.00 95.00 388 ARG A C 1
ATOM 2990 O O . ARG A 1 388 ? -5.125 13.580 -22.980 1.00 95.00 388 ARG A O 1
ATOM 2997 N N . TRP A 1 389 ? -6.575 14.495 -21.535 1.00 96.94 389 TRP A N 1
ATOM 2998 C CA . TRP A 1 389 ? -5.610 15.353 -20.863 1.00 96.94 389 TRP A CA 1
ATOM 2999 C C . TRP A 1 389 ? -4.950 14.566 -19.742 1.00 96.94 389 TRP A C 1
ATOM 3001 O O . TRP A 1 389 ? -5.655 14.025 -18.894 1.00 96.94 389 TRP A O 1
ATOM 3011 N N . MET A 1 390 ? -3.624 14.486 -19.745 1.00 97.31 390 MET A N 1
ATOM 3012 C CA . MET A 1 390 ? -2.847 13.853 -18.683 1.00 97.31 390 MET A CA 1
ATOM 3013 C C . MET A 1 390 ? -2.150 14.908 -17.841 1.00 97.31 390 MET A C 1
ATOM 3015 O O . MET A 1 390 ? -1.361 15.696 -18.360 1.00 97.31 390 MET A O 1
ATOM 3019 N N . TYR A 1 391 ? -2.438 14.905 -16.545 1.00 97.69 391 TYR A N 1
ATOM 3020 C CA . TYR A 1 391 ? -1.866 15.817 -15.564 1.00 97.69 391 TYR A CA 1
ATOM 3021 C C . TYR A 1 391 ? -1.018 15.048 -14.561 1.00 97.69 391 TYR A C 1
ATOM 3023 O O . TYR A 1 391 ? -1.541 14.172 -13.874 1.00 97.69 391 TYR A O 1
ATOM 3031 N N . ARG A 1 392 ? 0.271 15.378 -14.463 1.00 97.50 392 ARG A N 1
ATOM 3032 C CA . ARG A 1 392 ? 1.186 14.742 -13.512 1.00 97.50 392 ARG A CA 1
ATOM 3033 C C . ARG A 1 392 ? 0.976 15.314 -12.108 1.00 97.50 392 ARG A C 1
ATOM 3035 O O . ARG A 1 392 ? 1.160 16.509 -11.903 1.00 97.50 392 ARG A O 1
ATOM 3042 N N . LEU A 1 393 ? 0.624 14.462 -11.151 1.00 97.69 393 LEU A N 1
ATOM 3043 C CA . LEU A 1 393 ? 0.396 14.815 -9.755 1.00 97.69 393 LEU A CA 1
ATOM 3044 C C . LEU A 1 393 ? 1.697 15.209 -9.051 1.00 97.69 393 LEU A C 1
ATOM 3046 O O . LEU A 1 393 ? 2.705 14.504 -9.123 1.00 97.69 393 LEU A O 1
ATOM 3050 N N . THR A 1 394 ? 1.648 16.316 -8.315 1.00 96.94 394 THR A N 1
ATOM 3051 C CA . THR A 1 394 ? 2.718 16.768 -7.417 1.00 96.94 394 THR A CA 1
ATOM 3052 C C . THR A 1 394 ? 2.415 16.409 -5.957 1.00 96.94 394 THR A C 1
ATOM 3054 O O . THR A 1 394 ? 1.292 16.040 -5.611 1.00 96.94 394 THR A O 1
ATOM 3057 N N . CYS A 1 395 ? 3.397 16.563 -5.061 1.00 95.06 395 CYS A N 1
ATOM 3058 C CA . CYS A 1 395 ? 3.157 16.427 -3.618 1.00 95.06 395 CYS A CA 1
ATOM 3059 C C . CYS A 1 395 ? 2.122 17.445 -3.098 1.00 95.06 395 CYS A C 1
ATOM 3061 O O . CYS A 1 395 ? 1.336 17.118 -2.212 1.00 95.06 395 CYS A O 1
ATOM 3063 N N . ASP A 1 396 ? 2.107 18.661 -3.657 1.00 97.19 396 ASP A N 1
ATOM 3064 C CA . ASP A 1 396 ? 1.162 19.725 -3.291 1.00 97.19 396 ASP A CA 1
ATOM 3065 C C . ASP A 1 396 ? -0.273 19.390 -3.716 1.00 97.19 396 ASP A C 1
ATOM 3067 O O . ASP A 1 396 ? -1.223 19.615 -2.970 1.00 97.19 396 ASP A O 1
ATOM 3071 N N . ASP A 1 397 ? -0.429 18.792 -4.899 1.00 97.50 397 ASP A N 1
ATOM 3072 C CA . ASP A 1 397 ? -1.729 18.320 -5.373 1.00 97.50 397 ASP A CA 1
ATOM 3073 C C . ASP A 1 397 ? -2.311 17.261 -4.432 1.00 97.50 397 ASP A C 1
ATOM 3075 O O . ASP A 1 397 ? -3.494 17.318 -4.087 1.00 97.50 397 ASP A O 1
ATOM 3079 N N . ILE A 1 398 ? -1.473 16.320 -3.985 1.00 95.88 398 ILE A N 1
ATOM 3080 C CA . ILE A 1 398 ? -1.904 15.251 -3.084 1.00 95.88 398 ILE A CA 1
ATOM 3081 C C . ILE A 1 398 ? -2.256 15.811 -1.709 1.00 95.88 398 ILE A C 1
ATOM 3083 O O . ILE A 1 398 ? -3.338 15.534 -1.203 1.00 95.88 398 ILE A O 1
ATOM 3087 N N . SER A 1 399 ? -1.402 16.645 -1.114 1.00 93.12 399 SER A N 1
ATOM 3088 C CA . SER A 1 399 ? -1.658 17.183 0.227 1.00 93.12 399 SER A CA 1
ATOM 3089 C C . SER A 1 399 ? -2.916 18.058 0.290 1.00 93.12 399 SER A C 1
ATOM 3091 O O . SER A 1 399 ? -3.645 17.995 1.282 1.00 93.12 399 SER A O 1
ATOM 3093 N N . LYS A 1 400 ? -3.207 18.831 -0.767 1.00 95.25 400 LYS A N 1
ATOM 3094 C CA . LYS A 1 400 ? -4.352 19.754 -0.812 1.00 95.25 400 LYS A CA 1
ATOM 3095 C C . LYS A 1 400 ? -5.657 19.100 -1.247 1.00 95.25 400 LYS A C 1
ATOM 3097 O O . LYS A 1 400 ? -6.686 19.365 -0.633 1.00 95.25 400 LYS A O 1
ATOM 3102 N N . HIS A 1 401 ? -5.630 18.274 -2.293 1.00 96.12 401 HIS A N 1
ATOM 3103 C CA . HIS A 1 401 ? -6.854 17.787 -2.951 1.00 96.12 401 HIS A CA 1
ATOM 3104 C C . HIS A 1 401 ? -7.095 16.294 -2.764 1.00 96.12 401 HIS A C 1
ATOM 3106 O O . HIS A 1 401 ? -8.231 15.849 -2.860 1.00 96.12 401 HIS A O 1
ATOM 3112 N N . LEU A 1 402 ? -6.049 15.516 -2.481 1.00 94.81 402 LEU A N 1
ATOM 3113 C CA . LEU A 1 402 ? -6.113 14.059 -2.320 1.00 94.81 402 LEU A CA 1
ATOM 3114 C C . LEU A 1 402 ? -5.539 13.673 -0.961 1.00 94.81 402 LEU A C 1
ATOM 3116 O O . LEU A 1 402 ? -4.722 12.768 -0.841 1.00 94.81 402 LEU A O 1
ATOM 3120 N N . SER A 1 403 ? -5.938 14.412 0.071 1.00 88.00 403 SER A N 1
ATOM 3121 C CA . SER A 1 403 ? -5.239 14.445 1.357 1.00 88.00 403 SER A CA 1
ATOM 3122 C C . SER A 1 403 ? -5.288 13.120 2.132 1.00 88.00 403 SER A C 1
ATOM 3124 O O . SER A 1 403 ? -4.577 12.960 3.123 1.00 88.00 403 SER A O 1
ATOM 3126 N N . THR A 1 404 ? -6.118 12.163 1.712 1.00 89.19 404 THR A N 1
ATOM 3127 C CA . THR A 1 404 ? -6.104 10.779 2.210 1.00 89.19 404 THR A CA 1
ATOM 3128 C C . THR A 1 404 ? -5.076 9.889 1.507 1.00 89.19 404 THR A C 1
ATOM 3130 O O . THR A 1 404 ? -4.863 8.775 1.961 1.00 89.19 404 THR A O 1
ATOM 3133 N N . GLY A 1 405 ? -4.486 10.327 0.392 1.00 90.25 405 GLY A N 1
ATOM 3134 C CA . GLY A 1 405 ? -3.681 9.503 -0.518 1.00 90.25 405 GLY A CA 1
ATOM 3135 C C . GLY A 1 405 ? -4.513 8.622 -1.459 1.00 90.25 405 GLY A C 1
ATOM 3136 O O . GLY A 1 405 ? -3.969 7.739 -2.117 1.00 90.25 405 GLY A O 1
ATOM 3137 N N . PHE A 1 406 ? -5.828 8.849 -1.534 1.00 91.62 406 PHE A N 1
ATOM 3138 C CA . PHE A 1 406 ? -6.764 8.053 -2.333 1.00 91.62 406 PHE A CA 1
ATOM 3139 C C . PHE A 1 406 ? -7.895 8.923 -2.886 1.00 91.62 406 PHE A C 1
ATOM 3141 O O . PHE A 1 406 ? -8.117 10.016 -2.370 1.00 91.62 406 PHE A O 1
ATOM 3148 N N . PHE A 1 407 ? -8.639 8.419 -3.872 1.00 94.56 407 PHE A N 1
ATOM 3149 C CA . PHE A 1 407 ? -9.952 8.943 -4.271 1.00 94.56 407 PHE A CA 1
ATOM 3150 C C . PHE A 1 407 ? -10.861 7.823 -4.794 1.00 94.56 407 PHE A C 1
ATOM 3152 O O . PHE A 1 407 ? -10.370 6.776 -5.218 1.00 94.56 407 PHE A O 1
ATOM 3159 N N . HIS A 1 408 ? -12.177 8.031 -4.790 1.00 92.25 408 HIS A N 1
ATOM 3160 C CA . HIS A 1 408 ? -13.121 7.100 -5.408 1.00 92.25 408 HIS A CA 1
ATOM 3161 C C . HIS A 1 408 ? -13.248 7.368 -6.904 1.00 92.25 408 HIS A C 1
ATOM 3163 O O . HIS A 1 408 ? -13.669 8.444 -7.325 1.00 92.25 408 HIS A O 1
ATOM 3169 N N . ALA A 1 409 ? -12.935 6.359 -7.712 1.00 92.69 409 ALA A N 1
ATOM 3170 C CA . ALA A 1 409 ? -13.224 6.384 -9.133 1.00 92.69 409 ALA A CA 1
ATOM 3171 C C . ALA A 1 409 ? -14.735 6.289 -9.401 1.00 92.69 409 ALA A C 1
ATOM 3173 O O . ALA A 1 409 ? -15.502 5.777 -8.585 1.00 92.69 409 ALA A O 1
ATOM 3174 N N . LYS A 1 410 ? -15.166 6.675 -10.610 1.00 91.44 410 LYS A N 1
ATOM 3175 C CA . LYS A 1 410 ? -16.583 6.623 -11.034 1.00 91.44 410 LYS A CA 1
ATOM 3176 C C . LYS A 1 410 ? -17.239 5.241 -10.898 1.00 91.44 410 LYS A C 1
ATOM 3178 O O . LYS A 1 410 ? -18.452 5.146 -10.768 1.00 91.44 410 LYS A O 1
ATOM 3183 N N . TRP A 1 411 ? -16.452 4.170 -10.969 1.00 86.19 411 TRP A N 1
ATOM 3184 C CA . TRP A 1 411 ? -16.921 2.787 -10.821 1.00 86.19 411 TRP A CA 1
ATOM 3185 C C . TRP A 1 411 ? -16.817 2.262 -9.378 1.00 86.19 411 TRP A C 1
ATOM 3187 O O . TRP A 1 411 ? -16.897 1.059 -9.154 1.00 86.19 411 TRP A O 1
ATOM 3197 N N . GLY A 1 412 ? -16.608 3.148 -8.400 1.00 87.25 412 GLY A N 1
ATOM 3198 C CA . GLY A 1 412 ? -16.589 2.838 -6.969 1.00 87.25 412 GLY A CA 1
ATOM 3199 C C . GLY A 1 412 ? -15.239 2.379 -6.416 1.00 87.25 412 GLY A C 1
ATOM 3200 O O . GLY A 1 412 ? -15.062 2.388 -5.199 1.00 87.25 412 GLY A O 1
ATOM 3201 N N . ALA A 1 413 ? -14.270 2.026 -7.270 1.00 86.94 413 ALA A N 1
ATOM 3202 C CA . ALA A 1 413 ? -12.953 1.595 -6.802 1.00 86.94 413 ALA A CA 1
ATOM 3203 C C . ALA A 1 413 ? -12.207 2.726 -6.090 1.00 86.94 413 ALA A C 1
ATOM 3205 O O . ALA A 1 413 ? -12.225 3.877 -6.532 1.00 86.94 413 ALA A O 1
ATOM 3206 N N . LEU A 1 414 ? -11.510 2.371 -5.015 1.00 87.31 414 LEU A N 1
ATOM 3207 C CA . LEU A 1 414 ? -10.630 3.279 -4.298 1.00 87.31 414 LEU A CA 1
ATOM 3208 C C . LEU A 1 414 ? -9.250 3.284 -4.969 1.00 87.31 414 LEU A C 1
ATOM 3210 O O . LEU A 1 414 ? -8.571 2.260 -5.019 1.00 87.31 414 LEU A O 1
ATOM 3214 N N . MET A 1 415 ? -8.844 4.434 -5.500 1.00 88.81 415 MET A N 1
ATOM 3215 C CA . MET A 1 415 ? -7.618 4.587 -6.283 1.00 88.81 415 MET A CA 1
ATOM 3216 C C . MET A 1 415 ? -6.503 5.189 -5.417 1.00 88.81 415 MET A C 1
ATOM 3218 O O . MET A 1 415 ? -6.645 6.344 -5.010 1.00 88.81 415 MET A O 1
ATOM 3222 N N . PRO A 1 416 ? -5.404 4.461 -5.134 1.00 88.25 416 PRO A N 1
ATOM 3223 C CA . PRO A 1 416 ? -4.251 5.007 -4.417 1.00 88.25 416 PRO A CA 1
ATOM 3224 C C . PRO A 1 416 ? -3.464 5.960 -5.311 1.00 88.25 416 PRO A C 1
ATOM 3226 O O . PRO A 1 416 ? -3.153 5.601 -6.440 1.00 88.25 416 PRO A O 1
ATOM 3229 N N . VAL A 1 417 ? -3.087 7.134 -4.812 1.00 91.81 417 VAL A N 1
ATOM 3230 C CA . VAL A 1 417 ? -2.315 8.121 -5.582 1.00 91.81 417 VAL A CA 1
ATOM 3231 C C . VAL A 1 417 ? -0.941 8.362 -4.976 1.00 91.81 417 VAL A C 1
ATOM 3233 O O . VAL A 1 417 ? -0.780 8.384 -3.757 1.00 91.81 417 VAL A O 1
ATOM 3236 N N . GLN A 1 418 ? 0.053 8.576 -5.834 1.00 90.62 418 GLN A N 1
ATOM 3237 C CA . GLN A 1 418 ? 1.415 8.918 -5.438 1.00 90.62 418 GLN A CA 1
ATOM 3238 C C . GLN A 1 418 ? 1.956 10.089 -6.267 1.00 90.62 418 GLN A C 1
ATOM 3240 O O . GLN A 1 418 ? 1.509 10.317 -7.398 1.00 90.62 418 GLN A O 1
ATOM 3245 N N . PRO A 1 419 ? 2.921 10.862 -5.732 1.00 93.56 419 PRO A N 1
ATOM 3246 C CA . PRO A 1 419 ? 3.592 11.890 -6.514 1.00 93.56 419 PRO A CA 1
ATOM 3247 C C . PRO A 1 419 ? 4.189 11.298 -7.796 1.00 93.56 419 PRO A C 1
ATOM 3249 O O . PRO A 1 419 ? 4.854 10.266 -7.767 1.00 93.56 419 PRO A O 1
ATOM 3252 N N . GLY A 1 420 ? 3.970 11.967 -8.926 1.00 93.12 420 GLY A N 1
ATOM 3253 C CA . GLY A 1 420 ? 4.442 11.529 -10.237 1.00 93.12 420 GLY A CA 1
ATOM 3254 C C . GLY A 1 420 ? 3.447 10.695 -11.046 1.00 93.12 420 GLY A C 1
ATOM 3255 O O . GLY A 1 420 ? 3.680 10.531 -12.245 1.00 93.12 420 GLY A O 1
ATOM 3256 N N . ASP A 1 421 ? 2.348 10.235 -10.445 1.00 94.75 421 ASP A N 1
ATOM 3257 C CA . ASP A 1 421 ? 1.224 9.638 -11.172 1.00 94.75 421 ASP A CA 1
ATOM 3258 C C . ASP A 1 421 ? 0.519 10.634 -12.080 1.00 94.75 421 ASP A C 1
ATOM 3260 O O . ASP A 1 421 ? 0.688 11.842 -11.943 1.00 94.75 421 ASP A O 1
ATOM 3264 N N . PHE A 1 422 ? -0.316 10.136 -12.988 1.00 96.69 422 PHE A N 1
ATOM 3265 C CA . PHE A 1 422 ? -1.087 10.973 -13.891 1.00 96.69 422 PHE A CA 1
ATOM 3266 C C . PHE A 1 422 ? -2.584 10.844 -13.626 1.00 96.69 422 PHE A C 1
ATOM 3268 O O . PHE A 1 422 ? -3.126 9.742 -13.594 1.00 96.69 422 PHE A O 1
ATOM 3275 N N . LEU A 1 423 ? -3.278 11.973 -13.510 1.00 97.56 423 LEU A N 1
ATOM 3276 C CA . LEU A 1 423 ? -4.727 12.019 -13.666 1.00 97.56 423 LEU A CA 1
ATOM 3277 C C . LEU A 1 423 ? -5.059 12.221 -15.142 1.00 97.56 423 LEU A C 1
ATOM 3279 O O . LEU A 1 423 ? -4.601 13.177 -15.767 1.00 97.56 423 LEU A O 1
ATOM 3283 N N . ALA A 1 424 ? -5.857 11.316 -15.698 1.00 96.69 424 ALA A N 1
ATOM 3284 C CA . ALA A 1 424 ? -6.311 11.368 -17.076 1.00 96.69 424 ALA A CA 1
ATOM 3285 C C . ALA A 1 424 ? -7.777 11.793 -17.149 1.00 96.69 424 ALA A C 1
ATOM 3287 O O . ALA A 1 424 ? -8.647 11.094 -16.635 1.00 96.69 424 ALA A O 1
ATOM 3288 N N . VAL A 1 425 ? -8.048 12.900 -17.836 1.00 96.12 425 VAL A N 1
ATOM 3289 C CA . VAL A 1 425 ? -9.391 13.454 -18.049 1.00 96.12 425 VAL A CA 1
ATOM 3290 C C . VAL A 1 425 ? -9.717 13.375 -19.544 1.00 96.12 425 VAL A C 1
ATOM 3292 O O . VAL A 1 425 ? -9.098 14.094 -20.335 1.00 96.12 425 VAL A O 1
ATOM 3295 N N . PRO A 1 426 ? -10.620 12.486 -19.999 1.00 92.44 426 PRO A N 1
ATOM 3296 C CA . PRO A 1 426 ? -11.031 12.437 -21.398 1.00 92.44 426 PRO A CA 1
ATOM 3297 C C . PRO A 1 426 ? -11.641 13.748 -21.866 1.00 92.44 426 PRO A C 1
ATOM 3299 O O . PRO A 1 426 ? -12.328 14.429 -21.113 1.00 92.44 426 PRO A O 1
ATOM 3302 N N . PHE A 1 427 ? -11.442 14.059 -23.144 1.00 85.00 427 PHE A N 1
ATOM 3303 C CA . PHE A 1 427 ? -11.965 15.288 -23.740 1.00 85.00 427 PHE A CA 1
ATOM 3304 C C . PHE A 1 427 ? -13.503 15.380 -23.684 1.00 85.00 427 PHE A C 1
ATOM 3306 O O . PHE A 1 427 ? -14.048 16.463 -23.509 1.00 85.00 427 PHE A O 1
ATOM 3313 N N . GLU A 1 428 ? -14.194 14.244 -23.804 1.00 84.00 428 GLU A N 1
ATOM 3314 C CA . GLU A 1 428 ? -15.657 14.167 -23.964 1.00 84.00 428 GLU A CA 1
ATOM 3315 C C . GLU A 1 428 ? -16.360 13.467 -22.795 1.00 84.00 428 GLU A C 1
ATOM 3317 O O . GLU A 1 428 ? -17.523 13.086 -22.907 1.00 84.00 428 GLU A O 1
ATOM 3322 N N . MET A 1 429 ? -15.659 13.225 -21.683 1.00 80.12 429 MET A N 1
ATOM 3323 C CA . MET A 1 429 ? -16.230 12.480 -20.561 1.00 80.12 429 MET A CA 1
ATOM 3324 C C . MET A 1 429 ? -16.027 13.217 -19.245 1.00 80.12 429 MET A C 1
ATOM 3326 O O . MET A 1 429 ? -14.930 13.673 -18.933 1.00 80.12 429 MET A O 1
ATOM 3330 N N . ASP A 1 430 ? -17.077 13.233 -18.429 1.00 87.88 430 ASP A N 1
ATOM 3331 C CA . ASP A 1 430 ? -17.007 13.655 -17.032 1.00 87.88 430 ASP A CA 1
ATOM 3332 C C . ASP A 1 430 ? -16.539 12.476 -16.171 1.00 87.88 430 ASP A C 1
ATOM 3334 O O . ASP A 1 430 ? -17.295 11.857 -15.413 1.00 87.88 430 ASP A O 1
ATOM 3338 N N . GLU A 1 431 ? -15.286 12.082 -16.390 1.00 92.75 431 GLU A N 1
ATOM 3339 C CA . GLU A 1 431 ? -14.564 11.155 -15.529 1.00 92.75 431 GLU A CA 1
ATOM 3340 C C . GLU A 1 431 ? -13.060 11.466 -15.517 1.00 92.75 431 GLU A C 1
ATOM 3342 O O . GLU A 1 431 ? -12.491 11.941 -16.494 1.00 92.75 431 GLU A O 1
ATOM 3347 N N . VAL A 1 432 ? -12.420 11.198 -14.385 1.00 95.00 432 VAL A N 1
ATOM 3348 C CA . VAL A 1 432 ? -10.972 11.153 -14.208 1.00 95.00 432 VAL A CA 1
ATOM 3349 C C . VAL A 1 432 ? -10.544 9.707 -13.949 1.00 95.00 432 VAL A C 1
ATOM 3351 O O . VAL A 1 432 ? -11.263 8.939 -13.306 1.00 95.00 432 VAL A O 1
ATOM 3354 N N . TYR A 1 433 ? -9.381 9.316 -14.457 1.00 91.25 433 TYR A N 1
ATOM 3355 C CA . TYR A 1 433 ? -8.737 8.057 -14.082 1.00 91.25 433 TYR A CA 1
ATOM 3356 C C . TYR A 1 433 ? -7.348 8.327 -13.549 1.00 91.25 433 TYR A C 1
ATOM 3358 O O . TYR A 1 433 ? -6.694 9.285 -13.953 1.00 91.25 433 TYR A O 1
ATOM 3366 N N . LEU A 1 434 ? -6.877 7.414 -12.715 1.00 93.88 434 LEU A N 1
ATOM 3367 C CA . LEU A 1 434 ? -5.474 7.338 -12.377 1.00 93.88 434 LEU A CA 1
ATOM 3368 C C . LEU A 1 434 ? -4.731 6.514 -13.429 1.00 93.88 434 LEU A C 1
ATOM 3370 O O . LEU A 1 434 ? -5.141 5.404 -13.769 1.00 93.88 434 LEU A O 1
ATOM 3374 N N . ILE A 1 435 ? -3.616 7.048 -13.906 1.00 92.62 435 ILE A N 1
ATOM 3375 C CA . ILE A 1 435 ? -2.618 6.332 -14.686 1.00 92.62 435 ILE A CA 1
ATOM 3376 C C . ILE A 1 435 ? -1.336 6.330 -13.857 1.00 92.62 435 ILE A C 1
ATOM 3378 O O . ILE A 1 435 ? -0.689 7.374 -13.729 1.00 92.62 435 ILE A O 1
ATOM 3382 N N . PRO A 1 436 ? -0.967 5.169 -13.297 1.00 89.50 436 PRO A N 1
ATOM 3383 C CA . PRO A 1 436 ? 0.316 4.993 -12.642 1.00 89.50 436 PRO A CA 1
ATOM 3384 C C . PRO A 1 436 ? 1.472 5.453 -13.538 1.00 89.50 436 PRO A C 1
ATOM 3386 O O . PRO A 1 436 ? 1.447 5.222 -14.752 1.00 89.50 436 PRO A O 1
ATOM 3389 N N . SER A 1 437 ? 2.475 6.115 -12.962 1.00 86.50 437 SER A N 1
ATOM 3390 C CA . SER A 1 437 ? 3.603 6.694 -13.709 1.00 86.50 437 SER A CA 1
ATOM 3391 C C . SER A 1 437 ? 4.300 5.707 -14.670 1.00 86.50 437 SER A C 1
ATOM 3393 O O . SER A 1 437 ? 4.649 6.058 -15.802 1.00 86.50 437 SER A O 1
ATOM 3395 N N . GLU A 1 438 ? 4.418 4.441 -14.276 1.00 78.06 438 GLU A N 1
ATOM 3396 C CA . GLU A 1 438 ? 4.996 3.353 -15.058 1.00 78.06 438 GLU A CA 1
ATOM 3397 C C . GLU A 1 438 ? 4.161 3.033 -16.306 1.00 78.06 438 GLU A C 1
ATOM 3399 O O . GLU A 1 438 ? 4.719 2.842 -17.390 1.00 78.06 438 GLU A O 1
ATOM 3404 N N . ASN A 1 439 ? 2.832 3.142 -16.207 1.00 85.50 439 ASN A N 1
ATOM 3405 C CA . ASN A 1 439 ? 1.879 2.875 -17.287 1.00 85.50 439 ASN A CA 1
ATOM 3406 C C . ASN A 1 439 ? 1.741 4.039 -18.280 1.00 85.50 439 ASN A C 1
ATOM 3408 O O . ASN A 1 439 ? 1.079 3.907 -19.312 1.00 85.50 439 ASN A O 1
ATOM 3412 N N . PHE A 1 440 ? 2.383 5.181 -18.019 1.00 86.88 440 PHE A N 1
ATOM 3413 C CA . PHE A 1 440 ? 2.355 6.342 -18.912 1.00 86.88 440 PHE A CA 1
ATOM 3414 C C . PHE A 1 440 ? 2.889 6.031 -20.332 1.00 86.88 440 PHE A C 1
ATOM 3416 O O . PHE A 1 440 ? 2.502 6.686 -21.292 1.00 86.88 440 PHE A O 1
ATOM 3423 N N . CYS A 1 441 ? 3.721 4.99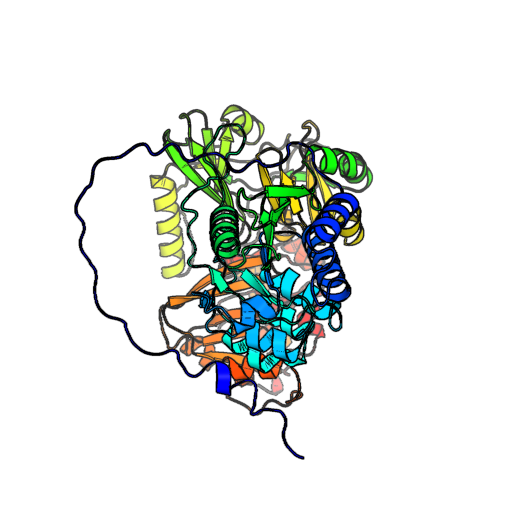2 -20.510 1.00 79.12 441 CYS A N 1
ATOM 3424 C CA . CYS A 1 441 ? 4.309 4.577 -21.799 1.00 79.12 441 CYS A CA 1
ATOM 3425 C C . CYS A 1 441 ? 3.283 3.992 -22.761 1.00 79.12 441 CYS A C 1
ATOM 3427 O O . CYS A 1 441 ? 3.555 3.852 -23.950 1.00 79.12 441 CYS A O 1
ATOM 3429 N N . LEU A 1 442 ? 2.103 3.638 -22.258 1.00 83.88 442 LEU A N 1
ATOM 3430 C CA . LEU A 1 442 ? 1.005 3.139 -23.073 1.00 83.88 442 LEU A CA 1
ATOM 3431 C C . LEU A 1 442 ? 0.347 4.259 -23.896 1.00 83.88 442 LEU A C 1
ATOM 3433 O O . LEU A 1 442 ? -0.546 3.987 -24.709 1.00 83.88 442 LEU A O 1
ATOM 3437 N N . TYR A 1 443 ? 0.797 5.501 -23.701 1.00 90.25 443 TYR A N 1
ATOM 3438 C CA . TYR A 1 443 ? 0.243 6.712 -24.276 1.00 90.25 443 TYR A CA 1
ATOM 3439 C C . TYR A 1 443 ? 1.307 7.531 -25.003 1.00 90.25 443 TYR A C 1
ATOM 3441 O O . TYR A 1 443 ? 2.481 7.523 -24.637 1.00 90.25 443 TYR A O 1
ATOM 3449 N N . VAL A 1 444 ? 0.877 8.278 -26.020 1.00 86.88 444 VAL A N 1
ATOM 3450 C CA . VAL A 1 444 ? 1.724 9.257 -26.718 1.00 86.88 444 VAL A CA 1
ATOM 3451 C C . VAL A 1 444 ? 1.046 10.610 -26.821 1.00 86.88 444 VAL A C 1
ATOM 3453 O O . VAL A 1 444 ? -0.189 10.667 -26.800 1.00 86.88 444 VAL A O 1
ATOM 3456 N N . PRO A 1 445 ? 1.830 11.690 -26.980 1.00 90.62 445 PRO A N 1
ATOM 3457 C CA . PRO A 1 445 ? 1.292 12.999 -27.305 1.00 90.62 445 PRO A CA 1
ATOM 3458 C C . PRO A 1 445 ? 0.432 12.950 -28.569 1.00 90.62 445 PRO A C 1
ATOM 3460 O O . PRO A 1 445 ? 0.798 12.332 -29.569 1.00 90.62 445 PRO A O 1
ATOM 3463 N N . TRP A 1 446 ? -0.715 13.617 -28.532 1.00 89.00 446 TRP A N 1
ATOM 3464 C CA . TRP A 1 446 ? -1.568 13.753 -29.705 1.00 89.00 446 TRP A CA 1
ATOM 3465 C C . TRP A 1 446 ? -0.951 14.757 -30.693 1.00 89.00 446 TRP A C 1
ATOM 3467 O O . TRP A 1 446 ? -0.668 15.896 -30.333 1.00 89.00 446 TRP A O 1
ATOM 3477 N N . SER A 1 447 ? -0.748 14.341 -31.947 1.00 83.31 447 SER A N 1
ATOM 3478 C CA . SER A 1 447 ? -0.056 15.122 -32.990 1.00 83.31 447 SER A CA 1
ATOM 3479 C C . SER A 1 447 ? -0.918 16.204 -33.656 1.00 83.31 447 SER A C 1
ATOM 3481 O O . SER A 1 447 ? -0.452 16.882 -34.568 1.00 83.31 447 SER A O 1
ATOM 3483 N N . GLY A 1 448 ? -2.192 16.344 -33.272 1.00 81.31 448 GLY A N 1
ATOM 3484 C CA . GLY A 1 448 ? -3.135 17.308 -33.853 1.00 81.31 448 GLY A CA 1
ATOM 3485 C C . GLY A 1 448 ? -3.619 16.984 -35.276 1.00 81.31 448 GLY A C 1
ATOM 3486 O O . GLY A 1 448 ? -4.677 17.456 -35.676 1.00 81.31 448 GLY A O 1
ATOM 3487 N N . THR A 1 449 ? -2.910 16.142 -36.036 1.00 77.62 449 THR A N 1
ATOM 3488 C CA . THR A 1 449 ? -3.242 15.822 -37.438 1.00 77.62 449 THR A CA 1
ATOM 3489 C C . THR A 1 449 ? -4.302 14.729 -37.595 1.00 77.62 449 THR A C 1
ATOM 3491 O O . THR A 1 449 ? -4.680 14.410 -38.721 1.00 77.62 449 THR A O 1
ATOM 3494 N N . GLY A 1 450 ? -4.755 14.104 -36.499 1.00 67.31 450 GLY A N 1
ATOM 3495 C CA . GLY A 1 450 ? -5.724 12.993 -36.502 1.00 67.31 450 GLY A CA 1
ATOM 3496 C C . GLY A 1 450 ? -5.201 11.688 -37.121 1.00 67.31 450 GLY A C 1
ATOM 3497 O O . GLY A 1 450 ? -5.710 10.612 -36.829 1.00 67.31 450 GLY A O 1
ATOM 3498 N N . LYS A 1 451 ? -4.136 11.749 -37.925 1.00 63.62 451 LYS A N 1
ATOM 3499 C CA . LYS A 1 451 ? -3.397 10.581 -38.391 1.00 63.62 451 LYS A CA 1
ATOM 3500 C C . LYS A 1 451 ? -2.470 10.130 -37.275 1.00 63.62 451 LYS A C 1
ATOM 3502 O O . LYS A 1 451 ? -1.370 10.658 -37.114 1.00 63.62 451 LYS A O 1
ATOM 3507 N N . LEU A 1 452 ? -2.924 9.137 -36.515 1.00 61.31 452 LEU A N 1
ATOM 3508 C CA . LEU A 1 452 ? -2.002 8.321 -35.744 1.00 61.31 452 LEU A CA 1
ATOM 3509 C C . LEU A 1 452 ? -1.112 7.609 -36.768 1.00 61.31 452 LEU A C 1
ATOM 3511 O O . LEU A 1 452 ? -1.553 6.679 -37.445 1.00 61.31 452 LEU A O 1
ATOM 3515 N N . GLU A 1 453 ? 0.120 8.084 -36.947 1.00 57.53 453 GLU A N 1
ATOM 3516 C CA . GLU A 1 453 ? 1.135 7.248 -37.569 1.00 57.53 453 GLU A CA 1
ATOM 3517 C C . GLU A 1 453 ? 1.292 6.055 -36.635 1.00 57.53 453 GLU A C 1
ATOM 3519 O O . GLU A 1 453 ? 1.925 6.163 -35.584 1.00 57.53 453 GLU A O 1
ATOM 3524 N N . TRP A 1 454 ? 0.688 4.924 -36.999 1.00 54.66 454 TRP A N 1
ATOM 3525 C CA . TRP A 1 454 ? 1.032 3.625 -36.441 1.00 54.66 454 TRP A CA 1
ATOM 3526 C C . TRP A 1 454 ? 2.472 3.328 -36.869 1.00 54.66 454 TRP A C 1
ATOM 3528 O O . TRP A 1 454 ? 2.726 2.510 -37.750 1.00 54.66 454 TRP A O 1
ATOM 3538 N N . ARG A 1 455 ? 3.435 4.062 -36.299 1.00 51.47 455 ARG A N 1
ATOM 3539 C CA . ARG A 1 455 ? 4.846 3.710 -36.366 1.00 51.47 455 ARG A CA 1
ATOM 3540 C C . ARG A 1 455 ? 4.904 2.298 -35.817 1.00 51.47 455 ARG A C 1
ATOM 3542 O O . ARG A 1 455 ? 4.363 2.048 -34.743 1.00 51.47 455 ARG A O 1
ATOM 3549 N N . THR A 1 456 ? 5.431 1.392 -36.637 1.00 48.53 456 THR A N 1
ATOM 3550 C CA . THR A 1 456 ? 5.592 -0.047 -36.395 1.00 48.53 456 THR A CA 1
ATOM 3551 C C . THR A 1 456 ? 5.453 -0.414 -34.919 1.00 48.53 456 THR A C 1
ATOM 3553 O O . THR A 1 456 ? 6.248 0.027 -34.095 1.00 48.53 456 THR A O 1
ATOM 3556 N N . THR A 1 457 ? 4.424 -1.211 -34.639 1.00 47.03 457 THR A N 1
ATOM 3557 C CA . THR A 1 457 ? 3.785 -1.603 -33.365 1.00 47.03 457 THR A CA 1
ATOM 3558 C C . THR A 1 457 ? 4.678 -2.028 -32.194 1.00 47.03 457 THR A C 1
ATOM 3560 O O . THR A 1 457 ? 4.164 -2.309 -31.107 1.00 47.03 457 THR A O 1
ATOM 3563 N N . SER A 1 458 ? 5.995 -2.071 -32.362 1.00 54.12 458 SER A N 1
ATOM 3564 C CA . SER A 1 458 ? 6.941 -2.371 -31.295 1.00 54.12 458 SER A CA 1
ATOM 3565 C C . SER A 1 458 ? 7.032 -1.178 -30.343 1.00 54.12 458 SER A C 1
ATOM 3567 O O . SER A 1 458 ? 7.848 -0.285 -30.523 1.00 54.12 458 SER A O 1
ATOM 3569 N N . ARG A 1 459 ? 6.180 -1.171 -29.307 1.00 63.41 459 ARG A N 1
ATOM 3570 C CA . ARG A 1 459 ? 6.147 -0.171 -28.210 1.00 63.41 459 ARG A CA 1
ATOM 3571 C C . ARG A 1 459 ? 7.472 -0.024 -27.464 1.00 63.41 459 ARG A C 1
ATOM 3573 O O . ARG A 1 459 ? 7.686 0.926 -26.721 1.00 63.41 459 ARG A O 1
ATOM 3580 N N . PHE A 1 460 ? 8.302 -1.033 -27.616 1.00 76.56 460 PHE A N 1
ATOM 3581 C CA . PHE A 1 460 ? 9.608 -1.184 -27.036 1.00 76.56 460 PHE A CA 1
ATOM 3582 C C . PHE A 1 460 ? 10.395 -2.095 -27.979 1.00 76.56 460 PHE A C 1
ATOM 3584 O O . PHE A 1 460 ? 9.811 -2.951 -28.654 1.00 76.56 460 PHE A O 1
ATOM 3591 N N . LEU A 1 461 ? 11.710 -1.929 -28.050 1.00 85.00 461 LEU A N 1
ATOM 3592 C CA . LEU A 1 461 ? 12.541 -2.871 -28.791 1.00 85.00 461 LEU A CA 1
ATOM 3593 C C . LEU A 1 461 ? 12.573 -4.223 -28.058 1.00 85.00 461 LEU A C 1
ATOM 3595 O O . LEU A 1 461 ? 12.749 -4.256 -26.838 1.00 85.00 461 LEU A O 1
ATOM 3599 N N . PRO A 1 462 ? 12.388 -5.354 -28.760 1.00 86.50 462 PRO A N 1
ATOM 3600 C CA . PRO A 1 462 ? 12.692 -6.660 -28.197 1.00 86.50 462 PRO A CA 1
ATOM 3601 C C . PRO A 1 462 ? 14.167 -6.754 -27.809 1.00 86.50 462 PRO A C 1
ATOM 3603 O O . PRO A 1 462 ? 15.023 -6.146 -28.456 1.00 86.50 462 PRO A O 1
ATOM 3606 N N . GLN A 1 463 ? 14.465 -7.587 -26.815 1.00 89.25 463 GLN A N 1
ATOM 3607 C CA . GLN A 1 463 ? 15.827 -7.840 -26.353 1.00 89.25 463 GLN A CA 1
ATOM 3608 C C . GLN A 1 463 ? 16.786 -8.211 -27.493 1.00 89.25 463 GLN A C 1
ATOM 3610 O O . GLN A 1 463 ? 17.883 -7.673 -27.580 1.00 89.25 463 GLN A O 1
ATOM 3615 N N . SER A 1 464 ? 16.357 -9.077 -28.416 1.00 90.19 464 SER A N 1
ATOM 3616 C CA . SER A 1 464 ? 17.147 -9.469 -29.588 1.00 90.19 464 SER A CA 1
ATOM 3617 C C . SER A 1 464 ? 17.508 -8.280 -30.482 1.00 90.19 464 SER A C 1
ATOM 3619 O O . SER A 1 464 ? 18.650 -8.161 -30.914 1.00 90.19 464 SER A O 1
ATOM 3621 N N . ASN A 1 465 ? 16.567 -7.363 -30.718 1.00 90.44 465 ASN A N 1
ATOM 3622 C CA . ASN A 1 465 ? 16.813 -6.171 -31.528 1.00 90.44 465 ASN A CA 1
ATOM 3623 C C . ASN A 1 465 ? 17.748 -5.197 -30.809 1.00 90.44 465 ASN A C 1
ATOM 3625 O O . ASN A 1 465 ? 18.616 -4.612 -31.449 1.00 90.44 465 ASN A O 1
ATOM 3629 N N . MET A 1 466 ? 17.607 -5.052 -29.488 1.00 94.56 466 MET A N 1
ATOM 3630 C CA . MET A 1 466 ? 18.541 -4.263 -28.684 1.00 94.56 466 MET A CA 1
ATOM 3631 C C . MET A 1 466 ? 19.961 -4.822 -28.755 1.00 94.56 466 MET A C 1
ATOM 3633 O O . MET A 1 466 ? 20.898 -4.056 -28.958 1.00 94.56 466 MET A O 1
ATOM 3637 N N . MET A 1 467 ? 20.123 -6.146 -28.660 1.00 94.94 467 MET A N 1
ATOM 3638 C CA . MET A 1 467 ? 21.423 -6.800 -28.831 1.00 94.94 467 MET A CA 1
ATOM 3639 C C . MET A 1 467 ? 21.998 -6.532 -30.228 1.00 94.94 467 MET A C 1
ATOM 3641 O O . MET A 1 467 ? 23.139 -6.102 -30.339 1.00 94.94 467 MET A O 1
ATOM 3645 N N . VAL A 1 468 ? 21.210 -6.684 -31.299 1.00 94.12 468 VAL A N 1
ATOM 3646 C CA . VAL A 1 468 ? 21.675 -6.397 -32.673 1.00 94.12 468 VAL A CA 1
ATOM 3647 C C . VAL A 1 468 ? 22.106 -4.937 -32.845 1.00 94.12 468 VAL A C 1
ATOM 3649 O O . VAL A 1 468 ? 23.120 -4.672 -33.487 1.00 94.12 468 VAL A O 1
ATOM 3652 N N . LEU A 1 469 ? 21.350 -3.993 -32.280 1.00 94.38 469 LEU A N 1
ATOM 3653 C CA . LEU A 1 469 ? 21.628 -2.561 -32.409 1.00 94.38 469 LEU A CA 1
ATOM 3654 C C . LEU A 1 469 ? 22.838 -2.120 -31.583 1.00 94.38 469 LEU A C 1
ATOM 3656 O O . LEU A 1 469 ? 23.661 -1.348 -32.072 1.00 94.38 469 LEU A O 1
ATOM 3660 N N . PHE A 1 470 ? 22.942 -2.597 -30.342 1.00 96.94 470 PHE A N 1
ATOM 3661 C CA . PHE A 1 470 ? 23.864 -2.026 -29.366 1.00 96.94 470 PHE A CA 1
ATOM 3662 C C . PHE A 1 470 ? 24.987 -2.946 -28.925 1.00 96.94 470 PHE A C 1
ATOM 3664 O O . PHE A 1 470 ? 25.980 -2.417 -28.457 1.00 96.94 470 PHE A O 1
ATOM 3671 N N . GLN A 1 471 ? 24.917 -4.273 -29.071 1.00 96.62 471 GLN A N 1
ATOM 3672 C CA . GLN A 1 471 ? 25.956 -5.160 -28.527 1.00 96.62 471 GLN A CA 1
ATOM 3673 C C . GLN A 1 471 ? 27.353 -4.776 -29.026 1.00 96.62 471 GLN A C 1
ATOM 3675 O O . GLN A 1 471 ? 28.255 -4.573 -28.220 1.00 96.62 471 GLN A O 1
ATOM 3680 N N . LYS A 1 472 ? 27.514 -4.615 -30.346 1.00 96.88 472 LYS A N 1
ATOM 3681 C CA . LYS A 1 472 ? 28.797 -4.227 -30.940 1.00 96.88 472 LYS A CA 1
ATOM 3682 C C . LYS A 1 472 ? 29.248 -2.845 -30.453 1.00 96.88 472 LYS A C 1
ATOM 3684 O O . LYS A 1 472 ? 30.383 -2.700 -30.021 1.00 96.88 472 LYS A O 1
ATOM 3689 N N . ARG A 1 473 ? 28.343 -1.859 -30.449 1.00 96.88 473 ARG A N 1
ATOM 3690 C CA . ARG A 1 473 ? 28.620 -0.490 -29.979 1.00 96.88 473 ARG A CA 1
ATOM 3691 C C . ARG A 1 473 ? 29.024 -0.468 -28.503 1.00 96.88 473 ARG A C 1
ATOM 3693 O O . ARG A 1 473 ? 30.003 0.164 -28.144 1.00 96.88 473 ARG A O 1
ATOM 3700 N N . ILE A 1 474 ? 28.326 -1.227 -27.661 1.00 97.06 474 ILE A N 1
ATOM 3701 C CA . ILE A 1 474 ? 28.624 -1.385 -26.236 1.00 97.06 474 ILE A CA 1
ATOM 3702 C C . ILE A 1 474 ? 30.011 -2.002 -26.024 1.00 97.06 474 ILE A C 1
ATOM 3704 O O . ILE A 1 474 ? 30.721 -1.592 -25.114 1.00 97.06 474 ILE A O 1
ATOM 3708 N N . GLN A 1 475 ? 30.406 -2.974 -26.845 1.00 96.00 475 GLN A N 1
ATOM 3709 C CA . GLN A 1 475 ? 31.717 -3.621 -26.736 1.00 96.00 475 GLN A CA 1
ATOM 3710 C C . GLN A 1 475 ? 32.863 -2.762 -27.295 1.00 96.00 475 GLN A C 1
ATOM 3712 O O . GLN A 1 475 ? 33.979 -2.854 -26.797 1.00 96.00 475 GLN A O 1
ATOM 3717 N N . GLU A 1 476 ? 32.609 -1.949 -28.324 1.00 96.50 476 GLU A N 1
ATOM 3718 C CA . GLU A 1 476 ? 33.628 -1.100 -28.964 1.00 96.50 476 GLU A CA 1
ATOM 3719 C C . GLU A 1 476 ? 33.800 0.259 -28.268 1.00 96.50 476 GLU A C 1
ATOM 3721 O O . GLU A 1 476 ? 34.922 0.739 -28.123 1.00 96.50 476 GLU A O 1
ATOM 3726 N N . GLU A 1 477 ? 32.701 0.881 -27.842 1.00 97.19 477 GLU A N 1
ATOM 3727 C CA . GLU A 1 477 ? 32.666 2.249 -27.303 1.00 97.19 477 GLU A CA 1
ATOM 3728 C C . GLU A 1 477 ? 32.342 2.293 -25.803 1.00 97.19 477 GLU A C 1
ATOM 3730 O O . GLU A 1 477 ? 32.542 3.317 -25.145 1.00 97.19 477 GLU A O 1
ATOM 3735 N N . GLY A 1 478 ? 31.807 1.203 -25.250 1.00 96.62 478 GLY A N 1
ATOM 3736 C CA . GLY A 1 478 ? 31.473 1.123 -23.837 1.00 96.62 478 GLY A CA 1
ATOM 3737 C C . GLY A 1 478 ? 32.700 0.953 -22.947 1.00 96.62 478 GLY A C 1
ATOM 3738 O O . GLY A 1 478 ? 33.824 0.698 -23.378 1.00 96.62 478 GLY A O 1
ATOM 3739 N N . LYS A 1 479 ? 32.462 1.084 -21.647 1.00 96.88 479 LYS A N 1
ATOM 3740 C CA . LYS A 1 479 ? 33.464 0.868 -20.604 1.00 96.88 479 LYS A CA 1
ATOM 3741 C C . LYS A 1 479 ? 33.212 -0.479 -19.953 1.00 96.88 479 LYS A C 1
ATOM 3743 O O . LYS A 1 479 ? 32.061 -0.846 -19.713 1.00 96.88 479 LYS A O 1
ATOM 3748 N N . ILE A 1 480 ? 34.279 -1.194 -19.617 1.00 96.94 480 ILE A N 1
ATOM 3749 C CA . ILE A 1 480 ? 34.155 -2.361 -18.747 1.00 96.94 480 ILE A CA 1
ATOM 3750 C C . ILE A 1 480 ? 33.996 -1.840 -17.330 1.00 96.94 480 ILE A C 1
ATOM 3752 O O . ILE A 1 480 ? 34.785 -1.020 -16.861 1.00 96.94 480 ILE A O 1
ATOM 3756 N N . MET A 1 481 ? 32.953 -2.291 -16.656 1.00 96.12 481 MET A N 1
ATOM 3757 C CA . MET A 1 481 ? 32.615 -1.868 -15.315 1.00 96.12 481 MET A CA 1
ATOM 3758 C C . MET A 1 481 ? 32.380 -3.068 -14.422 1.00 96.12 481 MET A C 1
ATOM 3760 O O . MET A 1 481 ? 31.873 -4.105 -14.856 1.00 96.12 481 MET A O 1
ATOM 3764 N N . ARG A 1 482 ? 32.719 -2.904 -13.149 1.00 94.00 482 ARG A N 1
ATOM 3765 C CA . ARG A 1 482 ? 32.395 -3.872 -12.106 1.00 94.00 482 ARG A CA 1
ATOM 3766 C C . ARG A 1 482 ? 31.570 -3.207 -11.029 1.00 94.00 482 ARG A C 1
ATOM 3768 O O . ARG A 1 482 ? 31.740 -2.021 -10.756 1.00 94.00 482 ARG A O 1
ATOM 3775 N N . LYS A 1 483 ? 30.676 -3.982 -10.425 1.00 92.06 483 LYS A N 1
ATOM 3776 C CA . LYS A 1 483 ? 29.931 -3.535 -9.253 1.00 92.06 483 LYS A CA 1
ATOM 3777 C C . LYS A 1 483 ? 30.875 -3.582 -8.050 1.00 92.06 483 LYS A C 1
ATOM 3779 O O . LYS A 1 483 ? 31.446 -4.632 -7.780 1.00 92.06 483 LYS A O 1
ATOM 3784 N N . THR A 1 484 ? 31.051 -2.464 -7.359 1.00 89.50 484 THR A N 1
ATOM 3785 C CA . THR A 1 484 ? 31.951 -2.319 -6.197 1.00 89.50 484 THR A CA 1
ATOM 3786 C C . THR A 1 484 ? 31.211 -2.380 -4.868 1.00 89.50 484 THR A C 1
ATOM 3788 O O . THR A 1 484 ? 31.826 -2.583 -3.828 1.00 89.50 484 THR A O 1
ATOM 3791 N N . GLY A 1 485 ? 29.885 -2.237 -4.897 1.00 88.06 485 GLY A N 1
ATOM 3792 C CA . GLY A 1 485 ? 29.052 -2.271 -3.702 1.00 88.06 485 GLY A CA 1
ATOM 3793 C C . GLY A 1 485 ? 28.764 -3.676 -3.175 1.00 88.06 485 GLY A C 1
ATOM 3794 O O . GLY A 1 485 ? 28.866 -4.691 -3.883 1.00 88.06 485 GLY A O 1
ATOM 3795 N N . THR A 1 486 ? 28.311 -3.705 -1.930 1.00 91.81 486 THR A N 1
ATOM 3796 C CA . THR A 1 486 ? 27.741 -4.884 -1.289 1.00 91.81 486 THR A CA 1
ATOM 3797 C C . THR A 1 486 ? 26.235 -4.984 -1.552 1.00 91.81 486 THR A C 1
ATOM 3799 O O . THR A 1 486 ? 25.582 -4.050 -2.031 1.00 91.81 486 THR A O 1
ATOM 3802 N N . VAL A 1 487 ? 25.671 -6.160 -1.293 1.00 93.19 487 VAL A N 1
ATOM 3803 C CA . VAL A 1 487 ? 24.224 -6.382 -1.220 1.00 93.19 487 VAL A CA 1
ATOM 3804 C C . VAL A 1 487 ? 23.893 -7.135 0.053 1.00 93.19 487 VAL A C 1
ATOM 3806 O O . VAL A 1 487 ? 24.683 -7.958 0.509 1.00 93.19 487 VAL A O 1
ATOM 3809 N N . MET A 1 488 ? 22.696 -6.910 0.584 1.00 94.94 488 MET A N 1
ATOM 3810 C CA . MET A 1 488 ? 22.169 -7.744 1.653 1.00 94.94 488 MET A CA 1
ATOM 3811 C C . MET A 1 488 ? 21.348 -8.881 1.052 1.00 94.94 488 MET A C 1
ATOM 3813 O O . MET A 1 488 ? 20.478 -8.652 0.207 1.00 94.94 488 MET A O 1
ATOM 3817 N N . ALA A 1 489 ? 21.605 -10.109 1.486 1.00 97.19 489 ALA A N 1
ATOM 3818 C CA . ALA A 1 489 ? 20.841 -11.272 1.063 1.00 97.19 489 ALA A CA 1
ATOM 3819 C C . ALA A 1 489 ? 20.649 -12.278 2.197 1.00 97.19 489 ALA A C 1
ATOM 3821 O O . ALA A 1 489 ? 21.431 -12.329 3.144 1.00 97.19 489 ALA A O 1
ATOM 3822 N N . ARG A 1 490 ? 19.618 -13.110 2.078 1.00 97.31 490 ARG A N 1
ATOM 3823 C CA . ARG A 1 490 ? 19.402 -14.279 2.939 1.00 97.31 490 ARG A CA 1
ATOM 3824 C C . ARG A 1 490 ? 18.866 -15.452 2.135 1.00 97.31 490 ARG A C 1
ATOM 3826 O O . ARG A 1 490 ? 18.359 -15.263 1.029 1.00 97.31 490 ARG A O 1
ATOM 3833 N N . SER A 1 491 ? 18.930 -16.645 2.716 1.00 97.56 491 SER A N 1
ATOM 3834 C CA . SER A 1 491 ? 18.206 -17.803 2.192 1.00 97.56 491 SER A CA 1
ATOM 3835 C C . SER A 1 491 ? 16.706 -17.516 2.147 1.00 97.56 491 SER A C 1
ATOM 3837 O O . SER A 1 491 ? 16.146 -16.926 3.076 1.00 97.56 491 SER A O 1
ATOM 3839 N N . ALA A 1 492 ? 16.075 -17.915 1.051 1.00 96.38 492 ALA A N 1
ATOM 3840 C CA . ALA A 1 492 ? 14.639 -17.825 0.880 1.00 96.38 492 ALA A CA 1
ATOM 3841 C C . ALA A 1 492 ? 13.916 -18.936 1.658 1.00 96.38 492 ALA A C 1
ATOM 3843 O O . ALA A 1 492 ? 14.453 -20.031 1.848 1.00 96.38 492 ALA A O 1
ATOM 3844 N N . GLU A 1 493 ? 12.689 -18.663 2.097 1.00 95.56 493 GLU A N 1
ATOM 3845 C CA . GLU A 1 493 ? 11.823 -19.675 2.710 1.00 95.56 493 GLU A CA 1
ATOM 3846 C C . GLU A 1 493 ? 10.902 -20.280 1.643 1.00 95.56 493 GLU A C 1
ATOM 3848 O O . GLU A 1 493 ? 10.437 -19.576 0.750 1.00 95.56 493 GLU A O 1
ATOM 3853 N N . VAL A 1 494 ? 10.647 -21.591 1.694 1.00 95.75 494 VAL A N 1
ATOM 3854 C CA . VAL A 1 494 ? 9.695 -22.224 0.760 1.00 95.75 494 VAL A CA 1
ATOM 3855 C C . VAL A 1 494 ? 8.309 -21.633 0.993 1.00 95.75 494 VAL A C 1
ATOM 3857 O O . VAL A 1 494 ? 7.933 -21.387 2.136 1.00 95.75 494 VAL A O 1
ATOM 3860 N N . ASP A 1 495 ? 7.581 -21.394 -0.095 1.00 93.50 495 ASP A N 1
ATOM 3861 C CA . ASP A 1 495 ? 6.283 -20.716 -0.124 1.00 93.50 495 ASP A CA 1
ATOM 3862 C C . ASP A 1 495 ? 6.338 -19.228 0.274 1.00 93.50 495 ASP A C 1
ATOM 3864 O O . ASP A 1 495 ? 5.303 -18.558 0.324 1.00 93.50 495 ASP A O 1
ATOM 3868 N N . GLU A 1 496 ? 7.535 -18.663 0.485 1.00 92.75 496 GLU A N 1
ATOM 3869 C CA . GLU A 1 496 ? 7.697 -17.224 0.667 1.00 92.75 496 GLU A CA 1
ATOM 3870 C C . GLU A 1 496 ? 7.266 -16.483 -0.601 1.00 92.75 496 GLU A C 1
ATOM 3872 O O . GLU A 1 496 ? 7.746 -16.749 -1.706 1.00 92.75 496 GLU A O 1
ATOM 3877 N N . VAL A 1 497 ? 6.382 -15.503 -0.430 1.00 89.81 497 VAL A N 1
ATOM 3878 C CA . VAL A 1 497 ? 5.974 -14.588 -1.494 1.00 89.81 497 VAL A CA 1
ATOM 3879 C C . VAL A 1 497 ? 6.864 -13.351 -1.433 1.00 89.81 497 VAL A C 1
ATOM 3881 O O . VAL A 1 497 ? 6.746 -12.528 -0.526 1.00 89.81 497 VAL A O 1
ATOM 3884 N N . VAL A 1 498 ? 7.768 -13.217 -2.402 1.00 90.81 498 VAL A N 1
ATOM 3885 C CA . VAL A 1 498 ? 8.658 -12.059 -2.523 1.00 90.81 498 VAL A CA 1
ATOM 3886 C C . VAL A 1 498 ? 8.125 -11.135 -3.605 1.00 90.81 498 VAL A C 1
ATOM 3888 O O . VAL A 1 498 ? 8.108 -11.490 -4.784 1.00 90.81 498 VAL A O 1
ATOM 3891 N N . SER A 1 499 ? 7.717 -9.937 -3.197 1.00 85.06 499 SER A N 1
ATOM 3892 C CA . SER A 1 499 ? 7.274 -8.886 -4.110 1.00 85.06 499 SER A CA 1
ATOM 3893 C C . SER A 1 499 ? 8.408 -7.900 -4.367 1.00 85.06 499 SER A C 1
ATOM 3895 O O . SER A 1 499 ? 8.872 -7.214 -3.454 1.00 85.06 499 SER A O 1
ATOM 3897 N N . THR A 1 500 ? 8.837 -7.816 -5.622 1.00 85.06 500 THR A N 1
ATOM 3898 C CA . THR A 1 500 ? 9.701 -6.745 -6.107 1.00 85.06 500 THR A CA 1
ATOM 3899 C C . THR A 1 500 ? 8.845 -5.511 -6.274 1.00 85.06 500 THR A C 1
ATOM 3901 O O . THR A 1 500 ? 7.869 -5.518 -7.026 1.00 85.06 500 THR A O 1
ATOM 3904 N N . ARG A 1 501 ? 9.189 -4.458 -5.536 1.00 78.12 501 ARG A N 1
ATOM 3905 C CA . ARG A 1 501 ? 8.584 -3.148 -5.727 1.00 78.12 501 ARG A CA 1
ATOM 3906 C C . ARG A 1 501 ? 9.490 -2.317 -6.637 1.00 78.12 501 ARG A C 1
ATOM 3908 O O . ARG A 1 501 ? 10.590 -2.745 -6.933 1.00 78.12 501 ARG A O 1
ATOM 3915 N N . VAL A 1 502 ? 8.986 -1.233 -7.207 1.00 70.50 502 VAL A N 1
ATOM 3916 C CA . VAL A 1 502 ? 9.774 -0.134 -7.778 1.00 70.50 502 VAL A CA 1
ATOM 3917 C C . VAL A 1 502 ? 8.954 1.113 -7.488 1.00 70.50 502 VAL A C 1
ATOM 3919 O O . VAL A 1 502 ? 7.775 1.174 -7.838 1.00 70.50 502 VAL A O 1
ATOM 3922 N N . ASN A 1 503 ? 9.533 2.089 -6.787 1.00 67.56 503 ASN A N 1
ATOM 3923 C CA . ASN A 1 503 ? 8.814 3.285 -6.322 1.00 67.56 503 ASN A CA 1
ATOM 3924 C C . ASN A 1 503 ? 7.554 2.950 -5.493 1.00 67.56 503 ASN A C 1
ATOM 3926 O O . ASN A 1 503 ? 6.507 3.573 -5.639 1.00 67.56 503 ASN A O 1
ATOM 3930 N N . GLY A 1 504 ? 7.634 1.927 -4.637 1.00 69.62 504 GLY A N 1
ATOM 3931 C CA . GLY A 1 504 ? 6.535 1.520 -3.754 1.00 69.62 504 GLY A CA 1
ATOM 3932 C C . GLY A 1 504 ? 5.429 0.690 -4.417 1.00 69.62 504 GLY A C 1
ATOM 3933 O O . GLY A 1 504 ? 4.539 0.217 -3.710 1.00 69.62 504 GLY A O 1
ATOM 3934 N N . ARG A 1 505 ? 5.490 0.447 -5.731 1.00 71.25 505 ARG A N 1
ATOM 3935 C CA . ARG A 1 505 ? 4.535 -0.401 -6.460 1.00 71.25 505 ARG A CA 1
ATOM 3936 C C . ARG A 1 505 ? 5.100 -1.769 -6.749 1.00 71.25 505 ARG A C 1
ATOM 3938 O O . ARG A 1 505 ? 6.253 -1.856 -7.141 1.00 71.25 505 ARG A O 1
ATOM 3945 N N . VAL A 1 506 ? 4.295 -2.811 -6.583 1.00 73.56 506 VAL A N 1
ATOM 3946 C CA . VAL A 1 506 ? 4.682 -4.176 -6.950 1.00 73.56 506 VAL A CA 1
ATOM 3947 C C . VAL A 1 506 ? 4.822 -4.254 -8.472 1.00 73.56 506 VAL A C 1
ATOM 3949 O O . VAL A 1 506 ? 3.874 -3.949 -9.182 1.00 73.56 506 VAL A O 1
ATOM 3952 N N . THR A 1 507 ? 6.005 -4.625 -8.958 1.00 71.00 507 THR A N 1
ATOM 3953 C CA . THR A 1 507 ? 6.302 -4.847 -10.388 1.00 71.00 507 THR A CA 1
ATOM 3954 C C . THR A 1 507 ? 6.411 -6.332 -10.722 1.00 71.00 507 THR A C 1
ATOM 3956 O O . THR A 1 507 ? 6.256 -6.747 -11.868 1.00 71.00 507 THR A O 1
ATOM 3959 N N . SER A 1 508 ? 6.693 -7.160 -9.714 1.00 76.50 508 SER A N 1
ATOM 3960 C CA . SER A 1 508 ? 6.758 -8.610 -9.840 1.00 76.50 508 SER A CA 1
ATOM 3961 C C . SER A 1 508 ? 6.532 -9.270 -8.487 1.00 76.50 508 SER A C 1
ATOM 3963 O O . SER A 1 508 ? 6.963 -8.755 -7.456 1.00 76.50 508 SER A O 1
ATOM 3965 N N . THR A 1 509 ? 5.911 -10.445 -8.498 1.00 81.44 509 THR A N 1
ATOM 3966 C CA . THR A 1 509 ? 5.762 -11.305 -7.326 1.00 81.44 509 THR A CA 1
ATOM 3967 C C . THR A 1 509 ? 6.263 -12.695 -7.679 1.00 81.44 509 THR A C 1
ATOM 3969 O O . THR A 1 509 ? 5.835 -13.287 -8.670 1.00 81.44 509 THR A O 1
ATOM 3972 N N . LYS A 1 510 ? 7.165 -13.239 -6.861 1.00 87.62 510 LYS A N 1
ATOM 3973 C CA . LYS A 1 510 ? 7.670 -14.604 -7.006 1.00 87.62 510 LYS A CA 1
ATOM 3974 C C . LYS A 1 510 ? 7.379 -15.399 -5.740 1.00 87.62 510 LYS A C 1
ATOM 3976 O O . LYS A 1 510 ? 7.776 -14.998 -4.651 1.00 87.62 510 LYS A O 1
ATOM 3981 N N . VAL A 1 511 ? 6.725 -16.544 -5.914 1.00 90.62 511 VAL A N 1
ATOM 3982 C CA . VAL A 1 511 ? 6.622 -17.572 -4.874 1.00 90.62 511 VAL A CA 1
ATOM 3983 C C . VAL A 1 511 ? 7.889 -18.414 -4.923 1.00 90.62 511 VAL A C 1
ATOM 3985 O O . VAL A 1 511 ? 8.277 -18.918 -5.982 1.00 90.62 511 VAL A O 1
ATOM 3988 N N . VAL A 1 512 ? 8.570 -18.524 -3.792 1.00 93.00 512 VAL A N 1
ATOM 3989 C CA . VAL A 1 512 ? 9.798 -19.302 -3.664 1.00 93.00 512 VAL A CA 1
ATOM 3990 C C . VAL A 1 512 ? 9.447 -20.786 -3.617 1.00 93.00 512 VAL A C 1
ATOM 3992 O O . VAL A 1 512 ? 8.731 -21.243 -2.733 1.00 93.00 512 VAL A O 1
ATOM 3995 N N . VAL A 1 513 ? 9.989 -21.547 -4.566 1.00 94.31 513 VAL A N 1
ATOM 3996 C CA . VAL A 1 513 ? 9.795 -23.005 -4.659 1.00 94.31 513 VAL A CA 1
ATOM 3997 C C . VAL A 1 513 ? 11.033 -23.801 -4.241 1.00 94.31 513 VAL A C 1
ATOM 3999 O O . VAL A 1 513 ? 10.929 -24.986 -3.937 1.00 94.31 513 VAL A O 1
ATOM 4002 N N . ASP A 1 514 ? 12.205 -23.163 -4.211 1.00 94.69 514 ASP A N 1
ATOM 4003 C CA . ASP A 1 514 ? 13.477 -23.774 -3.826 1.00 94.69 514 ASP A CA 1
ATOM 4004 C C . ASP A 1 514 ? 14.074 -23.015 -2.635 1.00 94.69 514 ASP A C 1
ATOM 4006 O O . ASP A 1 514 ? 14.399 -21.836 -2.735 1.00 94.69 514 ASP A O 1
ATOM 4010 N N . ARG A 1 515 ? 14.260 -23.706 -1.505 1.00 96.31 515 ARG A N 1
ATOM 4011 C CA . ARG A 1 515 ? 14.884 -23.159 -0.282 1.00 96.31 515 ARG A CA 1
ATOM 4012 C C . ARG A 1 515 ? 16.340 -22.719 -0.454 1.00 96.31 515 ARG A C 1
ATOM 4014 O O . ARG A 1 515 ? 16.913 -22.127 0.455 1.00 96.31 515 ARG A O 1
ATOM 4021 N N . THR A 1 516 ? 16.984 -23.110 -1.552 1.00 96.69 516 THR A N 1
ATOM 4022 C CA . THR A 1 516 ? 18.348 -22.689 -1.876 1.00 96.69 516 THR A CA 1
ATOM 4023 C C . THR A 1 516 ? 18.387 -21.365 -2.632 1.00 96.69 516 THR A C 1
ATOM 4025 O O . THR A 1 516 ? 19.460 -20.767 -2.727 1.00 96.69 516 THR A O 1
ATOM 4028 N N . ASP A 1 517 ? 17.241 -20.882 -3.127 1.00 97.44 517 ASP A N 1
ATOM 4029 C CA . ASP A 1 517 ? 17.127 -19.533 -3.666 1.00 97.44 517 ASP A CA 1
ATOM 4030 C C . ASP A 1 517 ? 17.494 -18.496 -2.588 1.00 97.44 517 ASP A C 1
ATOM 4032 O O . ASP A 1 517 ? 17.366 -18.711 -1.380 1.00 97.44 517 ASP A O 1
ATOM 4036 N N . MET A 1 518 ? 17.961 -17.342 -3.049 1.00 97.94 518 MET A N 1
ATOM 4037 C CA . MET A 1 518 ? 18.394 -16.231 -2.214 1.00 97.94 518 MET A CA 1
ATOM 4038 C C . MET A 1 518 ? 17.458 -15.045 -2.424 1.00 97.94 518 MET A C 1
ATOM 4040 O O . MET A 1 518 ? 17.241 -14.620 -3.562 1.00 97.94 518 MET A O 1
ATOM 4044 N N . VAL A 1 519 ? 16.937 -14.481 -1.333 1.00 97.06 519 VAL A N 1
ATOM 4045 C CA . VAL A 1 519 ? 16.238 -13.191 -1.353 1.00 97.06 519 VAL A CA 1
ATOM 4046 C C . VAL A 1 519 ? 17.281 -12.098 -1.220 1.00 97.06 519 VAL A C 1
ATOM 4048 O O . VAL A 1 519 ? 17.979 -12.017 -0.210 1.00 97.06 519 VAL A O 1
ATOM 4051 N N . VAL A 1 520 ? 17.391 -11.268 -2.248 1.00 95.75 520 VAL A N 1
ATOM 4052 C CA . VAL A 1 520 ? 18.373 -10.191 -2.341 1.00 95.75 520 VAL A CA 1
ATOM 4053 C C . VAL A 1 520 ? 17.657 -8.856 -2.225 1.00 95.75 520 VAL A C 1
ATOM 4055 O O . VAL A 1 520 ? 16.651 -8.625 -2.896 1.00 95.75 520 VAL A O 1
ATOM 4058 N N . ARG A 1 521 ? 18.199 -7.971 -1.390 1.00 93.44 521 ARG A N 1
ATOM 4059 C CA . ARG A 1 521 ? 17.752 -6.587 -1.250 1.00 93.44 521 ARG A CA 1
ATOM 4060 C C . ARG A 1 521 ? 18.619 -5.674 -2.108 1.00 93.44 521 ARG A C 1
ATOM 4062 O O . ARG A 1 521 ? 19.848 -5.688 -2.009 1.00 93.44 521 ARG A O 1
ATOM 4069 N N . SER A 1 522 ? 17.985 -4.881 -2.966 1.00 84.56 522 SER A N 1
ATOM 4070 C CA . SER A 1 522 ? 18.666 -3.856 -3.755 1.00 84.56 522 SER A CA 1
ATOM 4071 C C . SER A 1 522 ? 19.164 -2.733 -2.846 1.00 84.56 522 SER A C 1
ATOM 4073 O O . SER A 1 522 ? 18.399 -2.177 -2.061 1.00 84.56 522 SER A O 1
ATOM 4075 N N . SER A 1 523 ? 20.434 -2.359 -2.989 1.00 74.12 523 SER A N 1
ATOM 4076 C CA . SER A 1 523 ? 21.045 -1.251 -2.249 1.00 74.12 523 SER A CA 1
ATOM 4077 C C . SER A 1 523 ? 20.451 0.117 -2.609 1.00 74.12 523 SER A C 1
ATOM 4079 O O . SER A 1 523 ? 20.509 1.031 -1.797 1.00 74.12 523 SER A O 1
ATOM 4081 N N . ALA A 1 524 ? 19.878 0.274 -3.809 1.00 68.69 524 ALA A N 1
ATOM 4082 C CA . ALA A 1 524 ? 19.422 1.572 -4.315 1.00 68.69 524 ALA A CA 1
ATOM 4083 C C . ALA A 1 524 ? 17.931 1.861 -4.077 1.00 68.69 524 ALA A C 1
ATOM 4085 O O . ALA A 1 524 ? 17.545 3.022 -3.993 1.00 68.69 524 ALA A O 1
ATOM 4086 N N . ALA A 1 525 ? 17.089 0.828 -4.026 1.00 65.75 525 ALA A N 1
ATOM 4087 C CA . ALA A 1 525 ? 15.644 1.000 -4.195 1.00 65.75 525 ALA A CA 1
ATOM 4088 C C . ALA A 1 525 ? 14.796 0.273 -3.145 1.00 65.75 525 ALA A C 1
ATOM 4090 O O . ALA A 1 525 ? 13.589 0.226 -3.299 1.00 65.75 525 ALA A O 1
ATOM 4091 N N . THR A 1 526 ? 15.422 -0.308 -2.111 1.00 76.00 526 THR A N 1
ATOM 4092 C CA . THR A 1 526 ? 14.779 -1.143 -1.068 1.00 76.00 526 THR A CA 1
ATOM 4093 C C . THR A 1 526 ? 14.024 -2.379 -1.576 1.00 76.00 526 THR A C 1
ATOM 4095 O O . THR A 1 526 ? 13.486 -3.161 -0.795 1.00 76.00 526 THR A O 1
ATOM 4098 N N . ASP A 1 527 ? 14.051 -2.614 -2.885 1.00 84.38 527 ASP A N 1
ATOM 4099 C CA . ASP A 1 527 ? 13.347 -3.709 -3.530 1.00 84.38 527 ASP A CA 1
ATOM 4100 C C . ASP A 1 527 ? 13.947 -5.073 -3.179 1.00 84.38 527 ASP A C 1
ATOM 4102 O O . ASP A 1 527 ? 15.170 -5.256 -3.164 1.00 84.38 527 ASP A O 1
ATOM 4106 N N . LEU A 1 528 ? 13.068 -6.054 -2.967 1.00 92.12 528 LEU A N 1
ATOM 4107 C CA . LEU A 1 528 ? 13.437 -7.456 -2.815 1.00 92.12 528 LEU A CA 1
ATOM 4108 C C . LEU A 1 528 ? 13.238 -8.210 -4.128 1.00 92.12 528 LEU A C 1
ATOM 4110 O O . LEU A 1 528 ? 12.225 -8.055 -4.805 1.00 92.12 528 LEU A O 1
ATOM 4114 N N . TYR A 1 529 ? 14.176 -9.082 -4.471 1.00 92.25 529 TYR A N 1
ATOM 4115 C CA . TYR A 1 529 ? 14.042 -10.008 -5.593 1.00 92.25 529 TYR A CA 1
ATOM 4116 C C . TYR A 1 529 ? 14.694 -11.347 -5.260 1.00 92.25 529 TYR A C 1
ATOM 4118 O O . TYR A 1 529 ? 15.509 -11.448 -4.345 1.00 92.25 529 TYR A O 1
ATOM 4126 N N . VAL A 1 530 ? 14.327 -12.395 -5.998 1.00 93.56 530 VAL A N 1
ATOM 4127 C CA . VAL A 1 530 ? 14.816 -13.755 -5.742 1.00 93.56 530 VAL A CA 1
ATOM 4128 C C . VAL A 1 530 ? 15.783 -14.183 -6.838 1.00 93.56 530 VAL A C 1
ATOM 4130 O O . VAL A 1 530 ? 15.427 -14.184 -8.019 1.00 93.56 530 VAL A O 1
ATOM 4133 N N . LEU A 1 531 ? 16.981 -14.611 -6.450 1.00 94.25 531 LEU A N 1
ATOM 4134 C CA . LEU A 1 531 ? 17.949 -15.258 -7.333 1.00 94.25 531 LEU A CA 1
ATOM 4135 C C . LEU A 1 531 ? 18.049 -16.746 -7.013 1.00 94.25 531 LEU A C 1
ATOM 4137 O O . LEU A 1 531 ? 17.966 -17.137 -5.854 1.00 94.25 531 LEU A O 1
ATOM 4141 N N . THR A 1 532 ? 18.292 -17.568 -8.033 1.00 95.12 532 THR A N 1
ATOM 4142 C CA . THR A 1 532 ? 18.680 -18.960 -7.788 1.00 95.12 532 THR A CA 1
ATOM 4143 C C . THR A 1 532 ? 20.043 -19.013 -7.116 1.00 95.12 532 THR A C 1
ATOM 4145 O O . THR A 1 532 ? 20.869 -18.120 -7.334 1.00 95.12 532 THR A O 1
ATOM 4148 N N . LYS A 1 533 ? 20.313 -20.080 -6.355 1.00 96.12 533 LYS A N 1
ATOM 4149 C CA . LYS A 1 533 ? 21.619 -20.289 -5.714 1.00 96.12 533 LYS A CA 1
ATOM 4150 C C . LYS A 1 533 ? 22.782 -20.087 -6.689 1.00 96.12 533 LYS A C 1
ATOM 4152 O O . LYS A 1 533 ? 23.665 -19.278 -6.432 1.00 96.12 533 LYS A O 1
ATOM 4157 N N . ALA A 1 534 ? 22.731 -20.751 -7.845 1.00 95.25 534 ALA A N 1
ATOM 4158 C CA . ALA A 1 534 ? 23.783 -20.670 -8.856 1.00 95.25 534 ALA A CA 1
ATOM 4159 C C . ALA A 1 534 ? 23.976 -19.241 -9.396 1.00 95.25 534 ALA A C 1
ATOM 4161 O O . ALA A 1 534 ? 25.107 -18.782 -9.540 1.00 95.25 534 ALA A O 1
ATOM 4162 N N . LYS A 1 535 ? 22.881 -18.507 -9.658 1.00 92.50 535 LYS A N 1
ATOM 4163 C CA . LYS A 1 535 ? 22.965 -17.113 -10.119 1.00 92.50 535 LYS A CA 1
ATOM 4164 C C . LYS A 1 535 ? 23.515 -16.198 -9.024 1.00 92.50 535 LYS A C 1
ATOM 4166 O O . LYS A 1 535 ? 24.308 -15.313 -9.324 1.00 92.50 535 LYS A O 1
ATOM 4171 N N . PHE A 1 536 ? 23.129 -16.416 -7.769 1.00 95.69 536 PHE A N 1
ATOM 4172 C CA . PHE A 1 536 ? 23.659 -15.666 -6.634 1.00 95.69 536 PHE A CA 1
ATOM 4173 C C . PHE A 1 536 ? 25.162 -15.914 -6.446 1.00 95.69 536 PHE A C 1
ATOM 4175 O O . PHE A 1 536 ? 25.934 -14.960 -6.393 1.00 95.69 536 PHE A O 1
ATOM 4182 N N . GLU A 1 537 ? 25.588 -17.179 -6.436 1.00 95.62 537 GLU A N 1
ATOM 4183 C CA . GLU A 1 537 ? 26.992 -17.583 -6.282 1.00 95.62 537 GLU A CA 1
ATOM 4184 C C . GLU A 1 537 ? 27.879 -17.108 -7.434 1.00 95.62 537 GLU A C 1
ATOM 4186 O O . GLU A 1 537 ? 29.055 -16.839 -7.207 1.00 95.62 537 GLU A O 1
ATOM 4191 N N . ALA A 1 538 ? 27.334 -16.964 -8.645 1.00 91.56 538 ALA A N 1
ATOM 4192 C CA . ALA A 1 538 ? 28.040 -16.382 -9.786 1.00 91.56 538 ALA A CA 1
ATOM 4193 C C . ALA A 1 538 ? 28.205 -14.854 -9.683 1.00 91.56 538 ALA A C 1
ATOM 4195 O O . ALA A 1 538 ? 29.090 -14.288 -10.317 1.00 91.56 538 ALA A O 1
ATOM 4196 N N . MET A 1 539 ? 27.359 -14.168 -8.909 1.00 93.31 539 MET A N 1
ATOM 4197 C CA . MET A 1 539 ? 27.350 -12.703 -8.831 1.00 93.31 539 MET A CA 1
ATOM 4198 C C . MET A 1 539 ? 28.025 -12.153 -7.575 1.00 93.31 539 MET A C 1
ATOM 4200 O O . MET A 1 539 ? 28.572 -11.047 -7.625 1.00 93.31 539 MET A O 1
ATOM 4204 N N . TYR A 1 540 ? 27.974 -12.902 -6.474 1.00 95.94 540 TYR A N 1
ATOM 4205 C CA . TYR A 1 540 ? 28.353 -12.436 -5.145 1.00 95.94 540 TYR A CA 1
ATOM 4206 C C . TYR A 1 540 ? 29.266 -13.432 -4.417 1.00 95.94 540 TYR A C 1
ATOM 4208 O O . TYR A 1 540 ? 29.244 -14.638 -4.669 1.00 95.94 540 TYR A O 1
ATOM 4216 N N . VAL A 1 541 ? 30.080 -12.905 -3.504 1.00 96.62 541 VAL A N 1
ATOM 4217 C CA . VAL A 1 541 ? 30.951 -13.649 -2.589 1.00 96.62 541 VAL A CA 1
ATOM 4218 C C . VAL A 1 541 ? 30.737 -13.134 -1.168 1.00 96.62 541 VAL A C 1
ATOM 4220 O O . VAL A 1 541 ? 30.478 -11.951 -0.955 1.00 96.62 541 VAL A O 1
ATOM 4223 N N . GLY A 1 542 ? 30.793 -14.025 -0.184 1.00 94.31 542 GLY A N 1
ATOM 4224 C CA . GLY A 1 542 ? 30.569 -13.673 1.213 1.00 94.31 542 GLY A CA 1
ATOM 4225 C C . GLY A 1 542 ? 29.911 -14.802 2.009 1.00 94.31 542 GLY A C 1
ATOM 4226 O O . GLY A 1 542 ? 29.862 -15.939 1.528 1.00 94.31 542 GLY A O 1
ATOM 4227 N N . PRO A 1 543 ? 29.382 -14.506 3.209 1.00 94.75 543 PRO A N 1
ATOM 4228 C CA . PRO A 1 543 ? 29.189 -13.164 3.772 1.00 94.75 543 PRO A CA 1
ATOM 4229 C C . PRO A 1 543 ? 30.510 -12.421 4.042 1.00 94.75 543 PRO A C 1
ATOM 4231 O O . PRO A 1 543 ? 31.530 -13.060 4.288 1.00 94.75 543 PRO A O 1
ATOM 4234 N N . VAL A 1 544 ? 30.489 -11.092 3.966 1.00 94.56 544 VAL A N 1
ATOM 4235 C CA . VAL A 1 544 ? 31.592 -10.197 4.359 1.00 94.56 544 VAL A CA 1
ATOM 4236 C C . VAL A 1 544 ? 31.181 -9.404 5.599 1.00 94.56 544 VAL A C 1
ATOM 4238 O O . VAL A 1 544 ? 29.983 -9.238 5.840 1.00 94.56 544 VAL A O 1
ATOM 4241 N N . GLU A 1 545 ? 32.151 -8.950 6.396 1.00 89.75 545 GLU A N 1
ATOM 4242 C CA . GLU A 1 545 ? 31.862 -7.982 7.460 1.00 89.75 545 GLU A CA 1
ATOM 4243 C C . GLU A 1 545 ? 31.334 -6.701 6.816 1.00 89.75 545 GLU A C 1
ATOM 4245 O O . GLU A 1 545 ? 31.856 -6.246 5.796 1.00 89.75 545 GLU A O 1
ATOM 4250 N N . ASP A 1 546 ? 30.237 -6.184 7.357 1.00 79.50 546 ASP A N 1
ATOM 4251 C CA . ASP A 1 546 ? 29.662 -4.950 6.853 1.00 79.50 546 ASP A CA 1
ATOM 4252 C C . ASP A 1 546 ? 30.513 -3.781 7.349 1.00 79.50 546 ASP A C 1
ATOM 4254 O O . ASP A 1 546 ? 30.704 -3.626 8.553 1.00 79.50 546 ASP A O 1
ATOM 4258 N N . GLU A 1 547 ? 31.034 -2.974 6.426 1.00 78.00 547 GLU A N 1
ATOM 4259 C CA . GLU A 1 547 ? 31.704 -1.713 6.767 1.00 78.00 547 GLU A CA 1
ATOM 4260 C C . GLU A 1 547 ? 30.690 -0.610 7.130 1.00 78.00 547 GLU A C 1
ATOM 4262 O O . GLU A 1 547 ? 31.085 0.494 7.505 1.00 78.00 547 GLU A O 1
ATOM 4267 N N . GLY A 1 548 ? 29.387 -0.894 6.994 1.00 79.06 548 GLY A N 1
ATOM 4268 C CA . GLY A 1 548 ? 28.298 -0.022 7.411 1.00 79.06 548 GLY A CA 1
ATOM 4269 C C . GLY A 1 548 ? 28.259 0.237 8.918 1.00 79.06 548 GLY A C 1
ATOM 4270 O O . GLY A 1 548 ? 28.887 -0.451 9.723 1.00 79.06 548 GLY A O 1
ATOM 4271 N N . ASP A 1 549 ? 27.493 1.259 9.293 1.00 82.12 549 ASP A N 1
ATOM 4272 C CA . ASP A 1 549 ? 27.236 1.588 10.690 1.00 82.12 549 ASP A CA 1
ATOM 4273 C C . ASP A 1 549 ? 26.468 0.429 11.342 1.00 82.12 549 ASP A C 1
ATOM 4275 O O . ASP A 1 549 ? 25.303 0.191 11.028 1.00 82.12 549 ASP A O 1
ATOM 4279 N N . ALA A 1 550 ? 27.127 -0.321 12.229 1.00 83.94 550 ALA A N 1
ATOM 4280 C CA . ALA A 1 550 ? 26.501 -1.432 12.946 1.00 83.94 550 ALA A CA 1
ATOM 4281 C C . ALA A 1 550 ? 25.294 -0.977 13.788 1.00 83.94 550 ALA A C 1
ATOM 4283 O O . ALA A 1 550 ? 24.443 -1.805 14.117 1.00 83.94 550 ALA A O 1
ATOM 4284 N N . ASP A 1 551 ? 25.211 0.323 14.088 1.00 88.94 551 ASP A N 1
ATOM 4285 C CA . ASP A 1 551 ? 24.100 0.949 14.790 1.00 88.94 551 ASP A CA 1
ATOM 4286 C C . ASP A 1 551 ? 23.015 1.490 13.831 1.00 88.94 551 ASP A C 1
ATOM 4288 O O . ASP A 1 551 ? 22.014 2.035 14.304 1.00 88.94 551 ASP A O 1
ATOM 4292 N N . ASP A 1 552 ? 23.150 1.320 12.502 1.00 94.19 552 ASP A N 1
ATOM 4293 C CA . ASP A 1 552 ? 22.097 1.671 11.542 1.00 94.19 552 ASP A CA 1
ATOM 4294 C C . ASP A 1 552 ? 20.827 0.851 11.841 1.00 94.19 552 ASP A C 1
ATOM 4296 O O . ASP A 1 552 ? 20.820 -0.380 11.702 1.00 94.19 552 ASP A O 1
ATOM 4300 N N . PRO A 1 553 ? 19.710 1.503 12.214 1.00 95.69 553 PRO A N 1
ATOM 4301 C CA . PRO A 1 553 ? 18.479 0.817 12.595 1.00 95.69 553 PRO A CA 1
ATOM 4302 C C . PRO A 1 553 ? 17.966 -0.135 11.512 1.00 95.69 553 PRO A C 1
ATOM 4304 O O . PRO A 1 553 ? 17.430 -1.209 11.797 1.00 95.69 553 PRO A O 1
ATOM 4307 N N . LEU A 1 554 ? 18.127 0.242 10.244 1.00 93.94 554 LEU A N 1
ATOM 4308 C CA . LEU A 1 554 ? 17.671 -0.577 9.133 1.00 93.94 554 LEU A CA 1
ATOM 4309 C C . LEU A 1 554 ? 18.540 -1.829 8.974 1.00 93.94 554 LEU A C 1
ATOM 4311 O O . LEU A 1 554 ? 18.000 -2.929 8.822 1.00 93.94 554 LEU A O 1
ATOM 4315 N N . GLN A 1 555 ? 19.860 -1.692 9.071 1.00 93.06 555 GLN A N 1
ATOM 4316 C CA . GLN A 1 555 ? 20.793 -2.815 9.088 1.00 93.06 555 GLN A CA 1
ATOM 4317 C C . GLN A 1 555 ? 20.552 -3.754 10.278 1.00 93.06 555 GLN A C 1
ATOM 4319 O O . GLN A 1 555 ? 20.564 -4.974 10.088 1.00 93.06 555 GLN A O 1
ATOM 4324 N N . LEU A 1 556 ? 20.250 -3.225 11.469 1.00 95.00 556 LEU A N 1
ATOM 4325 C CA . LEU A 1 556 ? 19.874 -4.019 12.646 1.00 95.00 556 LEU A CA 1
ATOM 4326 C C . LEU A 1 556 ? 18.611 -4.852 12.387 1.00 95.00 556 LEU A C 1
ATOM 4328 O O . LEU A 1 556 ? 18.608 -6.069 12.600 1.00 95.00 556 LEU A O 1
ATOM 4332 N N . MET A 1 557 ? 17.554 -4.229 11.857 1.00 96.25 557 MET A N 1
ATOM 4333 C CA . MET A 1 557 ? 16.310 -4.924 11.509 1.00 96.25 557 MET A CA 1
ATOM 4334 C C . MET A 1 557 ? 16.544 -6.006 10.440 1.00 96.25 557 MET A C 1
ATOM 4336 O O . MET A 1 557 ? 16.074 -7.136 10.586 1.00 96.25 557 MET A O 1
ATOM 4340 N N . LEU A 1 558 ? 17.286 -5.694 9.373 1.00 95.19 558 LEU A N 1
ATOM 4341 C CA . LEU A 1 558 ? 17.592 -6.644 8.296 1.00 95.19 558 LEU A CA 1
ATOM 4342 C C . LEU A 1 558 ? 18.446 -7.816 8.802 1.00 95.19 558 LEU A C 1
ATOM 4344 O O . LEU A 1 558 ? 18.168 -8.973 8.477 1.00 95.19 558 LEU A O 1
ATOM 4348 N N . SER A 1 559 ? 19.436 -7.544 9.649 1.00 94.50 559 SER A N 1
ATOM 4349 C CA . SER A 1 559 ? 20.271 -8.576 10.272 1.00 94.50 559 SER A CA 1
ATOM 4350 C C . SER A 1 559 ? 19.442 -9.503 11.164 1.00 94.50 559 SER A C 1
ATOM 4352 O O . SER A 1 559 ? 19.591 -10.723 11.095 1.00 94.50 559 SER A O 1
ATOM 4354 N N . ALA A 1 560 ? 18.493 -8.955 11.931 1.00 95.06 560 ALA A N 1
ATOM 4355 C CA . ALA A 1 560 ? 17.549 -9.736 12.733 1.00 95.06 560 ALA A CA 1
ATOM 4356 C C . ALA A 1 560 ? 16.594 -10.599 11.879 1.00 95.06 560 ALA A C 1
ATOM 4358 O O . ALA A 1 560 ? 16.118 -11.635 12.343 1.00 95.06 560 ALA A O 1
ATOM 4359 N N . GLN A 1 561 ? 16.362 -10.228 10.617 1.00 95.69 561 GLN A N 1
ATOM 4360 C CA . GLN A 1 561 ? 15.658 -11.047 9.619 1.00 95.69 561 GLN A CA 1
ATOM 4361 C C . GLN A 1 561 ? 16.570 -12.071 8.916 1.00 95.69 561 GLN A C 1
ATOM 4363 O O . GLN A 1 561 ? 16.136 -12.762 7.994 1.00 95.69 561 GLN A O 1
ATOM 4368 N N . GLY A 1 562 ? 17.839 -12.172 9.318 1.00 96.25 562 GLY A N 1
ATOM 4369 C CA . GLY A 1 562 ? 18.810 -13.111 8.764 1.00 96.25 562 GLY A CA 1
ATOM 4370 C C . GLY A 1 562 ? 19.493 -12.640 7.481 1.00 96.25 562 GLY A C 1
ATOM 4371 O O . GLY A 1 562 ? 20.192 -13.442 6.855 1.00 96.25 562 GLY A O 1
ATOM 4372 N N . PHE A 1 563 ? 19.317 -11.376 7.074 1.00 96.12 563 PHE A N 1
ATOM 4373 C CA . PHE A 1 563 ? 20.109 -10.811 5.985 1.00 96.12 563 PHE A CA 1
ATOM 4374 C C . PHE A 1 563 ? 21.575 -10.695 6.393 1.00 96.12 563 PHE A C 1
ATOM 4376 O O . PHE A 1 563 ? 21.910 -10.337 7.518 1.00 96.12 563 PHE A O 1
ATOM 4383 N N . LYS A 1 564 ? 22.449 -11.003 5.441 1.00 96.25 564 LYS A N 1
ATOM 4384 C CA . LYS A 1 564 ? 23.897 -10.862 5.555 1.00 96.25 564 LYS A CA 1
ATOM 4385 C C . LYS A 1 564 ? 24.417 -10.061 4.379 1.00 96.25 564 LYS A C 1
ATOM 4387 O O . LYS A 1 564 ? 23.809 -10.076 3.307 1.00 96.25 564 LYS A O 1
ATOM 4392 N N . THR A 1 565 ? 25.552 -9.414 4.573 1.00 95.06 565 THR A N 1
ATOM 4393 C CA . THR A 1 565 ? 26.184 -8.577 3.557 1.00 95.06 565 THR A CA 1
ATOM 4394 C C . THR A 1 565 ? 27.111 -9.424 2.687 1.00 95.06 565 THR A C 1
ATOM 4396 O O . THR A 1 565 ? 27.877 -10.251 3.179 1.00 95.06 565 THR A O 1
ATOM 4399 N N . TYR A 1 566 ? 27.007 -9.264 1.370 1.00 95.81 566 TYR A N 1
ATOM 4400 C CA . TYR A 1 566 ? 27.794 -9.980 0.370 1.00 95.81 566 TYR A CA 1
ATOM 4401 C C . TYR A 1 566 ? 28.447 -8.983 -0.577 1.00 95.81 566 TYR A C 1
ATOM 4403 O O . TYR A 1 566 ? 27.789 -8.069 -1.078 1.00 95.81 566 TYR A O 1
ATOM 4411 N N . ALA A 1 567 ? 29.730 -9.182 -0.860 1.00 94.38 567 ALA A N 1
ATOM 4412 C CA . ALA A 1 567 ? 30.451 -8.388 -1.837 1.00 94.38 567 ALA A CA 1
ATOM 4413 C C . ALA A 1 567 ? 30.121 -8.865 -3.255 1.00 94.38 567 ALA A C 1
ATOM 4415 O O . ALA A 1 567 ? 29.942 -10.058 -3.519 1.00 94.38 567 ALA A O 1
ATOM 4416 N N . SER A 1 568 ? 30.055 -7.925 -4.191 1.00 94.12 568 SER A N 1
ATOM 4417 C CA . SER A 1 568 ? 30.014 -8.262 -5.614 1.00 94.12 568 SER A CA 1
ATOM 4418 C C . SER A 1 568 ? 31.323 -8.945 -6.008 1.00 94.12 568 SER A C 1
ATOM 4420 O O . SER A 1 568 ? 32.397 -8.524 -5.576 1.00 94.12 568 SER A O 1
ATOM 4422 N N . ARG A 1 569 ? 31.262 -10.011 -6.814 1.00 94.31 569 ARG A N 1
ATOM 4423 C CA . ARG A 1 569 ? 32.501 -10.665 -7.239 1.00 94.31 569 ARG A CA 1
ATOM 4424 C C . ARG A 1 569 ? 33.328 -9.750 -8.156 1.00 94.31 569 ARG A C 1
ATOM 4426 O O . ARG A 1 569 ? 32.744 -9.130 -9.048 1.00 94.31 569 ARG A O 1
ATOM 4433 N N . PRO A 1 570 ? 34.666 -9.711 -8.011 1.00 92.44 570 PRO A N 1
ATOM 4434 C CA . PRO A 1 570 ? 35.526 -8.886 -8.862 1.00 92.44 570 PRO A CA 1
ATOM 4435 C C . PRO A 1 570 ? 35.455 -9.231 -10.357 1.00 92.44 570 PRO A C 1
ATOM 4437 O O . PRO A 1 570 ? 35.667 -8.352 -11.187 1.00 92.44 570 PRO A O 1
ATOM 4440 N N . ASP A 1 571 ? 35.148 -10.488 -10.691 1.00 92.12 571 ASP A N 1
ATOM 4441 C CA . ASP A 1 571 ? 35.006 -11.015 -12.053 1.00 92.12 571 ASP A CA 1
ATOM 4442 C C . ASP A 1 571 ? 33.582 -10.869 -12.625 1.00 92.12 571 ASP A C 1
ATOM 4444 O O . ASP A 1 571 ? 33.344 -11.194 -13.791 1.00 92.12 571 ASP A O 1
ATOM 4448 N N . ASN A 1 572 ? 32.632 -10.321 -11.853 1.00 92.00 572 ASN A N 1
ATOM 4449 C CA . ASN A 1 572 ? 31.287 -9.981 -12.327 1.00 92.00 572 ASN A CA 1
ATOM 4450 C C . ASN A 1 572 ? 31.303 -8.662 -13.121 1.00 92.00 572 ASN A C 1
ATOM 4452 O O . ASN A 1 572 ? 30.758 -7.630 -12.707 1.00 92.00 572 ASN A O 1
ATOM 4456 N N . LEU A 1 573 ? 31.984 -8.716 -14.261 1.00 95.00 573 LEU A N 1
ATOM 4457 C CA . LEU A 1 573 ? 32.230 -7.602 -15.163 1.00 95.00 573 LEU A CA 1
ATOM 4458 C C . LEU A 1 573 ? 31.086 -7.420 -16.152 1.00 95.00 573 LEU A C 1
ATOM 4460 O O . LEU A 1 573 ? 30.421 -8.373 -16.576 1.00 95.00 573 LEU A O 1
ATOM 4464 N N . ARG A 1 574 ? 30.882 -6.173 -16.565 1.00 95.81 574 ARG A N 1
ATOM 4465 C CA . ARG A 1 574 ? 29.826 -5.780 -17.497 1.00 95.81 574 ARG A CA 1
ATOM 4466 C C . ARG A 1 574 ? 30.362 -4.725 -18.439 1.00 95.81 574 ARG A C 1
ATOM 4468 O O . ARG A 1 574 ? 31.107 -3.851 -18.012 1.00 95.81 574 ARG A O 1
ATOM 4475 N N . TRP A 1 575 ? 29.954 -4.768 -19.694 1.00 97.25 575 TRP A N 1
ATOM 4476 C CA . TRP A 1 575 ? 30.111 -3.603 -20.552 1.00 97.25 575 TRP A CA 1
ATOM 4477 C C . TRP A 1 575 ? 28.986 -2.624 -20.250 1.00 97.25 575 TRP A C 1
ATOM 4479 O O . TRP A 1 575 ? 27.839 -3.051 -20.132 1.00 97.25 575 TRP A O 1
ATOM 4489 N N . ALA A 1 576 ? 29.304 -1.341 -20.129 1.00 97.38 576 ALA A N 1
ATOM 4490 C CA . ALA A 1 576 ? 28.343 -0.269 -19.920 1.00 97.38 576 ALA A CA 1
ATOM 4491 C C . ALA A 1 576 ? 28.569 0.847 -20.944 1.00 97.38 576 ALA A C 1
ATOM 4493 O O . ALA A 1 576 ? 29.681 1.356 -21.091 1.00 97.38 576 ALA A O 1
ATOM 4494 N N . TYR A 1 577 ? 27.503 1.229 -21.636 1.00 97.75 577 TYR A N 1
ATOM 4495 C CA . TYR A 1 577 ? 27.505 2.258 -22.668 1.00 97.75 577 TYR A CA 1
ATOM 4496 C C . TYR A 1 577 ? 26.509 3.351 -22.316 1.00 97.75 577 TYR A C 1
ATOM 4498 O O . TYR A 1 577 ? 25.336 3.052 -22.102 1.00 97.75 577 TYR A O 1
ATOM 4506 N N . GLU A 1 578 ? 26.976 4.592 -22.259 1.00 97.75 578 GLU A N 1
ATOM 4507 C CA . GLU A 1 578 ? 26.138 5.757 -21.987 1.00 97.75 578 GLU A CA 1
ATOM 4508 C C . GLU A 1 578 ? 25.354 6.146 -23.242 1.00 97.75 578 GLU A C 1
ATOM 4510 O O . GLU A 1 578 ? 25.933 6.385 -24.300 1.00 97.75 578 GLU A O 1
ATOM 4515 N N . LEU A 1 579 ? 24.032 6.205 -23.125 1.00 97.44 579 LEU A N 1
ATOM 4516 C CA . LEU A 1 579 ? 23.132 6.547 -24.213 1.00 97.44 579 LEU A CA 1
ATOM 4517 C C . LEU A 1 579 ? 23.185 8.041 -24.532 1.00 97.44 579 LEU A C 1
ATOM 4519 O O . LEU A 1 579 ? 22.954 8.893 -23.678 1.00 97.44 579 LEU A O 1
ATOM 4523 N N . THR A 1 580 ? 23.391 8.362 -25.801 1.00 97.06 580 THR A N 1
ATOM 4524 C CA . THR A 1 580 ? 23.309 9.715 -26.359 1.00 97.06 580 THR A CA 1
ATOM 4525 C C . THR A 1 580 ? 21.919 10.001 -26.932 1.00 97.06 580 THR A C 1
ATOM 4527 O O . THR A 1 580 ? 21.125 9.095 -27.186 1.00 97.06 580 THR A O 1
ATOM 4530 N N . GLU A 1 581 ? 21.613 11.269 -27.228 1.00 95.62 581 GLU A N 1
ATOM 4531 C CA . GLU A 1 581 ? 20.375 11.636 -27.941 1.00 95.62 581 GLU A CA 1
ATOM 4532 C C . GLU A 1 581 ? 20.243 10.928 -29.297 1.00 95.62 581 GLU A C 1
ATOM 4534 O O . GLU A 1 581 ? 19.145 10.529 -29.696 1.00 95.62 581 GLU A O 1
ATOM 4539 N N . LYS A 1 582 ? 21.373 10.733 -29.991 1.00 96.31 582 LYS A N 1
ATOM 4540 C CA . LYS A 1 582 ? 21.421 10.014 -31.263 1.00 96.31 582 LYS A CA 1
ATOM 4541 C C . LYS A 1 582 ? 21.030 8.549 -31.083 1.00 96.31 582 LYS A C 1
ATOM 4543 O O . LYS A 1 582 ? 20.300 8.032 -31.916 1.00 96.31 582 LYS A O 1
ATOM 4548 N N . ASP A 1 583 ? 21.448 7.897 -30.001 1.00 95.75 583 ASP A N 1
ATOM 4549 C CA . ASP A 1 583 ? 21.077 6.504 -29.732 1.00 95.75 583 ASP A CA 1
ATOM 4550 C C . ASP A 1 583 ? 19.571 6.346 -29.540 1.00 95.75 583 ASP A C 1
ATOM 4552 O O . ASP A 1 583 ? 18.957 5.455 -30.126 1.00 95.75 583 ASP A O 1
ATOM 4556 N N . ILE A 1 584 ? 18.955 7.254 -28.777 1.00 92.44 584 ILE A N 1
ATOM 4557 C CA . ILE A 1 584 ? 17.501 7.260 -28.580 1.00 92.44 584 ILE A CA 1
ATOM 4558 C C . ILE A 1 584 ? 16.778 7.510 -29.912 1.00 92.44 584 ILE A C 1
ATOM 4560 O O . ILE A 1 584 ? 15.750 6.890 -30.199 1.00 92.44 584 ILE A O 1
ATOM 4564 N N . HIS A 1 585 ? 17.326 8.388 -30.756 1.00 88.81 585 HIS A N 1
ATOM 4565 C CA . HIS A 1 585 ? 16.816 8.618 -32.105 1.00 88.81 585 HIS A CA 1
ATOM 4566 C C . HIS A 1 585 ? 16.936 7.364 -32.993 1.00 88.81 585 HIS A C 1
ATOM 4568 O O . HIS A 1 585 ? 15.957 6.973 -33.634 1.00 88.81 585 HIS A O 1
ATOM 4574 N N . ASP A 1 586 ? 18.095 6.699 -32.983 1.00 89.06 586 ASP A N 1
ATOM 4575 C CA . ASP A 1 586 ? 18.392 5.481 -33.747 1.00 89.06 586 ASP A CA 1
ATOM 4576 C C . ASP A 1 586 ? 17.497 4.306 -33.313 1.00 89.06 586 ASP A C 1
ATOM 4578 O O . ASP A 1 586 ? 17.039 3.528 -34.156 1.00 89.06 586 ASP A O 1
ATOM 4582 N N . MET A 1 587 ? 17.184 4.206 -32.014 1.00 89.31 587 MET A N 1
ATOM 4583 C CA . MET A 1 587 ? 16.234 3.229 -31.468 1.00 89.31 587 MET A CA 1
ATOM 4584 C C . MET A 1 587 ? 14.825 3.405 -32.034 1.00 89.31 587 MET A C 1
ATOM 4586 O O . MET A 1 587 ? 14.056 2.443 -32.070 1.00 89.31 587 MET A O 1
ATOM 4590 N N . LYS A 1 588 ? 14.463 4.626 -32.451 1.00 85.75 588 LYS A N 1
ATOM 4591 C CA . LYS A 1 588 ? 13.117 5.042 -32.894 1.00 85.75 588 LYS A CA 1
ATOM 4592 C C . LYS A 1 588 ? 12.015 4.888 -31.836 1.00 85.75 588 LYS A C 1
ATOM 4594 O O . LYS A 1 588 ? 10.880 5.296 -32.085 1.00 85.75 588 LYS A O 1
ATOM 4599 N N . VAL A 1 589 ? 12.337 4.331 -30.668 1.00 81.50 589 VAL A N 1
ATOM 4600 C CA . VAL A 1 589 ? 11.471 4.156 -29.499 1.00 81.50 589 VAL A CA 1
ATOM 4601 C C . VAL A 1 589 ? 12.277 4.406 -28.226 1.00 81.50 589 VAL A C 1
ATOM 4603 O O . VAL A 1 589 ? 13.452 4.065 -28.150 1.00 81.50 589 VAL A O 1
ATOM 4606 N N . ALA A 1 590 ? 11.636 4.969 -27.203 1.00 82.50 590 ALA A N 1
ATOM 4607 C CA . ALA A 1 590 ? 12.282 5.328 -25.937 1.00 82.50 590 ALA A CA 1
ATOM 4608 C C . ALA A 1 590 ? 12.194 4.217 -24.870 1.00 82.50 590 ALA A C 1
ATOM 4610 O O . ALA A 1 590 ? 12.223 4.493 -23.672 1.00 82.50 590 ALA A O 1
ATOM 4611 N N . ALA A 1 591 ? 12.021 2.957 -25.279 1.00 86.25 591 ALA A N 1
ATOM 4612 C CA . ALA A 1 591 ? 11.944 1.826 -24.360 1.00 86.25 591 ALA A CA 1
ATOM 4613 C C . ALA A 1 591 ? 12.338 0.504 -25.027 1.00 86.25 591 ALA A C 1
ATOM 4615 O O . ALA A 1 591 ? 12.241 0.350 -26.246 1.00 86.25 591 ALA A O 1
ATOM 4616 N N . PHE A 1 592 ? 12.718 -0.481 -24.219 1.00 87.94 592 PHE A N 1
ATOM 4617 C CA . PHE A 1 592 ? 12.930 -1.863 -24.648 1.00 87.94 592 PHE A CA 1
ATOM 4618 C C . PHE A 1 592 ? 12.432 -2.854 -23.588 1.00 87.94 592 PHE A C 1
ATOM 4620 O O . PHE A 1 592 ? 12.245 -2.487 -22.429 1.00 87.94 592 PHE A O 1
ATOM 4627 N N . LYS A 1 593 ? 12.161 -4.100 -23.984 1.00 81.81 593 LYS A N 1
ATOM 4628 C CA . LYS A 1 593 ? 11.773 -5.171 -23.055 1.00 81.81 593 LYS A CA 1
ATOM 4629 C C . LYS A 1 593 ? 13.008 -5.978 -22.680 1.00 81.81 593 LYS A C 1
ATOM 4631 O O . LYS A 1 593 ? 13.612 -6.589 -23.560 1.00 81.81 593 LYS A O 1
ATOM 4636 N N . SER A 1 594 ? 13.352 -5.977 -21.395 1.00 82.69 594 SER A N 1
ATOM 4637 C CA . SER A 1 594 ? 14.494 -6.711 -20.852 1.00 82.69 594 SER A CA 1
ATOM 4638 C C . SER A 1 594 ? 14.300 -8.227 -20.964 1.00 82.69 594 SER A C 1
ATOM 4640 O O . SER A 1 594 ? 13.199 -8.725 -21.220 1.00 82.69 594 SER A O 1
ATOM 4642 N N . TYR A 1 595 ? 15.370 -8.985 -20.717 1.00 80.06 595 TYR A N 1
ATOM 4643 C CA . TYR A 1 595 ? 15.338 -10.450 -20.749 1.00 80.06 595 TYR A CA 1
ATOM 4644 C C . TYR A 1 595 ? 14.330 -11.065 -19.759 1.00 80.06 595 TYR A C 1
ATOM 4646 O O . TYR A 1 595 ? 13.687 -12.064 -20.072 1.00 80.06 595 TYR A O 1
ATOM 4654 N N . TRP A 1 596 ? 14.133 -10.443 -18.592 1.00 68.06 596 TRP A N 1
ATOM 4655 C CA . TRP A 1 596 ? 13.145 -10.875 -17.590 1.00 68.06 596 TRP A CA 1
ATOM 4656 C C . TRP A 1 596 ? 11.744 -10.289 -17.817 1.00 68.06 596 TRP A C 1
ATOM 4658 O O . TRP A 1 596 ? 10.861 -10.441 -16.979 1.00 68.06 596 TRP A O 1
ATOM 4668 N N . GLY A 1 597 ? 11.530 -9.620 -18.951 1.00 70.31 597 GLY A N 1
ATOM 4669 C CA . GLY A 1 597 ? 10.218 -9.183 -19.409 1.00 70.31 597 GLY A CA 1
ATOM 4670 C C . GLY A 1 597 ? 9.766 -7.803 -18.938 1.00 70.31 597 GLY A C 1
ATOM 4671 O O . GLY A 1 597 ? 8.704 -7.367 -19.385 1.00 70.31 597 GLY A O 1
ATOM 4672 N N . ALA A 1 598 ? 10.557 -7.103 -18.121 1.00 70.38 598 ALA A N 1
ATOM 4673 C CA . ALA A 1 598 ? 10.254 -5.736 -17.701 1.00 70.38 598 ALA A CA 1
ATOM 4674 C C . ALA A 1 598 ? 10.460 -4.741 -18.851 1.00 70.38 598 ALA A C 1
ATOM 4676 O O . ALA A 1 598 ? 11.363 -4.903 -19.677 1.00 70.38 598 ALA A O 1
ATOM 4677 N N . ILE A 1 599 ? 9.647 -3.686 -18.898 1.00 77.38 599 ILE A N 1
ATOM 4678 C CA . ILE A 1 599 ? 9.799 -2.614 -19.887 1.00 77.38 599 ILE A CA 1
ATOM 4679 C C . ILE A 1 599 ? 10.710 -1.538 -19.295 1.00 77.38 599 ILE A C 1
ATOM 4681 O O . ILE A 1 599 ? 10.361 -0.875 -18.323 1.00 77.38 599 ILE A O 1
ATOM 4685 N N . GLN A 1 600 ? 11.875 -1.334 -1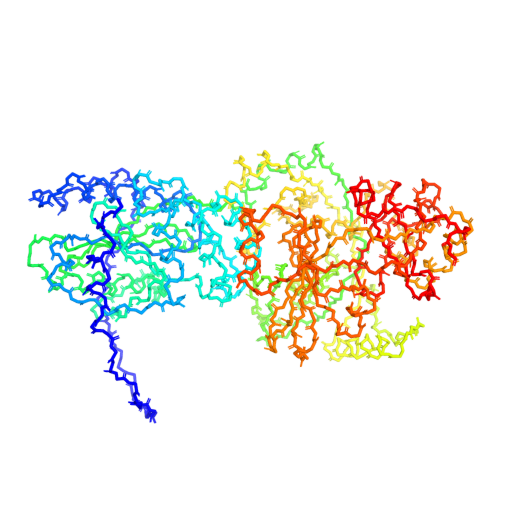9.902 1.00 83.19 600 GLN A N 1
ATOM 4686 C CA . GLN A 1 600 ? 12.869 -0.361 -19.461 1.00 83.19 600 GLN A CA 1
ATOM 4687 C C . GLN A 1 600 ? 12.845 0.857 -20.382 1.00 83.19 600 GLN A C 1
ATOM 4689 O O . GLN A 1 600 ? 13.051 0.729 -21.590 1.00 83.19 600 GLN A O 1
ATOM 4694 N N . ARG A 1 601 ? 12.563 2.039 -19.823 1.00 83.62 601 ARG A N 1
ATOM 4695 C CA . ARG A 1 601 ? 12.571 3.300 -20.576 1.00 83.62 601 ARG A CA 1
ATOM 4696 C C . ARG A 1 601 ? 13.944 3.919 -20.563 1.00 83.62 601 ARG A C 1
ATOM 4698 O O . ARG A 1 601 ? 14.512 4.076 -19.496 1.00 83.62 601 ARG A O 1
ATOM 4705 N N . VAL A 1 602 ? 14.401 4.321 -21.732 1.00 90.19 602 VAL A N 1
ATOM 4706 C CA . VAL A 1 602 ? 15.704 4.942 -21.913 1.00 90.19 602 VAL A CA 1
ATOM 4707 C C . VAL A 1 602 ? 15.561 6.452 -22.029 1.00 90.19 602 VAL A C 1
ATOM 4709 O O . VAL A 1 602 ? 14.641 6.961 -22.674 1.00 90.19 602 VAL A O 1
ATOM 4712 N N . GLN A 1 603 ? 16.502 7.166 -21.437 1.00 91.56 603 GLN A N 1
ATOM 4713 C CA . GLN A 1 603 ? 16.723 8.592 -21.654 1.00 91.56 603 GLN A CA 1
ATOM 4714 C C . GLN A 1 603 ? 18.214 8.829 -21.938 1.00 91.56 603 GLN A C 1
ATOM 4716 O O . GLN A 1 603 ? 19.047 8.000 -21.559 1.00 91.56 603 GLN A O 1
ATOM 4721 N N . PRO A 1 604 ? 18.573 9.938 -22.608 1.00 95.31 604 PRO A N 1
ATOM 4722 C CA . PRO A 1 604 ? 19.972 10.325 -22.742 1.00 95.31 604 PRO A CA 1
ATOM 4723 C C . PRO A 1 604 ? 20.655 10.392 -21.367 1.00 95.31 604 PRO A C 1
ATOM 4725 O O . PRO A 1 604 ? 20.074 10.903 -20.408 1.00 95.31 604 PRO A O 1
ATOM 4728 N N . GLY A 1 605 ? 21.871 9.856 -21.278 1.00 95.00 605 GLY A N 1
ATOM 4729 C CA . GLY A 1 605 ? 22.657 9.727 -20.048 1.00 95.00 605 GLY A CA 1
ATOM 4730 C C . GLY A 1 605 ? 22.429 8.428 -19.263 1.00 95.00 605 GLY A C 1
ATOM 4731 O O . GLY A 1 605 ? 23.220 8.116 -18.375 1.00 95.00 605 GLY A O 1
ATOM 4732 N N . ASP A 1 606 ? 21.390 7.641 -19.566 1.00 95.38 606 ASP A N 1
ATOM 4733 C CA . ASP A 1 606 ? 21.277 6.288 -19.009 1.00 95.38 606 ASP A CA 1
ATOM 4734 C C . ASP A 1 606 ? 22.311 5.341 -19.627 1.00 95.38 606 ASP A C 1
ATOM 4736 O O . ASP A 1 606 ? 22.852 5.601 -20.698 1.00 95.38 606 ASP A O 1
ATOM 4740 N N . PHE A 1 607 ? 22.547 4.194 -18.990 1.00 96.94 607 PHE A N 1
ATOM 4741 C CA . PHE A 1 607 ? 23.520 3.213 -19.456 1.00 96.94 607 PHE A CA 1
ATOM 4742 C C . PHE A 1 607 ? 22.845 1.925 -19.922 1.00 96.94 607 PHE A C 1
ATOM 4744 O O . PHE A 1 607 ? 22.043 1.333 -19.199 1.00 96.94 607 PHE A O 1
ATOM 4751 N N . LEU A 1 608 ? 23.208 1.443 -21.111 1.00 97.25 608 LEU A N 1
ATOM 4752 C CA . LEU A 1 608 ? 22.929 0.070 -21.522 1.00 97.25 608 LEU A CA 1
ATOM 4753 C C . LEU A 1 608 ? 24.072 -0.836 -21.088 1.00 97.25 608 LEU A C 1
ATOM 4755 O O . LEU A 1 608 ? 25.240 -0.555 -21.361 1.00 97.25 608 LEU A O 1
ATOM 4759 N N . CYS A 1 609 ? 23.727 -1.941 -20.438 1.00 96.75 609 CYS A N 1
ATOM 4760 C CA . CYS A 1 609 ? 24.692 -2.885 -19.907 1.00 96.75 609 CYS A CA 1
ATOM 4761 C C . CYS A 1 609 ? 24.487 -4.291 -20.464 1.00 96.75 609 CYS A C 1
ATOM 4763 O O . CYS A 1 609 ? 23.353 -4.756 -20.540 1.00 96.75 609 CYS A O 1
ATOM 4765 N N . ILE A 1 610 ? 25.584 -4.987 -20.771 1.00 96.38 610 ILE A N 1
ATOM 4766 C CA . ILE A 1 610 ? 25.599 -6.423 -21.105 1.00 96.38 610 ILE A CA 1
ATOM 4767 C C . ILE A 1 610 ? 26.643 -7.149 -20.237 1.00 96.38 610 ILE A C 1
ATOM 4769 O O . ILE A 1 610 ? 27.678 -6.552 -19.917 1.00 96.38 610 ILE A O 1
ATOM 4773 N N . PRO A 1 611 ? 26.428 -8.421 -19.846 1.00 94.06 611 PRO A N 1
ATOM 4774 C CA . PRO A 1 611 ? 27.456 -9.200 -19.159 1.00 94.06 611 PRO A CA 1
ATOM 4775 C C . PRO A 1 611 ? 28.729 -9.312 -20.010 1.00 94.06 611 PRO A C 1
ATOM 4777 O O . PRO A 1 611 ? 28.650 -9.551 -21.215 1.00 94.06 611 PRO A O 1
ATOM 4780 N N . TYR A 1 612 ? 29.902 -9.153 -19.389 1.00 94.25 612 TYR A N 1
ATOM 4781 C CA . TYR A 1 612 ? 31.187 -9.115 -20.099 1.00 94.25 612 TYR A CA 1
ATOM 4782 C C . TYR A 1 612 ? 31.522 -10.446 -20.788 1.00 94.25 612 TYR A C 1
ATOM 4784 O O . TYR A 1 612 ? 31.803 -10.466 -21.984 1.00 94.25 612 TYR A O 1
ATOM 4792 N N . ASN A 1 613 ? 31.434 -11.557 -20.048 1.00 89.19 613 ASN A N 1
ATOM 4793 C CA . ASN A 1 613 ? 31.825 -12.885 -20.537 1.00 89.19 613 ASN A CA 1
ATOM 4794 C C . ASN A 1 613 ? 30.774 -13.528 -21.454 1.00 89.19 613 ASN A C 1
ATOM 4796 O O . ASN A 1 613 ? 31.106 -14.280 -22.366 1.00 89.19 613 ASN A O 1
ATOM 4800 N N . THR A 1 614 ? 29.493 -13.276 -21.186 1.00 89.69 614 THR A N 1
ATOM 4801 C CA . THR A 1 614 ? 28.367 -13.928 -21.865 1.00 89.69 614 THR A CA 1
ATOM 4802 C C . THR A 1 614 ? 27.294 -12.891 -22.194 1.00 89.69 614 THR A C 1
ATOM 4804 O O . THR A 1 614 ? 26.308 -12.779 -21.460 1.00 89.69 614 THR A O 1
ATOM 4807 N N . PRO A 1 615 ? 27.458 -12.116 -23.288 1.00 90.00 615 PRO A N 1
ATOM 4808 C CA . PRO A 1 615 ? 26.529 -11.058 -23.686 1.00 90.00 615 PRO A CA 1
ATOM 4809 C C . PRO A 1 615 ? 25.221 -11.668 -24.210 1.00 90.00 615 PRO A C 1
ATOM 4811 O O . PRO A 1 615 ? 24.947 -11.709 -25.403 1.00 90.00 615 PRO A O 1
ATOM 4814 N N . THR A 1 616 ? 24.437 -12.217 -23.292 1.00 88.81 616 THR A N 1
ATOM 4815 C CA . THR A 1 616 ? 23.182 -12.940 -23.533 1.00 88.81 616 THR A CA 1
ATOM 4816 C C . THR A 1 616 ? 21.970 -12.055 -23.273 1.00 88.81 616 THR A C 1
ATOM 4818 O O . THR A 1 616 ? 20.871 -12.336 -23.747 1.00 88.81 616 THR A O 1
ATOM 4821 N N . GLU A 1 617 ? 22.174 -10.957 -22.550 1.00 92.12 617 GLU A N 1
ATOM 4822 C CA . GLU A 1 617 ? 21.156 -9.983 -22.211 1.00 92.12 617 GLU A CA 1
ATOM 4823 C C . GLU A 1 617 ? 21.736 -8.570 -22.215 1.00 92.12 617 GLU A C 1
ATOM 4825 O O . GLU A 1 617 ? 22.909 -8.364 -21.915 1.00 92.12 617 GLU A O 1
ATOM 4830 N N . ILE A 1 618 ? 20.873 -7.610 -22.528 1.00 95.12 618 ILE A N 1
ATOM 4831 C CA . ILE A 1 618 ? 21.066 -6.177 -22.372 1.00 95.12 618 ILE A CA 1
ATOM 4832 C C . ILE A 1 618 ? 20.037 -5.625 -21.397 1.00 95.12 618 ILE A C 1
ATOM 4834 O O . ILE A 1 618 ? 18.871 -6.016 -21.409 1.00 95.12 618 ILE A O 1
ATOM 4838 N N . TYR A 1 619 ? 20.451 -4.744 -20.507 1.00 93.88 619 TYR A N 1
ATOM 4839 C CA . TYR A 1 619 ? 19.529 -4.124 -19.573 1.00 93.88 619 TYR A CA 1
ATOM 4840 C C . TYR A 1 619 ? 19.944 -2.693 -19.267 1.00 93.88 619 TYR A C 1
ATOM 4842 O O . TYR A 1 619 ? 21.092 -2.297 -19.458 1.00 93.88 619 TYR A O 1
ATOM 4850 N N . LEU A 1 620 ? 18.974 -1.914 -18.811 1.00 92.69 620 LEU A N 1
ATOM 4851 C CA . LEU A 1 620 ? 19.141 -0.515 -18.486 1.00 92.69 620 LEU A CA 1
ATOM 4852 C C . LEU A 1 620 ? 19.675 -0.350 -17.070 1.00 92.69 620 LEU A C 1
ATOM 4854 O O . LEU A 1 620 ? 19.171 -0.965 -16.126 1.00 92.69 620 LEU A O 1
ATOM 4858 N N . MET A 1 621 ? 20.626 0.559 -16.927 1.00 90.44 621 MET A N 1
ATOM 4859 C CA . MET A 1 621 ? 21.060 1.107 -15.660 1.00 90.44 621 MET A CA 1
ATOM 4860 C C . MET A 1 621 ? 20.869 2.629 -15.691 1.00 90.44 621 MET A C 1
ATOM 4862 O O . MET A 1 621 ? 21.570 3.309 -16.440 1.00 90.44 621 MET A O 1
ATOM 4866 N N . PRO A 1 622 ? 19.916 3.178 -14.914 1.00 88.56 622 PRO A N 1
ATOM 4867 C CA . PRO A 1 622 ? 19.692 4.618 -14.862 1.00 88.56 622 PRO A CA 1
ATOM 4868 C C . PRO A 1 622 ? 20.955 5.386 -14.472 1.00 88.56 622 PRO A C 1
ATOM 4870 O O . PRO A 1 622 ? 21.719 4.922 -13.618 1.00 88.56 622 PRO A O 1
ATOM 4873 N N . ALA A 1 623 ? 21.119 6.591 -15.021 1.00 88.19 623 ALA A N 1
ATOM 4874 C CA . ALA A 1 623 ? 22.273 7.457 -14.747 1.00 88.19 623 ALA A CA 1
ATOM 4875 C C . ALA A 1 623 ? 22.564 7.613 -13.240 1.00 88.19 623 ALA A C 1
ATOM 4877 O O . ALA A 1 623 ? 23.712 7.525 -12.807 1.00 88.19 623 ALA A O 1
ATOM 4878 N N . ALA A 1 624 ? 21.509 7.747 -12.426 1.00 83.19 624 ALA A N 1
ATOM 4879 C CA . ALA A 1 624 ? 21.601 7.907 -10.974 1.00 83.19 624 ALA A CA 1
ATOM 4880 C C . ALA A 1 624 ? 22.296 6.730 -10.258 1.00 83.19 624 ALA A C 1
ATOM 4882 O O . ALA A 1 624 ? 22.996 6.940 -9.267 1.00 83.19 624 ALA A O 1
ATOM 4883 N N . ILE A 1 625 ? 22.135 5.496 -10.757 1.00 84.06 625 ILE A N 1
ATOM 4884 C CA . ILE A 1 625 ? 22.794 4.308 -10.185 1.00 84.06 625 ILE A CA 1
ATOM 4885 C C . ILE A 1 625 ? 24.297 4.343 -10.479 1.00 84.06 625 ILE A C 1
ATOM 4887 O O . ILE A 1 625 ? 25.111 3.991 -9.627 1.00 84.06 625 ILE A O 1
ATOM 4891 N N . MET A 1 626 ? 24.660 4.801 -11.675 1.00 85.44 626 MET A N 1
ATOM 4892 C CA . MET A 1 626 ? 26.042 4.870 -12.143 1.00 85.44 626 MET A CA 1
ATOM 4893 C C . MET A 1 626 ? 26.820 5.998 -11.468 1.00 85.44 626 MET A C 1
ATOM 4895 O O . MET A 1 626 ? 27.954 5.796 -11.041 1.00 85.44 626 MET A O 1
ATOM 4899 N N . SER A 1 627 ? 26.191 7.159 -11.281 1.00 84.31 627 SER A N 1
ATOM 4900 C CA . SER A 1 627 ? 26.780 8.270 -10.527 1.00 84.31 627 SER A CA 1
ATOM 4901 C C . SER A 1 627 ? 26.896 7.994 -9.025 1.00 84.31 627 SER A C 1
ATOM 4903 O O . SER A 1 627 ? 27.684 8.645 -8.348 1.00 84.31 627 SER A O 1
ATOM 4905 N N . GLY A 1 628 ? 26.126 7.039 -8.492 1.00 81.75 628 GLY A N 1
ATOM 4906 C CA . GLY A 1 628 ? 26.091 6.704 -7.065 1.00 81.75 628 GLY A CA 1
ATOM 4907 C C . GLY A 1 628 ? 27.296 5.909 -6.546 1.00 81.75 628 GLY A C 1
ATOM 4908 O O . GLY A 1 628 ? 27.245 5.422 -5.423 1.00 81.75 628 GLY A O 1
ATOM 4909 N N . GLY A 1 629 ? 28.347 5.715 -7.352 1.00 83.19 629 GLY A N 1
ATOM 4910 C CA . GLY A 1 629 ? 29.572 5.017 -6.939 1.00 83.19 629 GLY A CA 1
ATOM 4911 C C . GLY A 1 629 ? 29.437 3.497 -6.779 1.00 83.19 629 GLY A C 1
ATOM 4912 O O . GLY A 1 629 ? 30.379 2.848 -6.336 1.00 83.19 629 GLY A O 1
ATOM 4913 N N . MET A 1 630 ? 28.296 2.903 -7.156 1.00 86.44 630 MET A N 1
ATOM 4914 C CA . MET A 1 630 ? 28.090 1.446 -7.079 1.00 86.44 630 MET A CA 1
ATOM 4915 C C . MET A 1 630 ? 28.868 0.655 -8.132 1.00 86.44 630 MET A C 1
ATOM 4917 O O . MET A 1 630 ? 28.965 -0.572 -8.030 1.00 86.44 630 MET A O 1
ATOM 4921 N N . TYR A 1 631 ? 29.359 1.341 -9.161 1.00 92.25 631 TYR A N 1
ATOM 4922 C CA . TYR A 1 631 ? 30.119 0.762 -10.252 1.00 92.25 631 TYR A CA 1
ATOM 4923 C C . TYR A 1 631 ? 31.379 1.576 -10.489 1.00 92.25 631 TYR A C 1
ATOM 4925 O O . TYR A 1 631 ? 31.351 2.805 -10.449 1.00 92.25 631 TYR A O 1
ATOM 4933 N N . GLU A 1 632 ? 32.465 0.886 -10.811 1.00 94.06 632 GLU A N 1
ATOM 4934 C CA . GLU A 1 632 ? 33.707 1.524 -11.229 1.00 94.06 632 GLU A CA 1
ATOM 4935 C C . GLU A 1 632 ? 34.178 0.979 -12.572 1.00 94.06 632 GLU A C 1
ATOM 4937 O O . GLU A 1 632 ? 33.912 -0.175 -12.924 1.00 94.06 632 GLU A O 1
ATOM 4942 N N . SER A 1 633 ? 34.875 1.826 -13.329 1.00 94.75 633 SER A N 1
ATOM 4943 C CA . SER A 1 633 ? 35.487 1.423 -14.590 1.00 94.75 633 SER A CA 1
ATOM 4944 C C . SER A 1 633 ? 36.718 0.571 -14.311 1.00 94.75 633 SER A C 1
ATOM 4946 O O . SER A 1 633 ? 37.627 0.990 -13.598 1.00 94.75 633 SER A O 1
ATOM 4948 N N . VAL A 1 634 ? 36.775 -0.597 -14.937 1.00 94.94 634 VAL A N 1
ATOM 4949 C CA . VAL A 1 634 ? 37.954 -1.458 -14.959 1.00 94.94 634 VAL A CA 1
ATOM 4950 C C . VAL A 1 634 ? 38.702 -1.187 -16.257 1.00 94.94 634 VAL A C 1
ATOM 4952 O O . VAL A 1 634 ? 38.092 -1.101 -17.325 1.00 94.94 634 VAL A O 1
ATOM 4955 N N . ARG A 1 635 ? 40.021 -1.001 -16.180 1.00 90.31 635 ARG A N 1
ATOM 4956 C CA . ARG A 1 635 ? 40.825 -0.846 -17.391 1.00 90.31 635 ARG A CA 1
ATOM 4957 C C . ARG A 1 635 ? 40.992 -2.200 -18.077 1.00 90.31 635 ARG A C 1
ATOM 4959 O O . ARG A 1 635 ? 41.203 -3.205 -17.407 1.00 90.31 635 ARG A O 1
ATOM 4966 N N . ALA A 1 636 ? 40.912 -2.213 -19.404 1.00 82.06 636 ALA A N 1
ATOM 4967 C CA . ALA A 1 636 ? 40.997 -3.443 -20.189 1.00 82.06 636 ALA A CA 1
ATOM 4968 C C . ALA A 1 636 ? 42.360 -4.152 -20.077 1.00 82.06 636 ALA A C 1
ATOM 4970 O O . ALA A 1 636 ? 42.422 -5.352 -20.289 1.00 82.06 636 ALA A O 1
ATOM 4971 N N . ASP A 1 637 ? 43.433 -3.431 -19.738 1.00 81.56 637 ASP A N 1
ATOM 4972 C CA . ASP A 1 637 ? 44.775 -3.980 -19.498 1.00 81.56 637 ASP A CA 1
ATOM 4973 C C . ASP A 1 637 ? 44.936 -4.637 -18.114 1.00 81.56 637 ASP A C 1
ATOM 4975 O O . ASP A 1 637 ? 45.941 -5.300 -17.866 1.00 81.56 637 ASP A O 1
ATOM 4979 N N . ALA A 1 638 ? 43.965 -4.452 -17.214 1.00 71.00 638 ALA A N 1
ATOM 4980 C CA . ALA A 1 638 ? 43.937 -5.045 -15.877 1.00 71.00 638 ALA A CA 1
ATOM 4981 C C . ALA A 1 638 ? 43.092 -6.334 -15.791 1.00 71.00 638 ALA A C 1
ATOM 4983 O O . ALA A 1 638 ? 42.943 -6.884 -14.697 1.00 71.00 638 ALA A O 1
ATOM 4984 N N . LEU A 1 639 ? 42.517 -6.772 -16.915 1.00 72.19 639 LEU A N 1
ATOM 4985 C CA . LEU A 1 639 ? 41.683 -7.968 -17.083 1.00 72.19 639 LEU A CA 1
ATOM 4986 C C . LEU A 1 639 ? 42.449 -9.035 -17.858 1.00 72.19 639 LEU A C 1
ATOM 4988 O O . LEU A 1 639 ? 42.292 -10.223 -17.498 1.00 72.19 639 LEU A O 1
#